Protein AF-0000000087147269 (afdb_homodimer)

Radius of gyration: 31.85 Å; Cα contacts (8 Å, |Δi|>4): 1734; chains: 2; bounding box: 59×97×64 Å

Solvent-accessible surface area (backbone atoms only — not comparable to full-atom values): 37164 Å² total; per-residue (Å²): 129,80,78,70,77,66,80,53,67,54,32,56,51,16,49,51,43,28,65,68,60,51,61,94,70,72,73,55,63,47,36,31,27,21,54,31,30,30,40,35,34,35,30,40,41,48,64,45,74,80,48,83,88,42,65,44,64,45,49,44,38,34,61,51,12,48,54,46,24,57,33,26,77,67,63,32,71,41,78,44,43,38,46,77,80,45,77,41,76,28,51,51,32,44,50,35,44,54,35,40,43,56,45,70,27,63,35,37,38,36,24,18,44,20,81,72,67,38,62,74,54,51,65,76,42,62,76,36,50,78,44,47,60,19,39,35,23,38,31,42,39,33,52,29,80,42,25,36,44,34,41,32,36,78,32,39,37,44,71,32,29,38,67,54,46,38,73,51,60,30,61,66,52,52,36,60,58,40,40,67,18,35,27,37,39,38,28,31,39,58,54,16,75,35,40,38,45,37,40,43,40,40,50,71,69,28,56,77,72,39,91,38,60,40,72,29,30,39,38,30,42,56,66,48,81,76,48,52,71,66,57,54,58,62,32,44,59,31,48,27,59,29,24,72,78,38,48,27,30,37,44,35,37,58,70,34,32,48,51,47,9,42,71,62,72,37,86,59,90,44,71,64,52,12,20,39,42,36,15,61,61,35,49,34,50,24,13,32,31,48,51,74,56,40,30,34,34,22,39,90,89,41,77,30,56,33,70,36,62,72,69,92,78,59,64,33,68,86,62,33,66,44,34,20,46,43,22,29,50,52,25,48,53,75,64,39,53,69,39,17,11,52,39,36,8,48,40,34,18,52,47,17,20,65,65,61,45,66,50,36,66,68,54,45,50,52,45,56,72,41,50,74,58,49,58,60,80,108,128,81,78,70,78,66,79,54,68,53,31,58,51,15,49,51,43,30,64,68,60,50,60,96,68,73,74,55,62,48,33,32,27,22,54,31,29,29,41,35,33,34,31,39,41,50,63,46,74,79,49,81,89,41,64,43,66,44,48,44,39,35,61,51,12,48,52,45,25,57,34,27,77,67,62,33,71,41,78,43,42,38,45,77,80,45,78,42,77,29,50,52,32,44,50,35,45,54,35,39,42,58,46,70,28,63,37,37,37,36,22,20,46,20,80,73,67,39,62,75,55,51,65,75,42,62,75,35,50,77,45,47,61,20,39,36,25,38,32,43,40,34,54,30,80,42,25,35,44,34,40,32,36,78,34,40,37,45,71,34,29,37,67,54,46,38,74,52,59,30,61,64,52,50,36,60,57,39,40,67,18,35,27,38,40,39,29,34,41,59,55,16,75,35,39,37,45,36,40,43,40,40,51,70,70,29,55,78,71,38,88,39,61,39,72,28,29,39,39,31,42,54,65,46,80,77,47,52,71,66,59,54,57,65,31,46,60,33,47,25,58,29,25,73,78,39,48,28,30,36,43,34,38,58,71,34,33,48,52,48,9,43,71,62,71,36,88,57,90,43,70,63,52,13,21,39,42,36,14,63,60,35,49,35,50,23,14,32,30,46,49,75,55,40,31,33,34,24,39,90,90,41,78,30,55,33,69,37,62,72,70,93,75,60,64,32,66,86,62,34,67,44,33,21,48,42,21,29,51,51,26,49,55,75,62,39,52,68,38,17,11,52,37,37,8,48,38,35,18,51,47,18,22,64,66,60,44,66,51,34,65,68,53,44,50,52,44,55,74,42,48,76,59,48,57,61,80,109

Structure (mmCIF, N/CA/C/O backbone):
data_AF-0000000087147269-model_v1
#
loop_
_entity.id
_entity.type
_entity.pdbx_description
1 polymer 'Carbohydrate kinase PfkB domain-containing protein'
#
loop_
_atom_site.group_PDB
_atom_site.id
_atom_site.type_symbol
_atom_site.label_atom_id
_atom_site.label_alt_id
_atom_site.label_comp_id
_atom_site.label_asym_id
_atom_site.label_entity_id
_atom_site.label_seq_id
_atom_site.pdbx_PDB_ins_code
_atom_site.Cartn_x
_atom_site.Cartn_y
_atom_site.Cartn_z
_atom_site.occupancy
_atom_site.B_iso_or_equiv
_atom_site.auth_seq_id
_atom_site.auth_comp_id
_atom_site.auth_asym_id
_atom_site.auth_atom_id
_atom_site.pdbx_PDB_model_num
ATOM 1 N N . MET A 1 1 ? -23.578 -48.969 11.273 1 24.03 1 MET A N 1
ATOM 2 C CA . MET A 1 1 ? -22.484 -49.438 10.438 1 24.03 1 MET A CA 1
ATOM 3 C C . MET A 1 1 ? -21.703 -48.281 9.852 1 24.03 1 MET A C 1
ATOM 5 O O . MET A 1 1 ? -22.234 -47.469 9.094 1 24.03 1 MET A O 1
ATOM 9 N N . SER A 1 2 ? -20.859 -47.625 10.617 1 27.19 2 SER A N 1
ATOM 10 C CA . SER A 1 2 ? -20.047 -46.438 10.344 1 27.19 2 SER A CA 1
ATOM 11 C C . SER A 1 2 ? -19.344 -46.531 8.992 1 27.19 2 SER A C 1
ATOM 13 O O . SER A 1 2 ? -18.656 -47.531 8.719 1 27.19 2 SER A O 1
ATOM 15 N N . GLN A 1 3 ? -20.109 -46.25 7.938 1 28.78 3 GLN A N 1
ATOM 16 C CA . GLN A 1 3 ? -19.594 -46.375 6.574 1 28.78 3 GLN A CA 1
ATOM 17 C C . GLN A 1 3 ? -18.125 -45.969 6.492 1 28.78 3 GLN A C 1
ATOM 19 O O . GLN A 1 3 ? -17.812 -44.781 6.629 1 28.78 3 GLN A O 1
ATOM 24 N N . GLU A 1 4 ? -17.203 -46.562 7.152 1 35.19 4 GLU A N 1
ATOM 25 C CA . GLU A 1 4 ? -15.766 -46.531 6.965 1 35.19 4 GLU A CA 1
ATOM 26 C C . GLU A 1 4 ? -15.406 -46.281 5.496 1 35.19 4 GLU A C 1
ATOM 28 O O . GLU A 1 4 ? -15.656 -47.156 4.652 1 35.19 4 GLU A O 1
ATOM 33 N N . THR A 1 5 ? -15.812 -45.188 4.887 1 41.91 5 THR A N 1
ATOM 34 C CA . THR A 1 5 ? -15.57 -44.812 3.5 1 41.91 5 THR A CA 1
ATOM 35 C C . THR A 1 5 ? -14.18 -45.219 3.053 1 41.91 5 THR A C 1
ATOM 37 O O . THR A 1 5 ? -13.18 -44.688 3.508 1 41.91 5 THR A O 1
ATOM 40 N N . SER A 1 6 ? -13.914 -46.5 3.033 1 52 6 SER A N 1
ATOM 41 C CA . SER A 1 6 ? -12.727 -47.188 2.549 1 52 6 SER A CA 1
ATOM 42 C C . SER A 1 6 ? -12.07 -46.438 1.4 1 52 6 SER A C 1
ATOM 44 O O . SER A 1 6 ? -12.758 -46 0.468 1 52 6 SER A O 1
ATOM 46 N N . LEU A 1 7 ? -10.867 -45.906 1.688 1 66.38 7 LEU A N 1
ATOM 47 C CA . LEU A 1 7 ? -10.07 -45.281 0.643 1 66.38 7 LEU A CA 1
ATOM 48 C C . LEU A 1 7 ? -10.117 -46.125 -0.644 1 66.38 7 LEU A C 1
ATOM 50 O O . LEU A 1 7 ? -9.977 -47.344 -0.612 1 66.38 7 LEU A O 1
ATOM 54 N N . ASP A 1 8 ? -10.5 -45.531 -1.704 1 82 8 ASP A N 1
ATOM 55 C CA . ASP A 1 8 ? -10.695 -46.188 -2.984 1 82 8 ASP A CA 1
ATOM 56 C C . ASP A 1 8 ? -9.391 -46.844 -3.469 1 82 8 ASP A C 1
ATOM 58 O O . ASP A 1 8 ? -8.305 -46.406 -3.092 1 82 8 ASP A O 1
ATOM 62 N N . GLU A 1 9 ? -9.43 -48 -4.09 1 90.75 9 GLU A N 1
ATOM 63 C CA . GLU A 1 9 ? -8.312 -48.781 -4.617 1 90.75 9 GLU A CA 1
ATOM 64 C C . GLU A 1 9 ? -7.402 -47.906 -5.484 1 90.75 9 GLU A C 1
ATOM 66 O O . GLU A 1 9 ? -6.18 -48.062 -5.469 1 90.75 9 GLU A O 1
ATOM 71 N N . ALA A 1 10 ? -7.949 -47 -6.18 1 93.12 10 ALA A N 1
ATOM 72 C CA . ALA A 1 10 ? -7.176 -46.125 -7.055 1 93.12 10 ALA A CA 1
ATOM 73 C C . ALA A 1 10 ? -6.18 -45.281 -6.254 1 93.12 10 ALA A C 1
ATOM 75 O O . ALA A 1 10 ? -5.031 -45.125 -6.668 1 93.12 10 ALA A O 1
ATOM 76 N N . THR A 1 11 ? -6.57 -44.875 -5.098 1 95.44 11 THR A N 1
ATOM 77 C CA . THR A 1 11 ? -5.695 -44.094 -4.238 1 95.44 11 THR A CA 1
ATOM 78 C C . THR A 1 11 ? -4.566 -44.938 -3.678 1 95.44 11 THR A C 1
ATOM 80 O O . THR A 1 11 ? -3.406 -44.531 -3.682 1 95.44 11 THR A O 1
ATOM 83 N N . ARG A 1 12 ? -4.867 -46.094 -3.213 1 95.69 12 ARG A N 1
ATOM 84 C CA . ARG A 1 12 ? -3.852 -47 -2.691 1 95.69 12 ARG A CA 1
ATOM 85 C C . ARG A 1 12 ? -2.812 -47.344 -3.758 1 95.69 12 ARG A C 1
ATOM 87 O O . ARG A 1 12 ? -1.613 -47.375 -3.479 1 95.69 12 ARG A O 1
ATOM 94 N N . ASP A 1 13 ? -3.314 -47.562 -4.961 1 96.44 13 ASP A N 1
ATOM 95 C CA . ASP A 1 13 ? -2.426 -47.906 -6.074 1 96.44 13 ASP A CA 1
ATOM 96 C C . ASP A 1 13 ? -1.526 -46.719 -6.418 1 96.44 13 ASP A C 1
ATOM 98 O O . ASP A 1 13 ? -0.346 -46.875 -6.727 1 96.44 13 ASP A O 1
ATOM 102 N N . ALA A 1 14 ? -2.105 -45.531 -6.414 1 97.44 14 ALA A N 1
ATOM 103 C CA . ALA A 1 14 ? -1.34 -44.312 -6.723 1 97.44 14 ALA A CA 1
ATOM 104 C C . ALA A 1 14 ? -0.232 -44.094 -5.695 1 97.44 14 ALA A C 1
ATOM 106 O O . ALA A 1 14 ? 0.893 -43.75 -6.059 1 97.44 14 ALA A O 1
ATOM 107 N N . VAL A 1 15 ? -0.553 -44.344 -4.414 1 97.44 15 VAL A N 1
ATOM 108 C CA . VAL A 1 15 ? 0.422 -44.188 -3.342 1 97.44 15 VAL A CA 1
ATOM 109 C C . VAL A 1 15 ? 1.541 -45.188 -3.494 1 97.44 15 VAL A C 1
ATOM 111 O O . VAL A 1 15 ? 2.721 -44.875 -3.373 1 97.44 15 VAL A O 1
ATOM 114 N N . ALA A 1 16 ? 1.142 -46.375 -3.756 1 97.25 16 ALA A N 1
ATOM 115 C CA . ALA A 1 16 ? 2.125 -47.438 -3.973 1 97.25 16 ALA A CA 1
ATOM 116 C C . ALA A 1 16 ? 3.025 -47.125 -5.16 1 97.25 16 ALA A C 1
ATOM 118 O O . ALA A 1 16 ? 4.238 -47.312 -5.102 1 97.25 16 ALA A O 1
ATOM 119 N N . ALA A 1 17 ? 2.43 -46.656 -6.23 1 97.44 17 ALA A N 1
ATOM 120 C CA . ALA A 1 17 ? 3.195 -46.281 -7.41 1 97.44 17 ALA A CA 1
ATOM 121 C C . ALA A 1 17 ? 4.172 -45.156 -7.09 1 97.44 17 ALA A C 1
ATOM 123 O O . ALA A 1 17 ? 5.328 -45.156 -7.523 1 97.44 17 ALA A O 1
ATOM 124 N N . CYS A 1 18 ? 3.691 -44.156 -6.363 1 97.44 18 CYS A N 1
ATOM 125 C CA . CYS A 1 18 ? 4.535 -43.031 -6 1 97.44 18 CYS A CA 1
ATOM 126 C C . CYS A 1 18 ? 5.73 -43.469 -5.172 1 97.44 18 CYS A C 1
ATOM 128 O O . CYS A 1 18 ? 6.863 -43.094 -5.441 1 97.44 18 CYS A O 1
ATOM 130 N N . ARG A 1 19 ? 5.523 -44.406 -4.215 1 96.44 19 ARG A N 1
ATOM 131 C CA . ARG A 1 19 ? 6.59 -44.938 -3.375 1 96.44 19 ARG A CA 1
ATOM 132 C C . ARG A 1 19 ? 7.605 -45.719 -4.211 1 96.44 19 ARG A C 1
ATOM 134 O O . ARG A 1 19 ? 8.812 -45.625 -3.977 1 96.44 19 ARG A O 1
ATOM 141 N N . ARG A 1 20 ? 7.098 -46.375 -5.152 1 96.44 20 ARG A N 1
ATOM 142 C CA . ARG A 1 20 ? 7.941 -47.219 -5.973 1 96.44 20 ARG A CA 1
ATOM 143 C C . ARG A 1 20 ? 8.727 -46.406 -6.996 1 96.44 20 ARG A C 1
ATOM 145 O O . ARG A 1 20 ? 9.898 -46.688 -7.254 1 96.44 20 ARG A O 1
ATOM 152 N N . GLU A 1 21 ? 8.086 -45.469 -7.574 1 96.5 21 GLU A N 1
ATOM 153 C CA . GLU A 1 21 ? 8.656 -44.812 -8.734 1 96.5 21 GLU A CA 1
ATOM 154 C C . GLU A 1 21 ? 9.539 -43.625 -8.312 1 96.5 21 GLU A C 1
ATOM 156 O O . GLU A 1 21 ? 10.422 -43.219 -9.062 1 96.5 21 GLU A O 1
ATOM 161 N N . LEU A 1 22 ? 9.258 -43.062 -7.172 1 94.38 22 LEU A N 1
ATOM 162 C CA . LEU A 1 22 ? 10.055 -41.938 -6.711 1 94.38 22 LEU A CA 1
ATOM 163 C C . LEU A 1 22 ? 11.484 -42.375 -6.387 1 94.38 22 LEU A C 1
ATOM 165 O O . LEU A 1 22 ? 11.688 -43.25 -5.562 1 94.38 22 LEU A O 1
ATOM 169 N N . PRO A 1 23 ? 12.414 -41.781 -7.055 1 91.06 23 PRO A N 1
ATOM 170 C CA . PRO A 1 23 ? 13.805 -42.188 -6.797 1 91.06 23 PRO A CA 1
ATOM 171 C C . PRO A 1 23 ? 14.219 -41.969 -5.348 1 91.06 23 PRO A C 1
ATOM 173 O O . PRO A 1 23 ? 13.688 -41.094 -4.668 1 91.06 23 PRO A O 1
ATOM 176 N N . ALA A 1 24 ? 15.188 -42.75 -4.953 1 85 24 ALA A N 1
ATOM 177 C CA . ALA A 1 24 ? 15.672 -42.688 -3.578 1 85 24 ALA A CA 1
ATOM 178 C C . ALA A 1 24 ? 16.234 -41.312 -3.24 1 85 24 ALA A C 1
ATOM 180 O O . ALA A 1 24 ? 16.078 -40.844 -2.117 1 85 24 ALA A O 1
ATOM 181 N N . SER A 1 25 ? 16.938 -40.75 -4.234 1 83.06 25 SER A N 1
ATOM 182 C CA . SER A 1 25 ? 17.375 -39.344 -4.121 1 83.06 25 SER A CA 1
ATOM 183 C C . SER A 1 25 ? 16.828 -38.5 -5.27 1 83.06 25 SER A C 1
ATOM 185 O O . SER A 1 25 ? 17.094 -38.781 -6.438 1 83.06 25 SER A O 1
ATOM 187 N N . VAL A 1 26 ? 16.047 -37.594 -4.848 1 76.31 26 VAL A N 1
ATOM 188 C CA . VAL A 1 26 ? 15.398 -36.781 -5.867 1 76.31 26 VAL A CA 1
ATOM 189 C C . VAL A 1 26 ? 16.391 -35.719 -6.383 1 76.31 26 VAL A C 1
ATOM 191 O O . VAL A 1 26 ? 16.891 -34.906 -5.609 1 76.31 26 VAL A O 1
ATOM 194 N N . ARG A 1 27 ? 16.969 -35.969 -7.621 1 79.25 27 ARG A N 1
ATOM 195 C CA . ARG A 1 27 ? 17.703 -34.906 -8.258 1 79.25 27 ARG A CA 1
ATOM 196 C C . ARG A 1 27 ? 16.75 -33.781 -8.664 1 79.25 27 ARG A C 1
ATOM 198 O O . ARG A 1 27 ? 15.812 -33.969 -9.43 1 79.25 27 ARG A O 1
ATOM 205 N N . PRO A 1 28 ? 17.031 -32.625 -8.062 1 81.69 28 PRO A N 1
ATOM 206 C CA . PRO A 1 28 ? 16.109 -31.562 -8.422 1 81.69 28 PRO A CA 1
ATOM 207 C C . PRO A 1 28 ? 16.141 -31.219 -9.914 1 81.69 28 PRO A C 1
ATOM 209 O O . PRO A 1 28 ? 17.219 -31.172 -10.516 1 81.69 28 PRO A O 1
ATOM 212 N N . PRO A 1 29 ? 14.961 -31.203 -10.523 1 90.88 29 PRO A N 1
ATOM 213 C CA . PRO A 1 29 ? 14.898 -30.875 -11.953 1 90.88 29 PRO A CA 1
ATOM 214 C C . PRO A 1 29 ? 15.367 -29.453 -12.258 1 90.88 29 PRO A C 1
ATOM 216 O O . PRO A 1 29 ? 15.219 -28.547 -11.422 1 90.88 29 PRO A O 1
ATOM 219 N N . ARG A 1 30 ? 16.047 -29.344 -13.406 1 95.56 30 ARG A N 1
ATOM 220 C CA . ARG A 1 30 ? 16.297 -28 -13.922 1 95.56 30 ARG A CA 1
ATOM 221 C C . ARG A 1 30 ? 15 -27.344 -14.383 1 95.56 30 ARG A C 1
ATOM 223 O O . ARG A 1 30 ? 14.438 -27.719 -15.414 1 95.56 30 ARG A O 1
ATOM 230 N N . THR A 1 31 ? 14.586 -26.375 -13.586 1 97.44 31 THR A N 1
ATOM 231 C CA . THR A 1 31 ? 13.273 -25.797 -13.844 1 97.44 31 THR A CA 1
ATOM 232 C C . THR A 1 31 ? 13.398 -24.344 -14.266 1 97.44 31 THR A C 1
ATOM 234 O O . THR A 1 31 ? 14.227 -23.594 -13.727 1 97.44 31 THR A O 1
ATOM 237 N N . VAL A 1 32 ? 12.625 -23.953 -15.234 1 98.75 32 VAL A N 1
ATOM 238 C CA . VAL A 1 32 ? 12.383 -22.562 -15.602 1 98.75 32 VAL A CA 1
ATOM 239 C C . VAL A 1 32 ? 10.961 -22.156 -15.219 1 98.75 32 VAL A C 1
ATOM 241 O O . VAL A 1 32 ? 10.008 -22.875 -15.539 1 98.75 32 VAL A O 1
ATOM 244 N N . LEU A 1 33 ? 10.859 -21.094 -14.453 1 98.81 33 LEU A N 1
ATOM 245 C CA . LEU A 1 33 ? 9.562 -20.672 -13.953 1 98.81 33 LEU A CA 1
ATOM 246 C C . LEU A 1 33 ? 9.227 -19.266 -14.43 1 98.81 33 LEU A C 1
ATOM 248 O O . LEU A 1 33 ? 10.086 -18.375 -14.406 1 98.81 33 LEU A O 1
ATOM 252 N N . GLY A 1 34 ? 8.031 -19.062 -14.969 1 98.38 34 GLY A N 1
ATOM 253 C CA . GLY A 1 34 ? 7.508 -17.781 -15.43 1 98.38 34 GLY A CA 1
ATOM 254 C C . GLY A 1 34 ? 5.996 -17.688 -15.336 1 98.38 34 GLY A C 1
ATOM 255 O O . GLY A 1 34 ? 5.316 -18.688 -15.109 1 98.38 34 GLY A O 1
ATOM 256 N N . PHE A 1 35 ? 5.457 -16.531 -15.586 1 98.12 35 PHE A N 1
ATOM 257 C CA . PHE A 1 35 ? 5.973 -15.18 -15.797 1 98.12 35 PHE A CA 1
ATOM 258 C C . PHE A 1 35 ? 5.305 -14.188 -14.852 1 98.12 35 PHE A C 1
ATOM 260 O O . PHE A 1 35 ? 4.883 -13.109 -15.273 1 98.12 35 PHE A O 1
ATOM 267 N N . ASP A 1 36 ? 5.141 -14.531 -13.547 1 97.25 36 ASP A N 1
ATOM 268 C CA . ASP A 1 36 ? 4.488 -13.617 -12.609 1 97.25 36 ASP A CA 1
ATOM 269 C C . ASP A 1 36 ? 5.477 -13.117 -11.555 1 97.25 36 ASP A C 1
ATOM 271 O O . ASP A 1 36 ? 6.691 -13.25 -11.719 1 97.25 36 ASP A O 1
ATOM 275 N N . GLY A 1 37 ? 4.988 -12.477 -10.578 1 97.75 37 GLY A N 1
ATOM 276 C CA . GLY A 1 37 ? 5.703 -11.914 -9.445 1 97.75 37 GLY A CA 1
ATOM 277 C C . GLY A 1 37 ? 4.828 -11.039 -8.57 1 97.75 37 GLY A C 1
ATOM 278 O O . GLY A 1 37 ? 4.125 -10.156 -9.07 1 97.75 37 GLY A O 1
ATOM 279 N N . PHE A 1 38 ? 4.852 -11.367 -7.312 1 97 38 PHE A N 1
ATOM 280 C CA . PHE A 1 38 ? 4.012 -10.641 -6.363 1 97 38 PHE A CA 1
ATOM 281 C C . PHE A 1 38 ? 4.809 -10.242 -5.129 1 97 38 PHE A C 1
ATOM 283 O O . PHE A 1 38 ? 5.723 -10.961 -4.715 1 97 38 PHE A O 1
ATOM 290 N N . VAL A 1 39 ? 4.492 -9.141 -4.586 1 97.06 39 VAL A N 1
ATOM 291 C CA . VAL A 1 39 ? 4.812 -8.766 -3.213 1 97.06 39 VAL A CA 1
ATOM 292 C C . VAL A 1 39 ? 3.533 -8.703 -2.381 1 97.06 39 VAL A C 1
ATOM 294 O O . VAL A 1 39 ? 2.656 -7.875 -2.641 1 97.06 39 VAL A O 1
ATOM 297 N N . ASP A 1 40 ? 3.475 -9.594 -1.442 1 93.88 40 ASP A N 1
ATOM 298 C CA . ASP A 1 40 ? 2.297 -9.688 -0.586 1 93.88 40 ASP A CA 1
ATOM 299 C C . ASP A 1 40 ? 2.574 -9.102 0.797 1 93.88 40 ASP A C 1
ATOM 301 O O . ASP A 1 40 ? 3.465 -9.57 1.508 1 93.88 40 ASP A O 1
ATOM 305 N N . ASN A 1 41 ? 1.79 -8.07 1.137 1 93.88 41 ASN A N 1
ATOM 306 C CA . ASN A 1 41 ? 1.848 -7.492 2.475 1 93.88 41 ASN A CA 1
ATOM 307 C C . ASN A 1 41 ? 0.695 -7.98 3.346 1 93.88 41 ASN A C 1
ATOM 309 O O . ASN A 1 41 ? -0.472 -7.832 2.98 1 93.88 41 ASN A O 1
ATOM 313 N N . VAL A 1 42 ? 1.065 -8.602 4.426 1 90.19 42 VAL A N 1
ATOM 314 C CA . VAL A 1 42 ? 0.037 -9.047 5.355 1 90.19 42 VAL A CA 1
ATOM 315 C C . VAL A 1 42 ? -0.333 -7.91 6.305 1 90.19 42 VAL A C 1
ATOM 317 O O . VAL A 1 42 ? 0.536 -7.34 6.969 1 90.19 42 VAL A O 1
ATOM 320 N N . ARG A 1 43 ? -1.626 -7.609 6.344 1 93.75 43 ARG A N 1
ATOM 321 C CA . ARG A 1 43 ? -2.082 -6.43 7.074 1 93.75 43 ARG A CA 1
ATOM 322 C C . ARG A 1 43 ? -3.096 -6.809 8.148 1 93.75 43 ARG A C 1
ATOM 324 O O . ARG A 1 43 ? -3.828 -7.789 8 1 93.75 43 ARG A O 1
ATOM 331 N N . ARG A 1 44 ? -3.088 -6.016 9.211 1 91.25 44 ARG A N 1
ATOM 332 C CA . ARG A 1 44 ? -4.148 -6.031 10.211 1 91.25 44 ARG A CA 1
ATOM 333 C C . ARG A 1 44 ? -4.707 -4.629 10.438 1 91.25 44 ARG A C 1
ATOM 335 O O . ARG A 1 44 ? -3.951 -3.662 10.547 1 91.25 44 ARG A O 1
ATOM 342 N N . VAL A 1 45 ? -6.043 -4.578 10.43 1 93.38 45 VAL A N 1
ATOM 343 C CA . VAL A 1 45 ? -6.699 -3.305 10.703 1 93.38 45 VAL A CA 1
ATOM 344 C C . VAL A 1 45 ? -6.754 -3.061 12.211 1 93.38 45 VAL A C 1
ATOM 346 O O . VAL A 1 45 ? -7.078 -3.967 12.977 1 93.38 45 VAL A O 1
ATOM 349 N N . ILE A 1 46 ? -6.43 -1.843 12.578 1 89.5 46 ILE A N 1
ATOM 350 C CA . ILE A 1 46 ? -6.469 -1.47 13.992 1 89.5 46 ILE A CA 1
ATOM 351 C C . ILE A 1 46 ? -7.848 -0.916 14.344 1 89.5 46 ILE A C 1
ATOM 353 O O . ILE A 1 46 ? -8.328 0.026 13.703 1 89.5 46 ILE A O 1
ATOM 357 N N . ASP A 1 47 ? -8.484 -1.542 15.273 1 87.06 47 ASP A N 1
ATOM 358 C CA . ASP A 1 47 ? -9.773 -1.067 15.758 1 87.06 47 ASP A CA 1
ATOM 359 C C . ASP A 1 47 ? -9.602 0.09 16.734 1 87.06 47 ASP A C 1
ATOM 361 O O . ASP A 1 47 ? -10.203 1.152 16.562 1 87.06 47 ASP A O 1
ATOM 365 N N . GLU A 1 48 ? -8.812 -0.148 17.719 1 78.94 48 GLU A N 1
ATOM 366 C CA . GLU A 1 48 ? -8.523 0.844 18.75 1 78.94 48 GLU A CA 1
ATOM 367 C C . GLU A 1 48 ? -7.059 0.788 19.172 1 78.94 48 GLU A C 1
ATOM 369 O O . GLU A 1 48 ? -6.539 -0.286 19.484 1 78.94 48 GLU A O 1
ATOM 374 N N . ARG A 1 49 ? -6.457 1.904 19.094 1 74.56 49 ARG A N 1
ATOM 375 C CA . ARG A 1 49 ? -5.078 1.976 19.562 1 74.56 49 ARG A CA 1
ATOM 376 C C . ARG A 1 49 ? -5.023 2.467 21.016 1 74.56 49 ARG A C 1
ATOM 378 O O . ARG A 1 49 ? -5.664 3.459 21.359 1 74.56 49 ARG A O 1
ATOM 385 N N . THR A 1 50 ? -4.332 1.728 21.875 1 72.19 50 THR A N 1
ATOM 386 C CA . THR A 1 50 ? -4.215 2.086 23.281 1 72.19 50 THR A CA 1
ATOM 387 C C . THR A 1 50 ? -2.912 2.836 23.547 1 72.19 50 THR A C 1
ATOM 389 O O . THR A 1 50 ? -2.885 3.793 24.312 1 72.19 50 THR A O 1
ATOM 392 N N . THR A 1 51 ? -1.852 2.385 22.938 1 71.19 51 THR A N 1
ATOM 393 C CA . THR A 1 51 ? -0.545 3.033 22.984 1 71.19 51 THR A CA 1
ATOM 394 C C . THR A 1 51 ? 0.118 3.027 21.609 1 71.19 51 THR A C 1
ATOM 396 O O . THR A 1 51 ? -0.478 2.578 20.625 1 71.19 51 THR A O 1
ATOM 399 N N . ALA A 1 52 ? 1.282 3.592 21.609 1 70.31 52 ALA A N 1
ATOM 400 C CA . ALA A 1 52 ? 2.039 3.574 20.359 1 70.31 52 ALA A CA 1
ATOM 401 C C . ALA A 1 52 ? 2.291 2.145 19.891 1 70.31 52 ALA A C 1
ATOM 403 O O . ALA A 1 52 ? 2.279 1.867 18.688 1 70.31 52 ALA A O 1
ATOM 404 N N . GLU A 1 53 ? 2.408 1.229 20.812 1 74.31 53 GLU A N 1
ATOM 405 C CA . GLU A 1 53 ? 2.82 -0.124 20.453 1 74.31 53 GLU A CA 1
ATOM 406 C C . GLU A 1 53 ? 1.677 -1.117 20.625 1 74.31 53 GLU A C 1
ATOM 408 O O . GLU A 1 53 ? 1.742 -2.246 20.141 1 74.31 53 GLU A O 1
ATOM 413 N N . SER A 1 54 ? 0.642 -0.646 21.344 1 79.25 54 SER A N 1
ATOM 414 C CA . SER A 1 54 ? -0.424 -1.59 21.672 1 79.25 54 SER A CA 1
ATOM 415 C C . SER A 1 54 ? -1.742 -1.177 21.016 1 79.25 54 SER A C 1
ATOM 417 O O . SER A 1 54 ? -2.119 -0.003 21.062 1 79.25 54 SER A O 1
ATOM 419 N N . PHE A 1 55 ? -2.336 -2.189 20.375 1 85.12 55 PHE A N 1
ATOM 420 C CA . PHE A 1 55 ? -3.623 -1.932 19.734 1 85.12 55 PHE A CA 1
ATOM 421 C C . PHE A 1 55 ? -4.488 -3.188 19.734 1 85.12 55 PHE A C 1
ATOM 423 O O . PHE A 1 55 ? -3.982 -4.297 19.922 1 85.12 55 PHE A O 1
ATOM 430 N N . GLU A 1 56 ? -5.785 -2.963 19.688 1 88.31 56 GLU A N 1
ATOM 431 C CA . GLU A 1 56 ? -6.746 -4.031 19.422 1 88.31 56 GLU A CA 1
ATOM 432 C C . GLU A 1 56 ? -7.109 -4.098 17.938 1 88.31 56 GLU A C 1
ATOM 434 O O . GLU A 1 56 ? -7.57 -3.115 17.359 1 88.31 56 GLU A O 1
ATOM 439 N N . PRO A 1 57 ? -6.883 -5.301 17.328 1 90.56 57 PRO A N 1
ATOM 440 C CA . PRO A 1 57 ? -7.195 -5.414 15.906 1 90.56 57 PRO A CA 1
ATOM 441 C C . PRO A 1 57 ? -8.688 -5.562 15.641 1 90.56 57 PRO A C 1
ATOM 443 O O . PRO A 1 57 ? -9.43 -6.043 16.5 1 90.56 57 PRO A O 1
ATOM 446 N N . MET A 1 58 ? -9.109 -5.031 14.539 1 91.75 58 MET A N 1
ATOM 447 C CA . MET A 1 58 ? -10.422 -5.395 14.016 1 91.75 58 MET A CA 1
ATOM 448 C C . MET A 1 58 ? -10.43 -6.84 13.531 1 91.75 58 MET A C 1
ATOM 450 O O . MET A 1 58 ? -9.648 -7.207 12.648 1 91.75 58 MET A O 1
ATOM 454 N N . THR A 1 59 ? -11.328 -7.656 14.039 1 90.44 59 THR A N 1
ATOM 455 C CA . THR A 1 59 ? -11.203 -9.086 13.781 1 90.44 59 THR A CA 1
ATOM 456 C C . THR A 1 59 ? -12.281 -9.555 12.812 1 90.44 59 THR A C 1
ATOM 458 O O . THR A 1 59 ? -12.211 -10.672 12.289 1 90.44 59 THR A O 1
ATOM 461 N N . GLU A 1 60 ? -13.25 -8.688 12.523 1 91.5 60 GLU A N 1
ATOM 462 C CA . GLU A 1 60 ? -14.367 -9.125 11.688 1 91.5 60 GLU A CA 1
ATOM 463 C C . GLU A 1 60 ? -14.438 -8.32 10.391 1 91.5 60 GLU A C 1
ATOM 465 O O . GLU A 1 60 ? -14.664 -7.109 10.422 1 91.5 60 GLU A O 1
ATOM 470 N N . LEU A 1 61 ? -14.305 -9 9.297 1 91 61 LEU A N 1
ATOM 471 C CA . LEU A 1 61 ? -14.398 -8.391 7.973 1 91 61 LEU A CA 1
ATOM 472 C C . LEU A 1 61 ? -15.766 -7.754 7.758 1 91 61 LEU A C 1
ATOM 474 O O . LEU A 1 61 ? -15.859 -6.66 7.199 1 91 61 LEU A O 1
ATOM 478 N N . GLY A 1 62 ? -16.812 -8.469 8.164 1 91.75 62 GLY A N 1
ATOM 479 C CA . GLY A 1 62 ? -18.156 -7.926 8.039 1 91.75 62 GLY A CA 1
ATOM 480 C C . GLY A 1 62 ? -18.312 -6.586 8.734 1 91.75 62 GLY A C 1
ATOM 481 O O . GLY A 1 62 ? -18.859 -5.645 8.148 1 91.75 62 GLY A O 1
ATOM 482 N N . ALA A 1 63 ? -17.875 -6.484 10.008 1 92.69 63 ALA A N 1
ATOM 483 C CA . ALA A 1 63 ? -17.953 -5.246 10.781 1 92.69 63 ALA A CA 1
ATOM 484 C C . ALA A 1 63 ? -17.156 -4.133 10.109 1 92.69 63 ALA A C 1
ATOM 486 O O . ALA A 1 63 ? -17.578 -2.969 10.125 1 92.69 63 ALA A O 1
ATOM 487 N N . PHE A 1 64 ? -16.062 -4.516 9.586 1 93.62 64 PHE A N 1
ATOM 488 C CA . PHE A 1 64 ? -15.234 -3.551 8.867 1 93.62 64 PHE A CA 1
ATOM 489 C C . PHE A 1 64 ? -15.984 -2.982 7.672 1 93.62 64 PHE A C 1
ATOM 491 O O . PHE A 1 64 ? -16.031 -1.765 7.477 1 93.62 64 PHE A O 1
ATOM 498 N N . GLY A 1 65 ? -16.594 -3.803 6.863 1 92.69 65 GLY A N 1
ATOM 499 C CA . GLY A 1 65 ? -17.391 -3.361 5.734 1 92.69 65 GLY A CA 1
ATOM 500 C C . GLY A 1 65 ? -18.547 -2.461 6.145 1 92.69 65 GLY A C 1
ATOM 501 O O . GLY A 1 65 ? -18.812 -1.447 5.492 1 92.69 65 GLY A O 1
ATOM 502 N N . GLU A 1 66 ? -19.203 -2.77 7.199 1 92.44 66 GLU A N 1
ATOM 503 C CA . GLU A 1 66 ? -20.328 -1.97 7.707 1 92.44 66 GLU A CA 1
ATOM 504 C C . GLU A 1 66 ? -19.859 -0.581 8.133 1 92.44 66 GLU A C 1
ATOM 506 O O . GLU A 1 66 ? -20.547 0.41 7.906 1 92.44 66 GLU A O 1
ATOM 511 N N . ARG A 1 67 ? -18.75 -0.595 8.773 1 90.06 67 ARG A N 1
ATOM 512 C CA . ARG A 1 67 ? -18.172 0.683 9.195 1 90.06 67 ARG A CA 1
ATOM 513 C C . ARG A 1 67 ? -17.906 1.58 7.992 1 90.06 67 ARG A C 1
ATOM 515 O O . ARG A 1 67 ? -18.172 2.781 8.031 1 90.06 67 ARG A O 1
ATOM 522 N N . ILE A 1 68 ? -17.328 1.015 6.941 1 90.62 68 ILE A N 1
ATOM 523 C CA . ILE A 1 68 ? -17.047 1.759 5.719 1 90.62 68 ILE A CA 1
ATOM 524 C C . ILE A 1 68 ? -18.359 2.26 5.109 1 90.62 68 ILE A C 1
ATOM 526 O O . ILE A 1 68 ? -18.484 3.441 4.777 1 90.62 68 ILE A O 1
ATOM 530 N N . ALA A 1 69 ? -19.375 1.423 5.051 1 89.5 69 ALA A N 1
ATOM 531 C CA . ALA A 1 69 ? -20.656 1.783 4.457 1 89.5 69 ALA A CA 1
ATOM 532 C C . ALA A 1 69 ? -21.328 2.908 5.242 1 89.5 69 ALA A C 1
ATOM 534 O O . ALA A 1 69 ? -21.891 3.83 4.652 1 89.5 69 ALA A O 1
ATOM 535 N N . ALA A 1 70 ? -21.25 2.887 6.512 1 86.62 70 ALA A N 1
ATOM 536 C CA . ALA A 1 70 ? -21.875 3.873 7.387 1 86.62 70 ALA A CA 1
ATOM 537 C C . ALA A 1 70 ? -21.234 5.246 7.219 1 86.62 70 ALA A C 1
ATOM 539 O O . ALA A 1 70 ? -21.891 6.273 7.359 1 86.62 70 ALA A O 1
ATOM 540 N N . SER A 1 71 ? -20 5.246 6.934 1 80.31 71 SER A N 1
ATOM 541 C CA . SER A 1 71 ? -19.281 6.508 6.801 1 80.31 71 SER A CA 1
ATOM 542 C C . SER A 1 71 ? -19.734 7.273 5.562 1 80.31 71 SER A C 1
ATOM 544 O O . SER A 1 71 ? -19.625 8.5 5.512 1 80.31 71 SER A O 1
ATOM 546 N N . ALA A 1 72 ? -20.109 6.598 4.527 1 78.06 72 ALA A N 1
ATOM 547 C CA . ALA A 1 72 ? -20.578 7.215 3.291 1 78.06 72 ALA A CA 1
ATOM 548 C C . ALA A 1 72 ? -21.844 8.031 3.537 1 78.06 72 ALA A C 1
ATOM 550 O O . ALA A 1 72 ? -22.062 9.055 2.885 1 78.06 72 ALA A O 1
ATOM 551 N N . ASP A 1 73 ? -22.641 7.711 4.438 1 72.5 73 ASP A N 1
ATOM 552 C CA . ASP A 1 73 ? -23.891 8.398 4.746 1 72.5 73 ASP A CA 1
ATOM 553 C C . ASP A 1 73 ? -23.625 9.812 5.266 1 72.5 73 ASP A C 1
ATOM 555 O O . ASP A 1 73 ? -24.406 10.734 5 1 72.5 73 ASP A O 1
ATOM 559 N N . ASP A 1 74 ? -22.531 10.031 5.777 1 61 74 ASP A N 1
ATOM 560 C CA . ASP A 1 74 ? -22.188 11.328 6.367 1 61 74 ASP A CA 1
ATOM 561 C C . ASP A 1 74 ? -21.328 12.156 5.406 1 61 74 ASP A C 1
ATOM 563 O O . ASP A 1 74 ? -20.906 13.266 5.746 1 61 74 ASP A O 1
ATOM 567 N N . ARG A 1 75 ? -21.219 11.742 4.184 1 58.41 75 ARG A N 1
ATOM 568 C CA . ARG A 1 75 ? -20.344 12.336 3.172 1 58.41 75 ARG A CA 1
ATOM 569 C C . ARG A 1 75 ? -19.016 12.766 3.779 1 58.41 75 ARG A C 1
ATOM 571 O O . ARG A 1 75 ? -18.531 13.867 3.516 1 58.41 75 ARG A O 1
ATOM 578 N N . SER A 1 76 ? -18.656 11.875 4.688 1 62.22 76 SER A N 1
ATOM 579 C CA . SER A 1 76 ? -17.422 12.18 5.414 1 62.22 76 SER A CA 1
ATOM 580 C C . SER A 1 76 ? -16.312 11.195 5.062 1 62.22 76 SER A C 1
ATOM 582 O O . SER A 1 76 ? -16.562 10.195 4.379 1 62.22 76 SER A O 1
ATOM 584 N N . SER A 1 77 ? -15.141 11.508 5.332 1 71.12 77 SER A N 1
ATOM 585 C CA . SER A 1 77 ? -13.984 10.641 5.156 1 71.12 77 SER A CA 1
ATOM 586 C C . SER A 1 77 ? -13.797 9.719 6.359 1 71.12 77 SER A C 1
ATOM 588 O O . SER A 1 77 ? -14.078 10.102 7.496 1 71.12 77 SER A O 1
ATOM 590 N N . ILE A 1 78 ? -13.648 8.453 6.039 1 79.12 78 ILE A N 1
ATOM 591 C CA . ILE A 1 78 ? -13.273 7.504 7.086 1 79.12 78 ILE A CA 1
ATOM 592 C C . ILE A 1 78 ? -11.766 7.246 7.031 1 79.12 78 ILE A C 1
ATOM 594 O O . ILE A 1 78 ? -11.188 7.133 5.945 1 79.12 78 ILE A O 1
ATOM 598 N N . THR A 1 79 ? -11.211 7.262 8.195 1 81.88 79 THR A N 1
ATOM 599 C CA . THR A 1 79 ? -9.789 6.938 8.32 1 81.88 79 THR A CA 1
ATOM 600 C C . THR A 1 79 ? -9.594 5.645 9.109 1 81.88 79 THR A C 1
ATOM 602 O O . THR A 1 79 ? -10.18 5.473 10.18 1 81.88 79 THR A O 1
ATOM 605 N N . VAL A 1 80 ? -8.859 4.742 8.516 1 88.69 80 VAL A N 1
ATOM 606 C CA . VAL A 1 80 ? -8.516 3.469 9.141 1 88.69 80 VAL A CA 1
ATOM 607 C C . VAL A 1 80 ? -6.996 3.328 9.219 1 88.69 80 VAL A C 1
ATOM 609 O O . VAL A 1 80 ? -6.285 3.707 8.281 1 88.69 80 VAL A O 1
ATOM 612 N N . GLU A 1 81 ? -6.586 2.818 10.398 1 90.19 81 GLU A N 1
ATOM 613 C CA . GLU A 1 81 ? -5.172 2.48 10.539 1 90.19 81 GLU A CA 1
ATOM 614 C C . GLU A 1 81 ? -4.945 0.979 10.391 1 90.19 81 GLU A C 1
ATOM 616 O O . GLU A 1 81 ? -5.758 0.174 10.844 1 90.19 81 GLU A O 1
ATOM 621 N N . TRP A 1 82 ? -3.844 0.669 9.664 1 92.81 82 TRP A N 1
ATOM 622 C CA . TRP A 1 82 ? -3.475 -0.741 9.602 1 92.81 82 TRP A CA 1
ATOM 623 C C . TRP A 1 82 ? -1.975 -0.921 9.805 1 92.81 82 TRP A C 1
ATOM 625 O O . TRP A 1 82 ? -1.218 0.052 9.789 1 92.81 82 TRP A O 1
ATOM 635 N N . THR A 1 83 ? -1.64 -2.131 10.227 1 91.19 83 THR A N 1
ATOM 636 C CA . THR A 1 83 ? -0.238 -2.49 10.406 1 91.19 83 THR A CA 1
ATOM 637 C C . THR A 1 83 ? 0.185 -3.549 9.398 1 91.19 83 THR A C 1
ATOM 639 O O . THR A 1 83 ? -0.658 -4.25 8.836 1 91.19 83 THR A O 1
ATOM 642 N N . ARG A 1 84 ? 1.492 -3.559 9.172 1 90.81 84 ARG A N 1
ATOM 643 C CA . ARG A 1 84 ? 2.072 -4.594 8.328 1 90.81 84 ARG A CA 1
ATOM 644 C C . ARG A 1 84 ? 2.744 -5.676 9.164 1 90.81 84 ARG A C 1
ATOM 646 O O . ARG A 1 84 ? 3.764 -5.43 9.805 1 90.81 84 ARG A O 1
ATOM 653 N N . GLU A 1 85 ? 2.221 -6.816 9.109 1 87.75 85 GLU A N 1
ATOM 654 C CA . GLU A 1 85 ? 2.727 -7.914 9.922 1 87.75 85 GLU A CA 1
ATOM 655 C C . GLU A 1 85 ? 3.887 -8.625 9.234 1 87.75 85 GLU A C 1
ATOM 657 O O . GLU A 1 85 ? 4.676 -9.32 9.883 1 87.75 85 GLU A O 1
ATOM 662 N N . GLY A 1 86 ? 3.922 -8.5 7.969 1 89 86 GLY A N 1
ATOM 663 C CA . GLY A 1 86 ? 4.988 -9.133 7.203 1 89 86 GLY A CA 1
ATOM 664 C C . GLY A 1 86 ? 4.836 -8.938 5.707 1 89 86 GLY A C 1
ATOM 665 O O . GLY A 1 86 ? 3.785 -8.508 5.234 1 89 86 GLY A O 1
ATOM 666 N N . THR A 1 87 ? 5.953 -9.094 5.008 1 92.19 87 THR A N 1
ATOM 667 C CA . THR A 1 87 ? 6.004 -9.031 3.553 1 92.19 87 THR A CA 1
ATOM 668 C C . THR A 1 87 ? 6.578 -10.32 2.977 1 92.19 87 THR A C 1
ATOM 670 O O . THR A 1 87 ? 7.574 -10.844 3.479 1 92.19 87 THR A O 1
ATOM 673 N N . ARG A 1 88 ? 5.84 -10.844 1.969 1 91.88 88 ARG A N 1
ATOM 674 C CA . ARG A 1 88 ? 6.289 -12.07 1.32 1 91.88 88 ARG A CA 1
ATOM 675 C C . ARG A 1 88 ? 6.184 -11.961 -0.197 1 91.88 88 ARG A C 1
ATOM 677 O O . ARG A 1 88 ? 5.375 -11.188 -0.711 1 91.88 88 ARG A O 1
ATOM 684 N N . THR A 1 89 ? 7.105 -12.68 -0.822 1 96.44 89 THR A N 1
ATOM 685 C CA . THR A 1 89 ? 6.941 -12.82 -2.266 1 96.44 89 THR A CA 1
ATOM 686 C C . THR A 1 89 ? 5.883 -13.867 -2.594 1 96.44 89 THR A C 1
ATOM 688 O O . THR A 1 89 ? 5.645 -14.781 -1.806 1 96.44 89 THR A O 1
ATOM 691 N N . GLY A 1 90 ? 5.195 -13.648 -3.713 1 94.31 90 GLY A N 1
ATOM 692 C CA . GLY A 1 90 ? 4.121 -14.562 -4.07 1 94.31 90 GLY A CA 1
ATOM 693 C C . GLY A 1 90 ? 4 -14.781 -5.566 1 94.31 90 GLY A C 1
ATOM 694 O O . GLY A 1 90 ? 4.84 -14.312 -6.34 1 94.31 90 GLY A O 1
ATOM 695 N N . GLY A 1 91 ? 2.938 -15.594 -5.922 1 94.31 91 GLY A N 1
ATOM 696 C CA . GLY A 1 91 ? 2.756 -16.031 -7.297 1 94.31 91 GLY A CA 1
ATOM 697 C C . GLY A 1 91 ? 3.33 -17.406 -7.566 1 94.31 91 GLY A C 1
ATOM 698 O O . GLY A 1 91 ? 4.016 -17.969 -6.715 1 94.31 91 GLY A O 1
ATOM 699 N N . LEU A 1 92 ? 3.004 -17.875 -8.719 1 96.94 92 LEU A N 1
ATOM 700 C CA . LEU A 1 92 ? 3.459 -19.219 -9.07 1 96.94 92 LEU A CA 1
ATOM 701 C C . LEU A 1 92 ? 4.98 -19.297 -9.055 1 96.94 92 LEU A C 1
ATOM 703 O O . LEU A 1 92 ? 5.555 -20.203 -8.445 1 96.94 92 LEU A O 1
ATOM 707 N N . THR A 1 93 ? 5.641 -18.344 -9.695 1 98.25 93 THR A N 1
ATOM 708 C CA . THR A 1 93 ? 7.094 -18.375 -9.844 1 98.25 93 THR A CA 1
ATOM 709 C C . THR A 1 93 ? 7.777 -18.406 -8.484 1 98.25 93 THR A C 1
ATOM 711 O O . THR A 1 93 ? 8.664 -19.234 -8.25 1 98.25 93 THR A O 1
ATOM 714 N N . CYS A 1 94 ? 7.324 -17.578 -7.613 1 98 94 CYS A N 1
ATOM 715 C CA . CYS A 1 94 ? 7.961 -17.5 -6.301 1 98 94 CYS A CA 1
ATOM 716 C C . CYS A 1 94 ? 7.645 -18.719 -5.457 1 98 94 CYS A C 1
ATOM 718 O O . CYS A 1 94 ? 8.531 -19.266 -4.789 1 98 94 CYS A O 1
ATOM 720 N N . HIS A 1 95 ? 6.469 -19.156 -5.473 1 96.69 95 HIS A N 1
ATOM 721 C CA . HIS A 1 95 ? 6.09 -20.312 -4.672 1 96.69 95 HIS A CA 1
ATOM 722 C C . HIS A 1 95 ? 6.836 -21.562 -5.125 1 96.69 95 HIS A C 1
ATOM 724 O O . HIS A 1 95 ? 7.371 -22.297 -4.297 1 96.69 95 HIS A O 1
ATOM 730 N N . LEU A 1 96 ? 6.828 -21.812 -6.391 1 98.06 96 LEU A N 1
ATOM 731 C CA . LEU A 1 96 ? 7.516 -22.984 -6.895 1 98.06 96 LEU A CA 1
ATOM 732 C C . LEU A 1 96 ? 9.023 -22.875 -6.676 1 98.06 96 LEU A C 1
ATOM 734 O O . LEU A 1 96 ? 9.672 -23.828 -6.254 1 98.06 96 LEU A O 1
ATOM 738 N N . ALA A 1 97 ? 9.547 -21.688 -6.961 1 98.06 97 ALA A N 1
ATOM 739 C CA . ALA A 1 97 ? 10.984 -21.5 -6.777 1 98.06 97 ALA A CA 1
ATOM 740 C C . ALA A 1 97 ? 11.391 -21.75 -5.328 1 98.06 97 ALA A C 1
ATOM 742 O O . ALA A 1 97 ? 12.375 -22.453 -5.07 1 98.06 97 ALA A O 1
ATOM 743 N N . ARG A 1 98 ? 10.672 -21.188 -4.414 1 96.81 98 ARG A N 1
ATOM 744 C CA . ARG A 1 98 ? 10.961 -21.375 -2.996 1 96.81 98 ARG A CA 1
ATOM 745 C C . ARG A 1 98 ? 10.984 -22.859 -2.631 1 96.81 98 ARG A C 1
ATOM 747 O O . ARG A 1 98 ? 11.898 -23.312 -1.944 1 96.81 98 ARG A O 1
ATOM 754 N N . ALA A 1 99 ? 10.008 -23.578 -3.084 1 96.25 99 ALA A N 1
ATOM 755 C CA . ALA A 1 99 ? 9.914 -25.016 -2.785 1 96.25 99 ALA A CA 1
ATOM 756 C C . ALA A 1 99 ? 11.062 -25.781 -3.424 1 96.25 99 ALA A C 1
ATOM 758 O O . ALA A 1 99 ? 11.68 -26.641 -2.779 1 96.25 99 ALA A O 1
ATOM 759 N N . PHE A 1 100 ? 11.391 -25.516 -4.668 1 96.81 100 PHE A N 1
ATOM 760 C CA . PHE A 1 100 ? 12.438 -26.234 -5.383 1 96.81 100 PHE A CA 1
ATOM 761 C C . PHE A 1 100 ? 13.805 -25.938 -4.797 1 96.81 100 PHE A C 1
ATOM 763 O O . PHE A 1 100 ? 14.672 -26.797 -4.734 1 96.81 100 PHE A O 1
ATOM 770 N N . ILE A 1 101 ? 14 -24.656 -4.406 1 96.19 101 ILE A N 1
ATOM 771 C CA . ILE A 1 101 ? 15.242 -24.312 -3.73 1 96.19 101 ILE A CA 1
ATOM 772 C C . ILE A 1 101 ? 15.375 -25.125 -2.443 1 96.19 101 ILE A C 1
ATOM 774 O O . ILE A 1 101 ? 16.453 -25.625 -2.137 1 96.19 101 ILE A O 1
ATOM 778 N N . GLY A 1 102 ? 14.312 -25.297 -1.744 1 93.62 102 GLY A N 1
ATOM 779 C CA . GLY A 1 102 ? 14.305 -26.109 -0.541 1 93.62 102 GLY A CA 1
ATOM 780 C C . GLY A 1 102 ? 14.656 -27.562 -0.804 1 93.62 102 GLY A C 1
ATOM 781 O O . GLY A 1 102 ? 15.117 -28.266 0.095 1 93.62 102 GLY A O 1
ATOM 782 N N . LEU A 1 103 ? 14.438 -27.984 -2.027 1 92.81 103 LEU A N 1
ATOM 783 C CA . LEU A 1 103 ? 14.742 -29.344 -2.432 1 92.81 103 LEU A CA 1
ATOM 784 C C . LEU A 1 103 ? 16.141 -29.438 -3.027 1 92.81 103 LEU A C 1
ATOM 786 O O . LEU A 1 103 ? 16.531 -30.484 -3.553 1 92.81 103 LEU A O 1
ATOM 790 N N . GLY A 1 104 ? 16.828 -28.312 -3.068 1 91.19 104 GLY A N 1
ATOM 791 C CA . GLY A 1 104 ? 18.219 -28.297 -3.49 1 91.19 104 GLY A CA 1
ATOM 792 C C . GLY A 1 104 ? 18.391 -27.875 -4.938 1 91.19 104 GLY A C 1
ATOM 793 O O . GLY A 1 104 ? 19.484 -28.047 -5.508 1 91.19 104 GLY A O 1
ATOM 794 N N . ALA A 1 105 ? 17.375 -27.344 -5.512 1 93.62 105 ALA A N 1
ATOM 795 C CA . ALA A 1 105 ? 17.422 -26.922 -6.91 1 93.62 105 ALA A CA 1
ATOM 796 C C . ALA A 1 105 ? 17.844 -25.469 -7.027 1 93.62 105 ALA A C 1
ATOM 798 O O . ALA A 1 105 ? 17.938 -24.75 -6.023 1 93.62 105 ALA A O 1
ATOM 799 N N . SER A 1 106 ? 18.234 -25.047 -8.242 1 95.62 106 SER A N 1
ATOM 800 C CA . SER A 1 106 ? 18.516 -23.656 -8.602 1 95.62 106 SER A CA 1
ATOM 801 C C . SER A 1 106 ? 17.734 -23.234 -9.836 1 95.62 106 SER A C 1
ATOM 803 O O . SER A 1 106 ? 18.281 -23.172 -10.938 1 95.62 106 SER A O 1
ATOM 805 N N . PRO A 1 107 ? 16.531 -22.875 -9.641 1 98.12 107 PRO A N 1
ATOM 806 C CA . PRO A 1 107 ? 15.664 -22.578 -10.781 1 98.12 107 PRO A CA 1
ATOM 807 C C . PRO A 1 107 ? 16.062 -21.297 -11.5 1 98.12 107 PRO A C 1
ATOM 809 O O . PRO A 1 107 ? 16.844 -20.5 -10.969 1 98.12 107 PRO A O 1
ATOM 812 N N . VAL A 1 108 ? 15.664 -21.203 -12.758 1 98.75 108 VAL A N 1
ATOM 813 C CA . VAL A 1 108 ? 15.648 -19.938 -13.484 1 98.75 108 VAL A CA 1
ATOM 814 C C . VAL A 1 108 ? 14.266 -19.297 -13.375 1 98.75 108 VAL A C 1
ATOM 816 O O . VAL A 1 108 ? 13.258 -19.938 -13.68 1 98.75 108 VAL A O 1
ATOM 819 N N . MET A 1 109 ? 14.281 -18.062 -12.875 1 98.88 109 MET A N 1
ATOM 820 C CA . MET A 1 109 ? 13.039 -17.344 -12.648 1 98.88 109 MET A CA 1
ATOM 821 C C . MET A 1 109 ? 12.906 -16.172 -13.625 1 98.88 109 MET A C 1
ATOM 823 O O . MET A 1 109 ? 13.789 -15.32 -13.703 1 98.88 109 MET A O 1
ATOM 827 N N . ILE A 1 110 ? 11.844 -16.188 -14.391 1 98.88 110 ILE A N 1
ATOM 828 C CA . ILE A 1 110 ? 11.5 -15.078 -15.289 1 98.88 110 ILE A CA 1
ATOM 829 C C . ILE A 1 110 ? 10.188 -14.445 -14.844 1 98.88 110 ILE A C 1
ATOM 831 O O . ILE A 1 110 ? 9.125 -15.062 -14.945 1 98.88 110 ILE A O 1
ATOM 835 N N . GLY A 1 111 ? 10.258 -13.227 -14.32 1 98.69 111 GLY A N 1
ATOM 836 C CA . GLY A 1 111 ? 9.039 -12.68 -13.742 1 98.69 111 GLY A CA 1
ATOM 837 C C . GLY A 1 111 ? 9.109 -11.18 -13.523 1 98.69 111 GLY A C 1
ATOM 838 O O . GLY A 1 111 ? 9.938 -10.492 -14.125 1 98.69 111 GLY A O 1
ATOM 839 N N . ALA A 1 112 ? 8.094 -10.672 -12.836 1 98.62 112 ALA A N 1
ATOM 840 C CA . ALA A 1 112 ? 8 -9.258 -12.469 1 98.62 112 ALA A CA 1
ATOM 841 C C . ALA A 1 112 ? 8.578 -9.008 -11.086 1 98.62 112 ALA A C 1
ATOM 843 O O . ALA A 1 112 ? 7.891 -9.172 -10.078 1 98.62 112 ALA A O 1
ATOM 844 N N . TYR A 1 113 ? 9.891 -8.523 -11.086 1 98.44 113 TYR A N 1
ATOM 845 C CA . TYR A 1 113 ? 10.594 -8.414 -9.812 1 98.44 113 TYR A CA 1
ATOM 846 C C . TYR A 1 113 ? 11.094 -6.988 -9.586 1 98.44 113 TYR A C 1
ATOM 848 O O . TYR A 1 113 ? 11.805 -6.719 -8.617 1 98.44 113 TYR A O 1
ATOM 856 N N . GLY A 1 114 ? 10.828 -6.129 -10.508 1 97.19 114 GLY A N 1
ATOM 857 C CA . GLY A 1 114 ? 11.258 -4.742 -10.43 1 97.19 114 GLY A CA 1
ATOM 858 C C . GLY A 1 114 ? 12.398 -4.414 -11.375 1 97.19 114 GLY A C 1
ATOM 859 O O . GLY A 1 114 ? 13.125 -5.305 -11.812 1 97.19 114 GLY A O 1
ATOM 860 N N . ASN A 1 115 ? 12.508 -3.223 -11.805 1 94.31 115 ASN A N 1
ATOM 861 C CA . ASN A 1 115 ? 13.641 -2.648 -12.531 1 94.31 115 ASN A CA 1
ATOM 862 C C . ASN A 1 115 ? 14.07 -1.313 -11.93 1 94.31 115 ASN A C 1
ATOM 864 O O . ASN A 1 115 ? 13.531 -0.264 -12.289 1 94.31 115 ASN A O 1
ATOM 868 N N . PRO A 1 116 ? 15.023 -1.188 -11.047 1 94.25 116 PRO A N 1
ATOM 869 C CA . PRO A 1 116 ? 15.867 -2.314 -10.641 1 94.25 116 PRO A CA 1
ATOM 870 C C . PRO A 1 116 ? 15.117 -3.346 -9.805 1 94.25 116 PRO A C 1
ATOM 872 O O . PRO A 1 116 ? 14.062 -3.043 -9.25 1 94.25 116 PRO A O 1
ATOM 875 N N . GLU A 1 117 ? 15.711 -4.559 -9.703 1 96.75 117 GLU A N 1
ATOM 876 C CA . GLU A 1 117 ? 15.117 -5.641 -8.922 1 96.75 117 GLU A CA 1
ATOM 877 C C . GLU A 1 117 ? 14.984 -5.246 -7.449 1 96.75 117 GLU A C 1
ATOM 879 O O . GLU A 1 117 ? 15.898 -4.656 -6.875 1 96.75 117 GLU A O 1
ATOM 884 N N . LEU A 1 118 ? 13.883 -5.602 -6.914 1 95.69 118 LEU A N 1
ATOM 885 C CA . LEU A 1 118 ? 13.641 -5.293 -5.508 1 95.69 118 LEU A CA 1
ATOM 886 C C . LEU A 1 118 ? 14.43 -6.227 -4.602 1 95.69 118 LEU A C 1
ATOM 888 O O . LEU A 1 118 ? 14.594 -7.41 -4.91 1 95.69 118 LEU A O 1
ATOM 892 N N . ASP A 1 119 ? 14.758 -5.801 -3.447 1 94.19 119 ASP A N 1
ATOM 893 C CA . ASP A 1 119 ? 15.555 -6.551 -2.482 1 94.19 119 ASP A CA 1
ATOM 894 C C . ASP A 1 119 ? 14.82 -7.805 -2.016 1 94.19 119 ASP A C 1
ATOM 896 O O . ASP A 1 119 ? 15.445 -8.836 -1.759 1 94.19 119 ASP A O 1
ATOM 900 N N . VAL A 1 120 ? 13.539 -7.719 -1.92 1 95.31 120 VAL A N 1
ATOM 901 C CA . VAL A 1 120 ? 12.766 -8.828 -1.379 1 95.31 120 VAL A CA 1
ATOM 902 C C . VAL A 1 120 ? 12.938 -10.062 -2.27 1 95.31 120 VAL A C 1
ATOM 904 O O . VAL A 1 120 ? 12.977 -11.188 -1.776 1 95.31 120 VAL A O 1
ATOM 907 N N . PHE A 1 121 ? 13.039 -9.852 -3.537 1 98.06 121 PHE A N 1
ATOM 908 C CA . PHE A 1 121 ? 13.258 -10.961 -4.461 1 98.06 121 PHE A CA 1
ATOM 909 C C . PHE A 1 121 ? 14.719 -11.383 -4.461 1 98.06 121 PHE A C 1
ATOM 911 O O . PHE A 1 121 ? 15.023 -12.578 -4.398 1 98.06 121 PHE A O 1
ATOM 918 N N . ALA A 1 122 ? 15.633 -10.398 -4.539 1 97.56 122 ALA A N 1
ATOM 919 C CA . ALA A 1 122 ? 17.062 -10.672 -4.594 1 97.56 122 ALA A CA 1
ATOM 920 C C . ALA A 1 122 ? 17.516 -11.461 -3.367 1 97.56 122 ALA A C 1
ATOM 922 O O . ALA A 1 122 ? 18.312 -12.398 -3.484 1 97.56 122 ALA A O 1
ATOM 923 N N . ASP A 1 123 ? 17 -11.062 -2.262 1 96.75 123 ASP A N 1
ATOM 924 C CA . ASP A 1 123 ? 17.406 -11.695 -1.011 1 96.75 123 ASP A CA 1
ATOM 925 C C . ASP A 1 123 ? 16.844 -13.117 -0.915 1 96.75 123 ASP A C 1
ATOM 927 O O . ASP A 1 123 ? 17.578 -14.055 -0.58 1 96.75 123 ASP A O 1
ATOM 931 N N . GLU A 1 124 ? 15.641 -13.297 -1.237 1 96.69 124 GLU A N 1
ATOM 932 C CA . GLU A 1 124 ? 14.992 -14.594 -1.052 1 96.69 124 GLU A CA 1
ATOM 933 C C . GLU A 1 124 ? 15.492 -15.609 -2.076 1 96.69 124 GLU A C 1
ATOM 935 O O . GLU A 1 124 ? 15.617 -16.797 -1.769 1 96.69 124 GLU A O 1
ATOM 940 N N . PHE A 1 125 ? 15.773 -15.078 -3.24 1 98.25 125 PHE A N 1
ATOM 941 C CA . PHE A 1 125 ? 16.094 -16 -4.328 1 98.25 125 PHE A CA 1
ATOM 942 C C . PHE A 1 125 ? 17.531 -15.789 -4.805 1 98.25 125 PHE A C 1
ATOM 944 O O . PHE A 1 125 ? 17.797 -15.844 -6.004 1 98.25 125 PHE A O 1
ATOM 951 N N . ALA A 1 126 ? 18.391 -15.625 -3.936 1 97.25 126 ALA A N 1
ATOM 952 C CA . ALA A 1 126 ? 19.797 -15.32 -4.219 1 97.25 126 ALA A CA 1
ATOM 953 C C . ALA A 1 126 ? 20.453 -16.453 -5 1 97.25 126 ALA A C 1
ATOM 955 O O . ALA A 1 126 ? 21.359 -16.219 -5.801 1 97.25 126 ALA A O 1
ATOM 956 N N . THR A 1 127 ? 20 -17.688 -4.875 1 96.62 127 THR A N 1
ATOM 957 C CA . THR A 1 127 ? 20.625 -18.844 -5.508 1 96.62 127 THR A CA 1
ATOM 958 C C . THR A 1 127 ? 19.984 -19.141 -6.855 1 96.62 127 THR A C 1
ATOM 960 O O . THR A 1 127 ? 20.469 -20 -7.605 1 96.62 127 THR A O 1
ATOM 963 N N . ALA A 1 128 ? 18.906 -18.484 -7.16 1 98.19 128 ALA A N 1
ATOM 964 C CA . ALA A 1 128 ? 18.25 -18.641 -8.453 1 98.19 128 ALA A CA 1
ATOM 965 C C . ALA A 1 128 ? 18.766 -17.641 -9.469 1 98.19 128 ALA A C 1
ATOM 967 O O . ALA A 1 128 ? 19.359 -16.609 -9.094 1 98.19 128 ALA A O 1
ATOM 968 N N . THR A 1 129 ? 18.734 -18 -10.711 1 98.44 129 THR A N 1
ATOM 969 C CA . THR A 1 129 ? 18.906 -17.016 -11.766 1 98.44 129 THR A CA 1
ATOM 970 C C . THR A 1 129 ? 17.609 -16.266 -12.031 1 98.44 129 THR A C 1
ATOM 972 O O . THR A 1 129 ? 16.562 -16.875 -12.258 1 98.44 129 THR A O 1
ATOM 975 N N . ARG A 1 130 ? 17.672 -14.914 -11.922 1 98.62 130 ARG A N 1
ATOM 976 C CA . ARG A 1 130 ? 16.453 -14.117 -12.031 1 98.62 130 ARG A CA 1
ATOM 977 C C . ARG A 1 130 ? 16.531 -13.156 -13.211 1 98.62 130 ARG A C 1
ATOM 979 O O . ARG A 1 130 ? 17.547 -12.492 -13.414 1 98.62 130 ARG A O 1
ATOM 986 N N . HIS A 1 131 ? 15.5 -13.164 -14.023 1 98.69 131 HIS A N 1
ATOM 987 C CA . HIS A 1 131 ? 15.281 -12.188 -15.094 1 98.69 131 HIS A CA 1
ATOM 988 C C . HIS A 1 131 ? 13.984 -11.414 -14.875 1 98.69 131 HIS A C 1
ATOM 990 O O . HIS A 1 131 ? 12.891 -11.984 -14.977 1 98.69 131 HIS A O 1
ATOM 996 N N . SER A 1 132 ? 14.133 -10.148 -14.594 1 98.62 132 SER A N 1
ATOM 997 C CA . SER A 1 132 ? 12.961 -9.32 -14.312 1 98.62 132 SER A CA 1
ATOM 998 C C . SER A 1 132 ? 12.531 -8.547 -15.555 1 98.62 132 SER A C 1
ATOM 1000 O O . SER A 1 132 ? 13.367 -8.023 -16.281 1 98.62 132 SER A O 1
ATOM 1002 N N . PHE A 1 133 ? 11.172 -8.492 -15.758 1 98.38 133 PHE A N 1
ATOM 1003 C CA . PHE A 1 133 ? 10.719 -7.715 -16.906 1 98.38 133 PHE A CA 1
ATOM 1004 C C . PHE A 1 133 ? 9.969 -6.469 -16.453 1 98.38 133 PHE A C 1
ATOM 1006 O O . PHE A 1 133 ? 9.484 -5.695 -17.281 1 98.38 133 PHE A O 1
ATOM 1013 N N . GLY A 1 134 ? 9.852 -6.32 -15.125 1 97.75 134 GLY A N 1
ATOM 1014 C CA . GLY A 1 134 ? 9.172 -5.113 -14.68 1 97.75 134 GLY A CA 1
ATOM 1015 C C . GLY A 1 134 ? 8.695 -5.195 -13.242 1 97.75 134 GLY A C 1
ATOM 1016 O O . GLY A 1 134 ? 9.148 -6.051 -12.477 1 97.75 134 GLY A O 1
ATOM 1017 N N . ALA A 1 135 ? 7.781 -4.312 -12.852 1 96.88 135 ALA A N 1
ATOM 1018 C CA . ALA A 1 135 ? 7.301 -4.148 -11.484 1 96.88 135 ALA A CA 1
ATOM 1019 C C . ALA A 1 135 ? 6.395 -5.309 -11.078 1 96.88 135 ALA A C 1
ATOM 1021 O O . ALA A 1 135 ? 5.582 -5.777 -11.883 1 96.88 135 ALA A O 1
ATOM 1022 N N . PRO A 1 136 ? 6.516 -5.734 -9.859 1 98 136 PRO A N 1
ATOM 1023 C CA . PRO A 1 136 ? 5.633 -6.797 -9.375 1 98 136 PRO A CA 1
ATOM 1024 C C . PRO A 1 136 ? 4.199 -6.324 -9.156 1 98 136 PRO A C 1
ATOM 1026 O O . PRO A 1 136 ? 3.926 -5.121 -9.219 1 98 136 PRO A O 1
ATOM 1029 N N . ASN A 1 137 ? 3.365 -7.285 -9.047 1 96.44 137 ASN A N 1
ATOM 1030 C CA . ASN A 1 137 ? 2.059 -7.023 -8.453 1 96.44 137 ASN A CA 1
ATOM 1031 C C . ASN A 1 137 ? 2.156 -6.863 -6.938 1 96.44 137 ASN A C 1
ATOM 1033 O O . ASN A 1 137 ? 2.949 -7.543 -6.285 1 96.44 137 ASN A O 1
ATOM 1037 N N . TYR A 1 138 ? 1.412 -5.945 -6.387 1 95.62 138 TYR A N 1
ATOM 1038 C CA . TYR A 1 138 ? 1.345 -5.777 -4.941 1 95.62 138 TYR A CA 1
ATOM 1039 C C . TYR A 1 138 ? -0.023 -6.188 -4.406 1 95.62 138 TYR A C 1
ATOM 1041 O O . TYR A 1 138 ? -1.053 -5.844 -4.992 1 95.62 138 TYR A O 1
ATOM 1049 N N . THR A 1 139 ? 0.018 -6.945 -3.398 1 94.38 139 THR A N 1
ATOM 1050 C CA . THR A 1 139 ? -1.224 -7.336 -2.738 1 94.38 139 THR A CA 1
ATOM 1051 C C . THR A 1 139 ? -1.191 -6.953 -1.261 1 94.38 139 THR A C 1
ATOM 1053 O O . THR A 1 139 ? -0.232 -7.27 -0.554 1 94.38 139 THR A O 1
ATOM 1056 N N . GLU A 1 140 ? -2.213 -6.195 -0.83 1 94.19 140 GLU A N 1
ATOM 1057 C CA . GLU A 1 140 ? -2.502 -6.02 0.591 1 94.19 140 GLU A CA 1
ATOM 1058 C C . GLU A 1 140 ? -3.473 -7.086 1.092 1 94.19 140 GLU A C 1
ATOM 1060 O O . GLU A 1 140 ? -4.66 -7.051 0.768 1 94.19 140 GLU A O 1
ATOM 1065 N N . ALA A 1 141 ? -2.922 -8.031 1.755 1 89.69 141 ALA A N 1
ATOM 1066 C CA . ALA A 1 141 ? -3.738 -9.109 2.305 1 89.69 141 ALA A CA 1
ATOM 1067 C C . ALA A 1 141 ? -4.188 -8.781 3.727 1 89.69 141 ALA A C 1
ATOM 1069 O O . ALA A 1 141 ? -3.451 -9.023 4.688 1 89.69 141 ALA A O 1
ATOM 1070 N N . VAL A 1 142 ? -5.383 -8.32 3.879 1 91.5 142 VAL A N 1
ATOM 1071 C CA . VAL A 1 142 ? -5.922 -7.918 5.172 1 91.5 142 VAL A CA 1
ATOM 1072 C C . VAL A 1 142 ? -6.66 -9.094 5.816 1 91.5 142 VAL A C 1
ATOM 1074 O O . VAL A 1 142 ? -7.668 -9.562 5.281 1 91.5 142 VAL A O 1
ATOM 1077 N N . GLU A 1 143 ? -6.211 -9.562 6.914 1 84.88 143 GLU A N 1
ATOM 1078 C CA . GLU A 1 143 ? -6.703 -10.789 7.543 1 84.88 143 GLU A CA 1
ATOM 1079 C C . GLU A 1 143 ? -7.723 -10.477 8.633 1 84.88 143 GLU A C 1
ATOM 1081 O O . GLU A 1 143 ? -7.508 -9.578 9.453 1 84.88 143 GLU A O 1
ATOM 1086 N N . PHE A 1 144 ? -8.828 -11.133 8.586 1 87.69 144 PHE A N 1
ATOM 1087 C CA . PHE A 1 144 ? -9.875 -11.125 9.609 1 87.69 144 PHE A CA 1
ATOM 1088 C C . PHE A 1 144 ? -10.234 -12.547 10.023 1 87.69 144 PHE A C 1
ATOM 1090 O O . PHE A 1 144 ? -9.828 -13.508 9.367 1 87.69 144 PHE A O 1
ATOM 1097 N N . ASP A 1 145 ? -10.875 -12.719 11.125 1 82.56 145 ASP A N 1
ATOM 1098 C CA . ASP A 1 145 ? -11.281 -14.039 11.594 1 82.56 145 ASP A CA 1
ATOM 1099 C C . ASP A 1 145 ? -12.336 -14.648 10.68 1 82.56 145 ASP A C 1
ATOM 1101 O O . ASP A 1 145 ? -12.406 -15.875 10.531 1 82.56 145 ASP A O 1
ATOM 1105 N N . ASP A 1 146 ? -13.164 -13.844 10.07 1 80.94 146 ASP A N 1
ATOM 1106 C CA . ASP A 1 146 ? -14.305 -14.32 9.289 1 80.94 146 ASP A CA 1
ATOM 1107 C C . ASP A 1 146 ? -14.047 -14.164 7.793 1 80.94 146 ASP A C 1
ATOM 1109 O O . ASP A 1 146 ? -14.977 -14.234 6.988 1 80.94 146 ASP A O 1
ATOM 1113 N N . GLY A 1 147 ? -12.828 -13.875 7.41 1 78.12 147 GLY A N 1
ATOM 1114 C CA . GLY A 1 147 ? -12.508 -13.734 6 1 78.12 147 GLY A CA 1
ATOM 1115 C C . GLY A 1 147 ? -11.227 -12.953 5.754 1 78.12 147 GLY A C 1
ATOM 1116 O O . GLY A 1 147 ? -10.461 -12.703 6.68 1 78.12 147 GLY A O 1
ATOM 1117 N N . LYS A 1 148 ? -10.953 -12.695 4.414 1 83.31 148 LYS A N 1
ATOM 1118 C CA . LYS A 1 148 ? -9.789 -11.93 3.99 1 83.31 148 LYS A CA 1
ATOM 1119 C C . LYS A 1 148 ? -10.164 -10.906 2.922 1 83.31 148 LYS A C 1
ATOM 1121 O O . LYS A 1 148 ? -11.031 -11.164 2.086 1 83.31 148 LYS A O 1
ATOM 1126 N N . LEU A 1 149 ? -9.617 -9.758 3.078 1 88.06 149 LEU A N 1
ATOM 1127 C CA . LEU A 1 149 ? -9.688 -8.734 2.043 1 88.06 149 LEU A CA 1
ATOM 1128 C C . LEU A 1 149 ? -8.359 -8.594 1.317 1 88.06 149 LEU A C 1
ATOM 1130 O O . LEU A 1 149 ? -7.352 -8.219 1.922 1 88.06 149 LEU A O 1
ATOM 1134 N N . LEU A 1 150 ? -8.367 -8.977 0.063 1 87.44 150 LEU A N 1
ATOM 1135 C CA . LEU A 1 150 ? -7.184 -8.812 -0.771 1 87.44 150 LEU A CA 1
ATOM 1136 C C . LEU A 1 150 ? -7.324 -7.598 -1.683 1 87.44 150 LEU A C 1
ATOM 1138 O O . LEU A 1 150 ? -8.266 -7.52 -2.475 1 87.44 150 LEU A O 1
ATOM 1142 N N . VAL A 1 151 ? -6.469 -6.629 -1.496 1 93 151 VAL A N 1
ATOM 1143 C CA . VAL A 1 151 ? -6.426 -5.469 -2.375 1 93 151 VAL A CA 1
ATOM 1144 C C . VAL A 1 151 ? -5.164 -5.512 -3.232 1 93 151 VAL A C 1
ATOM 1146 O O . VAL A 1 151 ? -4.047 -5.5 -2.705 1 93 151 VAL A O 1
ATOM 1149 N N . THR A 1 152 ? -5.375 -5.516 -4.547 1 92.69 152 THR A N 1
ATOM 1150 C CA . THR A 1 152 ? -4.227 -5.789 -5.406 1 92.69 152 THR A CA 1
ATOM 1151 C C . THR A 1 152 ? -3.979 -4.625 -6.363 1 92.69 152 THR A C 1
ATOM 1153 O O . THR A 1 152 ? -4.922 -4.039 -6.895 1 92.69 152 THR A O 1
ATOM 1156 N N . GLU A 1 153 ? -2.744 -4.227 -6.496 1 93.94 153 GLU A N 1
ATOM 1157 C CA . GLU A 1 153 ? -2.242 -3.332 -7.535 1 93.94 153 GLU A CA 1
ATOM 1158 C C . GLU A 1 153 ? -1.431 -4.098 -8.578 1 93.94 153 GLU A C 1
ATOM 1160 O O . GLU A 1 153 ? -0.431 -4.738 -8.242 1 93.94 153 GLU A O 1
ATOM 1165 N N . THR A 1 154 ? -1.827 -3.975 -9.797 1 92 154 THR A N 1
ATOM 1166 C CA . THR A 1 154 ? -1.169 -4.746 -10.844 1 92 154 THR A CA 1
ATOM 1167 C C . THR A 1 154 ? 0.089 -4.031 -11.336 1 92 154 THR A C 1
ATOM 1169 O O . THR A 1 154 ? 0.12 -2.803 -11.414 1 92 154 THR A O 1
ATOM 1172 N N . GLY A 1 155 ? 1.076 -4.797 -11.617 1 94.06 155 GLY A N 1
ATOM 1173 C CA . GLY A 1 155 ? 2.318 -4.289 -12.18 1 94.06 155 GLY A CA 1
ATOM 1174 C C . GLY A 1 155 ? 2.471 -4.59 -13.656 1 94.06 155 GLY A C 1
ATOM 1175 O O . GLY A 1 155 ? 1.53 -4.406 -14.43 1 94.06 155 GLY A O 1
ATOM 1176 N N . ALA A 1 156 ? 3.654 -5.031 -13.992 1 96 156 ALA A N 1
ATOM 1177 C CA . ALA A 1 156 ? 4.039 -5.211 -15.391 1 96 156 ALA A CA 1
ATOM 1178 C C . ALA A 1 156 ? 3.283 -6.371 -16.031 1 96 156 ALA A C 1
ATOM 1180 O O . ALA A 1 156 ? 3.197 -6.469 -17.25 1 96 156 ALA A O 1
ATOM 1181 N N . THR A 1 157 ? 2.738 -7.297 -15.234 1 95.69 157 THR A N 1
ATOM 1182 C CA . THR A 1 157 ? 2.061 -8.469 -15.773 1 95.69 157 THR A CA 1
ATOM 1183 C C . THR A 1 157 ? 0.801 -8.062 -16.531 1 95.69 157 THR A C 1
ATOM 1185 O O . THR A 1 157 ? 0.397 -8.742 -17.484 1 95.69 157 THR A O 1
ATOM 1188 N N . ARG A 1 158 ? 0.272 -7.004 -16.219 1 91.56 158 ARG A N 1
ATOM 1189 C CA . ARG A 1 158 ? -0.984 -6.559 -16.812 1 91.56 158 ARG A CA 1
ATOM 1190 C C . ARG A 1 158 ? -0.818 -6.297 -18.297 1 91.56 158 ARG A C 1
ATOM 1192 O O . ARG A 1 158 ? -1.729 -6.559 -19.094 1 91.56 158 ARG A O 1
ATOM 1199 N N . THR A 1 159 ? 0.345 -5.816 -18.625 1 91.81 159 THR A N 1
ATOM 1200 C CA . THR A 1 159 ? 0.575 -5.465 -20.016 1 91.81 159 THR A CA 1
ATOM 1201 C C . THR A 1 159 ? 1.625 -6.383 -20.641 1 91.81 159 THR A C 1
ATOM 1203 O O . THR A 1 159 ? 2.178 -6.074 -21.703 1 91.81 159 THR A O 1
ATOM 1206 N N . LEU A 1 160 ? 1.876 -7.426 -19.969 1 96.38 160 LEU A N 1
ATOM 1207 C CA . LEU A 1 160 ? 2.889 -8.328 -20.5 1 96.38 160 LEU A CA 1
ATOM 1208 C C . LEU A 1 160 ? 2.369 -9.055 -21.734 1 96.38 160 LEU A C 1
ATOM 1210 O O . LEU A 1 160 ? 1.311 -9.688 -21.688 1 96.38 160 LEU A O 1
ATOM 1214 N N . ASP A 1 161 ? 3.02 -8.875 -22.781 1 97.06 161 ASP A N 1
ATOM 1215 C CA . ASP A 1 161 ? 2.854 -9.664 -23.984 1 97.06 161 ASP A CA 1
ATOM 1216 C C . ASP A 1 161 ? 4.203 -10.117 -24.547 1 97.06 161 ASP A C 1
ATOM 1218 O O . ASP A 1 161 ? 5.238 -9.922 -23.906 1 97.06 161 ASP A O 1
ATOM 1222 N N . TRP A 1 162 ? 4.184 -10.797 -25.641 1 98.38 162 TRP A N 1
ATOM 1223 C CA . TRP A 1 162 ? 5.426 -11.328 -26.188 1 98.38 162 TRP A CA 1
ATOM 1224 C C . TRP A 1 162 ? 6.43 -10.219 -26.438 1 98.38 162 TRP A C 1
ATOM 1226 O O . TRP A 1 162 ? 7.609 -10.344 -26.094 1 98.38 162 TRP A O 1
ATOM 1236 N N . GLU A 1 163 ? 5.949 -9.109 -26.984 1 98.12 163 GLU A N 1
ATOM 1237 C CA . GLU A 1 163 ? 6.832 -8 -27.344 1 98.12 163 GLU A CA 1
ATOM 1238 C C . GLU A 1 163 ? 7.48 -7.402 -26.094 1 98.12 163 GLU A C 1
ATOM 1240 O O . GLU A 1 163 ? 8.703 -7.211 -26.047 1 98.12 163 GLU A O 1
ATOM 1245 N N . THR A 1 164 ? 6.668 -7.184 -25.078 1 97.44 164 THR A N 1
ATOM 1246 C CA . THR A 1 164 ? 7.211 -6.578 -23.859 1 97.44 164 THR A CA 1
ATOM 1247 C C . THR A 1 164 ? 8.133 -7.551 -23.141 1 97.44 164 THR A C 1
ATOM 1249 O O . THR A 1 164 ? 9.125 -7.137 -22.531 1 97.44 164 THR A O 1
ATOM 1252 N N . LEU A 1 165 ? 7.883 -8.844 -23.203 1 98.44 165 LEU A N 1
ATOM 1253 C CA . LEU A 1 165 ? 8.734 -9.852 -22.578 1 98.44 165 LEU A CA 1
ATOM 1254 C C . LEU A 1 165 ? 10.102 -9.898 -23.266 1 98.44 165 LEU A C 1
ATOM 1256 O O . LEU A 1 165 ? 11.133 -9.875 -22.594 1 98.44 165 LEU A O 1
ATOM 1260 N N . THR A 1 166 ? 10.094 -9.844 -24.594 1 98.44 166 THR A N 1
ATOM 1261 C CA . THR A 1 166 ? 11.359 -10.008 -25.312 1 98.44 166 THR A CA 1
ATOM 1262 C C . THR A 1 166 ? 12.156 -8.703 -25.297 1 98.44 166 THR A C 1
ATOM 1264 O O . THR A 1 166 ? 13.383 -8.727 -25.359 1 98.44 166 THR A O 1
ATOM 1267 N N . ASP A 1 167 ? 11.445 -7.594 -25.188 1 98.06 167 ASP A N 1
ATOM 1268 C CA . ASP A 1 167 ? 12.148 -6.324 -25.016 1 98.06 167 ASP A CA 1
ATOM 1269 C C . ASP A 1 167 ? 12.93 -6.305 -23.703 1 98.06 167 ASP A C 1
ATOM 1271 O O . ASP A 1 167 ? 14.031 -5.754 -23.641 1 98.06 167 ASP A O 1
ATOM 1275 N N . ALA A 1 168 ? 12.375 -6.941 -22.688 1 97.94 168 ALA A N 1
ATOM 1276 C CA . ALA A 1 168 ? 12.977 -6.867 -21.359 1 97.94 168 ALA A CA 1
ATOM 1277 C C . ALA A 1 168 ? 13.977 -7.996 -21.141 1 97.94 168 ALA A C 1
ATOM 1279 O O . ALA A 1 168 ? 15.062 -7.777 -20.594 1 97.94 168 ALA A O 1
ATOM 1280 N N . VAL A 1 169 ? 13.703 -9.25 -21.562 1 97.81 169 VAL A N 1
ATOM 1281 C CA . VAL A 1 169 ? 14.492 -10.43 -21.203 1 97.81 169 VAL A CA 1
ATOM 1282 C C . VAL A 1 169 ? 15.273 -10.906 -22.438 1 97.81 169 VAL A C 1
ATOM 1284 O O . VAL A 1 169 ? 16.422 -11.344 -22.312 1 97.81 169 VAL A O 1
ATOM 1287 N N . GLY A 1 170 ? 14.586 -10.82 -23.641 1 98.25 170 GLY A N 1
ATOM 1288 C CA . GLY A 1 170 ? 15.227 -11.25 -24.875 1 98.25 170 GLY A CA 1
ATOM 1289 C C . GLY A 1 170 ? 14.922 -12.695 -25.234 1 98.25 170 GLY A C 1
ATOM 1290 O O . GLY A 1 170 ? 14.836 -13.555 -24.344 1 98.25 170 GLY A O 1
ATOM 1291 N N . VAL A 1 171 ? 14.859 -12.992 -26.516 1 98.56 171 VAL A N 1
ATOM 1292 C CA . VAL A 1 171 ? 14.555 -14.32 -27.047 1 98.56 171 VAL A CA 1
ATOM 1293 C C . VAL A 1 171 ? 15.703 -15.273 -26.75 1 98.56 171 VAL A C 1
ATOM 1295 O O . VAL A 1 171 ? 15.484 -16.422 -26.359 1 98.56 171 VAL A O 1
ATOM 1298 N N . GLU A 1 172 ? 16.891 -14.75 -26.859 1 98.31 172 GLU A N 1
ATOM 1299 C CA . GLU A 1 172 ? 18.062 -15.586 -26.641 1 98.31 172 GLU A CA 1
ATOM 1300 C C . GLU A 1 172 ? 18.156 -16.031 -25.188 1 98.31 172 GLU A C 1
ATOM 1302 O O . GLU A 1 172 ? 18.516 -17.188 -24.906 1 98.31 172 GLU A O 1
ATOM 1307 N N . THR A 1 173 ? 17.859 -15.156 -24.328 1 98.56 173 THR A N 1
ATOM 1308 C CA . THR A 1 173 ? 17.875 -15.477 -22.906 1 98.56 173 THR A CA 1
ATOM 1309 C C . THR A 1 173 ? 16.844 -16.547 -22.578 1 98.56 173 THR A C 1
ATOM 1311 O O . THR A 1 173 ? 17.109 -17.453 -21.812 1 98.56 173 THR A O 1
ATOM 1314 N N . LEU A 1 174 ? 15.68 -16.391 -23.172 1 98.75 174 LEU A N 1
ATOM 1315 C CA . LEU A 1 174 ? 14.625 -17.375 -22.984 1 98.75 174 LEU A CA 1
ATOM 1316 C C . LEU A 1 174 ? 15.062 -18.734 -23.516 1 98.75 174 LEU A C 1
ATOM 1318 O O . LEU A 1 174 ? 14.906 -19.766 -22.828 1 98.75 174 LEU A O 1
ATOM 1322 N N . ALA A 1 175 ? 15.633 -18.75 -24.688 1 98.69 175 ALA A N 1
ATOM 1323 C CA . ALA A 1 175 ? 16.094 -19.984 -25.297 1 98.69 175 ALA A CA 1
ATOM 1324 C C . ALA A 1 175 ? 17.203 -20.641 -24.469 1 98.69 175 ALA A C 1
ATOM 1326 O O . ALA A 1 175 ? 17.172 -21.844 -24.25 1 98.69 175 ALA A O 1
ATOM 1327 N N . ASP A 1 176 ? 18.078 -19.828 -24 1 98.56 176 ASP A N 1
ATOM 1328 C CA . ASP A 1 176 ? 19.188 -20.328 -23.188 1 98.56 176 ASP A CA 1
ATOM 1329 C C . ASP A 1 176 ? 18.656 -20.938 -21.891 1 98.56 176 ASP A C 1
ATOM 1331 O O . ASP A 1 176 ? 19.188 -21.953 -21.422 1 98.56 176 ASP A O 1
ATOM 1335 N N . ALA A 1 177 ? 17.656 -20.344 -21.312 1 98.56 177 ALA A N 1
ATOM 1336 C CA . ALA A 1 177 ? 17.078 -20.844 -20.062 1 98.56 177 ALA A CA 1
ATOM 1337 C C . ALA A 1 177 ? 16.359 -22.172 -20.281 1 98.56 177 ALA A C 1
ATOM 1339 O O . ALA A 1 177 ? 16.438 -23.062 -19.438 1 98.56 177 ALA A O 1
ATOM 1340 N N . LEU A 1 178 ? 15.727 -22.25 -21.406 1 98.62 178 LEU A N 1
ATOM 1341 C CA . LEU A 1 178 ? 14.828 -23.391 -21.625 1 98.62 178 LEU A CA 1
ATOM 1342 C C . LEU A 1 178 ? 15.594 -24.578 -22.203 1 98.62 178 LEU A C 1
ATOM 1344 O O . LEU A 1 178 ? 15.227 -25.719 -21.984 1 98.62 178 LEU A O 1
ATOM 1348 N N . ASP A 1 179 ? 16.656 -24.297 -23 1 98.62 179 ASP A N 1
ATOM 1349 C CA . ASP A 1 179 ? 17.406 -25.391 -23.609 1 98.62 179 ASP A CA 1
ATOM 1350 C C . ASP A 1 179 ? 18.109 -26.25 -22.562 1 98.62 179 ASP A C 1
ATOM 1352 O O . ASP A 1 179 ? 18.922 -25.75 -21.781 1 98.62 179 ASP A O 1
ATOM 1356 N N . GLY A 1 180 ? 17.719 -27.453 -22.484 1 97.56 180 GLY A N 1
ATOM 1357 C CA . GLY A 1 180 ? 18.312 -28.375 -21.5 1 97.56 180 GLY A CA 1
ATOM 1358 C C . GLY A 1 180 ? 17.547 -28.406 -20.188 1 97.56 180 GLY A C 1
ATOM 1359 O O . GLY A 1 180 ? 17.875 -29.203 -19.297 1 97.56 180 GLY A O 1
ATOM 1360 N N . ALA A 1 181 ? 16.531 -27.562 -20.047 1 97.81 181 ALA A N 1
ATOM 1361 C CA . ALA A 1 181 ? 15.703 -27.625 -18.844 1 97.81 181 ALA A CA 1
ATOM 1362 C C . ALA A 1 181 ? 14.836 -28.875 -18.828 1 97.81 181 ALA A C 1
ATOM 1364 O O . ALA A 1 181 ? 14.453 -29.375 -19.891 1 97.81 181 ALA A O 1
ATOM 1365 N N . ASP A 1 182 ? 14.531 -29.328 -17.641 1 96.94 182 ASP A N 1
ATOM 1366 C CA . ASP A 1 182 ? 13.648 -30.484 -17.5 1 96.94 182 ASP A CA 1
ATOM 1367 C C . ASP A 1 182 ? 12.18 -30.062 -17.562 1 96.94 182 ASP A C 1
ATOM 1369 O O . ASP A 1 182 ? 11.328 -30.828 -18.016 1 96.94 182 ASP A O 1
ATOM 1373 N N . ALA A 1 183 ? 11.984 -28.844 -17.062 1 97.69 183 ALA A N 1
ATOM 1374 C CA . ALA A 1 183 ? 10.594 -28.438 -16.906 1 97.69 183 ALA A CA 1
ATOM 1375 C C . ALA A 1 183 ? 10.445 -26.922 -17.031 1 97.69 183 ALA A C 1
ATOM 1377 O O . ALA A 1 183 ? 11.352 -26.172 -16.656 1 97.69 183 ALA A O 1
ATOM 1378 N N . LEU A 1 184 ? 9.258 -26.5 -17.547 1 98.62 184 LEU A N 1
ATOM 1379 C CA . LEU A 1 184 ? 8.812 -25.109 -17.594 1 98.62 184 LEU A CA 1
ATOM 1380 C C . LEU A 1 184 ? 7.488 -24.938 -16.875 1 98.62 184 LEU A C 1
ATOM 1382 O O . LEU A 1 184 ? 6.527 -25.672 -17.141 1 98.62 184 LEU A O 1
ATOM 1386 N N . GLY A 1 185 ? 7.496 -24.094 -15.852 1 98.62 185 GLY A N 1
ATOM 1387 C CA . GLY A 1 185 ? 6.258 -23.703 -15.195 1 98.62 185 GLY A CA 1
ATOM 1388 C C . GLY A 1 185 ? 5.797 -22.312 -15.57 1 98.62 185 GLY A C 1
ATOM 1389 O O . GLY A 1 185 ? 6.566 -21.359 -15.492 1 98.62 185 GLY A O 1
ATOM 1390 N N . ILE A 1 186 ? 4.508 -22.188 -15.969 1 98.5 186 ILE A N 1
ATOM 1391 C CA . ILE A 1 186 ? 3.961 -20.922 -16.438 1 98.5 186 ILE A CA 1
ATOM 1392 C C . ILE A 1 186 ? 2.732 -20.562 -15.602 1 98.5 186 ILE A C 1
ATOM 1394 O O . ILE A 1 186 ? 1.792 -21.344 -15.492 1 98.5 186 ILE A O 1
ATOM 1398 N N . GLY A 1 187 ? 2.721 -19.5 -15.047 1 94.12 187 GLY A N 1
ATOM 1399 C CA . GLY A 1 187 ? 1.574 -18.922 -14.359 1 94.12 187 GLY A CA 1
ATOM 1400 C C . GLY A 1 187 ? 1.514 -17.406 -14.461 1 94.12 187 GLY A C 1
ATOM 1401 O O . GLY A 1 187 ? 2.488 -16.766 -14.859 1 94.12 187 GLY A O 1
ATOM 1402 N N . TYR A 1 188 ? 0.357 -16.734 -14.18 1 94.38 188 TYR A N 1
ATOM 1403 C CA . TYR A 1 188 ? -1.054 -17.094 -14.273 1 94.38 188 TYR A CA 1
ATOM 1404 C C . TYR A 1 188 ? -1.733 -16.359 -15.414 1 94.38 188 TYR A C 1
ATOM 1406 O O . TYR A 1 188 ? -1.564 -15.141 -15.555 1 94.38 188 TYR A O 1
ATOM 1414 N N . TRP A 1 189 ? -2.5 -17.094 -16.125 1 93.75 189 TRP A N 1
ATOM 1415 C CA . TRP A 1 189 ? -3.234 -16.453 -17.219 1 93.75 189 TRP A CA 1
ATOM 1416 C C . TRP A 1 189 ? -4.105 -15.32 -16.703 1 93.75 189 TRP A C 1
ATOM 1418 O O . TRP A 1 189 ? -4.172 -14.258 -17.328 1 93.75 189 TRP A O 1
ATOM 1428 N N . VAL A 1 190 ? -4.68 -15.43 -15.555 1 89.44 190 VAL A N 1
ATOM 1429 C CA . VAL A 1 190 ? -5.609 -14.445 -15.016 1 89.44 190 VAL A CA 1
ATOM 1430 C C . VAL A 1 190 ? -4.875 -13.133 -14.758 1 89.44 190 VAL A C 1
ATOM 1432 O O . VAL A 1 190 ? -5.477 -12.055 -14.812 1 89.44 190 VAL A O 1
ATOM 1435 N N . VAL A 1 191 ? -3.553 -13.211 -14.547 1 91 191 VAL A N 1
ATOM 1436 C CA . VAL A 1 191 ? -2.764 -12.031 -14.203 1 91 191 VAL A CA 1
ATOM 1437 C C . VAL A 1 191 ? -2.104 -11.461 -15.453 1 91 191 VAL A C 1
ATOM 1439 O O . VAL A 1 191 ? -1.678 -10.305 -15.469 1 91 191 VAL A O 1
ATOM 1442 N N . ILE A 1 192 ? -2.053 -12.289 -16.469 1 94.38 192 ILE A N 1
ATOM 1443 C CA . ILE A 1 192 ? -1.452 -11.922 -17.75 1 94.38 192 ILE A CA 1
ATOM 1444 C C . ILE A 1 192 ? -2.475 -12.102 -18.875 1 94.38 192 ILE A C 1
ATOM 1446 O O . ILE A 1 192 ? -2.439 -13.102 -19.594 1 94.38 192 ILE A O 1
ATOM 1450 N N . PRO A 1 193 ? -3.275 -11.141 -19.062 1 89.62 193 PRO A N 1
ATOM 1451 C CA . PRO A 1 193 ? -4.332 -11.297 -20.062 1 89.62 193 PRO A CA 1
ATOM 1452 C C . PRO A 1 193 ? -3.791 -11.672 -21.438 1 89.62 193 PRO A C 1
ATOM 1454 O O . PRO A 1 193 ? -4.445 -12.406 -22.188 1 89.62 193 PRO A O 1
ATOM 1457 N N . GLU A 1 194 ? -2.59 -11.219 -21.766 1 93.94 194 GLU A N 1
ATOM 1458 C CA . GLU A 1 194 ? -1.998 -11.5 -23.062 1 93.94 194 GLU A CA 1
ATOM 1459 C C . GLU A 1 194 ? -1.046 -12.695 -23 1 93.94 194 GLU A C 1
ATOM 1461 O O . GLU A 1 194 ? -0.113 -12.797 -23.797 1 93.94 194 GLU A O 1
ATOM 1466 N N . LEU A 1 195 ? -1.312 -13.594 -22.031 1 95.75 195 LEU A N 1
ATOM 1467 C CA . LEU A 1 195 ? -0.497 -14.797 -21.922 1 95.75 195 LEU A CA 1
ATOM 1468 C C . LEU A 1 195 ? -0.521 -15.586 -23.234 1 95.75 195 LEU A C 1
ATOM 1470 O O . LEU A 1 195 ? 0.493 -16.156 -23.641 1 95.75 195 LEU A O 1
ATOM 1474 N N . PRO A 1 196 ? -1.646 -15.641 -23.969 1 95.69 196 PRO A N 1
ATOM 1475 C CA . PRO A 1 196 ? -1.673 -16.328 -25.25 1 95.69 196 PRO A CA 1
ATOM 1476 C C . PRO A 1 196 ? -0.617 -15.805 -26.219 1 95.69 196 PRO A C 1
ATOM 1478 O O . PRO A 1 196 ? -0.037 -16.578 -26.984 1 95.69 196 PRO A O 1
ATOM 1481 N N . SER A 1 197 ? -0.4 -14.516 -26.156 1 97.38 197 SER A N 1
ATOM 1482 C CA . SER A 1 197 ? 0.646 -13.945 -27 1 97.38 197 SER A CA 1
ATOM 1483 C C . SER A 1 197 ? 2.021 -14.477 -26.609 1 97.38 197 SER A C 1
ATOM 1485 O O . SER A 1 197 ? 2.855 -14.75 -27.484 1 97.38 197 SER A O 1
ATOM 1487 N N . VAL A 1 198 ? 2.275 -14.672 -25.375 1 98.44 198 VAL A N 1
ATOM 1488 C CA . VAL A 1 198 ? 3.537 -15.203 -24.875 1 98.44 198 VAL A CA 1
ATOM 1489 C C . VAL A 1 198 ? 3.713 -16.656 -25.344 1 98.44 198 VAL A C 1
ATOM 1491 O O . VAL A 1 198 ? 4.785 -17.031 -25.812 1 98.44 198 VAL A O 1
ATOM 1494 N N . LEU A 1 199 ? 2.648 -17.438 -25.281 1 98.5 199 LEU A N 1
ATOM 1495 C CA . LEU A 1 199 ? 2.693 -18.828 -25.719 1 98.5 199 LEU A CA 1
ATOM 1496 C C . LEU A 1 199 ? 2.963 -18.922 -27.219 1 98.5 199 LEU A C 1
ATOM 1498 O O . LEU A 1 199 ? 3.723 -19.797 -27.672 1 98.5 199 LEU A O 1
ATOM 1502 N N . THR A 1 200 ? 2.359 -18.016 -27.938 1 98.69 200 THR A N 1
ATOM 1503 C CA . THR A 1 200 ? 2.59 -17.969 -29.375 1 98.69 200 THR A CA 1
ATOM 1504 C C . THR A 1 200 ? 4.047 -17.641 -29.672 1 98.69 200 THR A C 1
ATOM 1506 O O . THR A 1 200 ? 4.672 -18.281 -30.516 1 98.69 200 THR A O 1
ATOM 1509 N N . GLY A 1 201 ? 4.527 -16.672 -28.984 1 98.75 201 GLY A N 1
ATOM 1510 C CA . GLY A 1 201 ? 5.922 -16.297 -29.156 1 98.75 201 GLY A CA 1
ATOM 1511 C C . GLY A 1 201 ? 6.891 -17.406 -28.812 1 98.75 201 GLY A C 1
ATOM 1512 O O . GLY A 1 201 ? 7.852 -17.656 -29.547 1 98.75 201 GLY A O 1
ATOM 1513 N N . LEU A 1 202 ? 6.648 -18.109 -27.719 1 98.75 202 LEU A N 1
ATOM 1514 C CA . LEU A 1 202 ? 7.477 -19.25 -27.344 1 98.75 202 LEU A CA 1
ATOM 1515 C C . LEU A 1 202 ? 7.465 -20.312 -28.438 1 98.75 202 LEU A C 1
ATOM 1517 O O . LEU A 1 202 ? 8.516 -20.859 -28.797 1 98.75 202 LEU A O 1
ATOM 1521 N N . ARG A 1 203 ? 6.293 -20.594 -28.938 1 98.69 203 ARG A N 1
ATOM 1522 C CA . ARG A 1 203 ? 6.113 -21.609 -29.969 1 98.69 203 ARG A CA 1
ATOM 1523 C C . ARG A 1 203 ? 6.898 -21.25 -31.234 1 98.69 203 ARG A C 1
ATOM 1525 O O . ARG A 1 203 ? 7.582 -22.109 -31.797 1 98.69 203 ARG A O 1
ATOM 1532 N N . GLU A 1 204 ? 6.836 -20 -31.578 1 98.62 204 GLU A N 1
ATOM 1533 C CA . GLU A 1 204 ? 7.309 -19.594 -32.906 1 98.62 204 GLU A CA 1
ATOM 1534 C C . GLU A 1 204 ? 8.781 -19.188 -32.844 1 98.62 204 GLU A C 1
ATOM 1536 O O . GLU A 1 204 ? 9.523 -19.422 -33.812 1 98.62 204 GLU A O 1
ATOM 1541 N N . SER A 1 205 ? 9.172 -18.625 -31.75 1 98.56 205 SER A N 1
ATOM 1542 C CA . SER A 1 205 ? 10.469 -17.969 -31.766 1 98.56 205 SER A CA 1
ATOM 1543 C C . SER A 1 205 ? 11.469 -18.688 -30.875 1 98.56 205 SER A C 1
ATOM 1545 O O . SER A 1 205 ? 12.68 -18.484 -31 1 98.56 205 SER A O 1
ATOM 1547 N N . VAL A 1 206 ? 11.039 -19.531 -29.953 1 98.69 206 VAL A N 1
ATOM 1548 C CA . VAL A 1 206 ? 11.961 -20.109 -28.984 1 98.69 206 VAL A CA 1
ATOM 1549 C C . VAL A 1 206 ? 12.055 -21.625 -29.203 1 98.69 206 VAL A C 1
ATOM 1551 O O . VAL A 1 206 ? 13.141 -22.156 -29.406 1 98.69 206 VAL A O 1
ATOM 1554 N N . TRP A 1 207 ? 10.914 -22.312 -29.266 1 98.38 207 TRP A N 1
ATOM 1555 C CA . TRP A 1 207 ? 10.867 -23.781 -29.266 1 98.38 207 TRP A CA 1
ATOM 1556 C C . TRP A 1 207 ? 11.656 -24.344 -30.438 1 98.38 207 TRP A C 1
ATOM 1558 O O . TRP A 1 207 ? 12.406 -25.312 -30.281 1 98.38 207 TRP A O 1
ATOM 1568 N N . PRO A 1 208 ? 11.594 -23.641 -31.656 1 98.06 208 PRO A N 1
ATOM 1569 C CA . PRO A 1 208 ? 12.328 -24.188 -32.812 1 98.06 208 PRO A CA 1
ATOM 1570 C C . PRO A 1 208 ? 13.844 -24.109 -32.625 1 98.06 208 PRO A C 1
ATOM 1572 O O . PRO A 1 208 ? 14.586 -24.766 -33.344 1 98.06 208 PRO A O 1
ATOM 1575 N N . THR A 1 209 ? 14.234 -23.312 -31.734 1 98.06 209 THR A N 1
ATOM 1576 C CA . THR A 1 209 ? 15.672 -23.094 -31.562 1 98.06 209 THR A CA 1
ATOM 1577 C C . THR A 1 209 ? 16.25 -24.031 -30.516 1 98.06 209 THR A C 1
ATOM 1579 O O . THR A 1 209 ? 17.469 -24.141 -30.375 1 98.06 209 THR A O 1
ATOM 1582 N N . LEU A 1 210 ? 15.438 -24.781 -29.812 1 98.5 210 LEU A N 1
ATOM 1583 C CA . LEU A 1 210 ? 15.891 -25.609 -28.703 1 98.5 210 LEU A CA 1
ATOM 1584 C C . LEU A 1 210 ? 16.422 -26.953 -29.203 1 98.5 210 LEU A C 1
ATOM 1586 O O . LEU A 1 210 ? 15.75 -27.641 -29.969 1 98.5 210 LEU A O 1
ATOM 1590 N N . ALA A 1 211 ? 17.594 -27.297 -28.781 1 98.31 211 ALA A N 1
ATOM 1591 C CA . ALA A 1 211 ? 18.141 -28.609 -29.062 1 98.31 211 ALA A CA 1
ATOM 1592 C C . ALA A 1 211 ? 17.547 -29.672 -28.141 1 98.31 211 ALA A C 1
ATOM 1594 O O . ALA A 1 211 ? 17.312 -30.797 -28.562 1 98.31 211 ALA A O 1
ATOM 1595 N N . ASP A 1 212 ? 17.281 -29.297 -26.984 1 98.06 212 ASP A N 1
ATOM 1596 C CA . ASP A 1 212 ? 16.766 -30.172 -25.938 1 98.06 212 ASP A CA 1
ATOM 1597 C C . ASP A 1 212 ? 15.672 -29.469 -25.125 1 98.06 212 ASP A C 1
ATOM 1599 O O . ASP A 1 212 ? 15.906 -29.031 -24 1 98.06 212 ASP A O 1
ATOM 1603 N N . PRO A 1 213 ? 14.406 -29.406 -25.672 1 98.06 213 PRO A N 1
ATOM 1604 C CA . PRO A 1 213 ? 13.32 -28.703 -25 1 98.06 213 PRO A CA 1
ATOM 1605 C C . PRO A 1 213 ? 12.836 -29.422 -23.734 1 98.06 213 PRO A C 1
ATOM 1607 O O . PRO A 1 213 ? 13.023 -30.625 -23.609 1 98.06 213 PRO A O 1
ATOM 1610 N N . PRO A 1 214 ? 12.242 -28.672 -22.812 1 97.62 214 PRO A N 1
ATOM 1611 C CA . PRO A 1 214 ? 11.672 -29.312 -21.641 1 97.62 214 PRO A CA 1
ATOM 1612 C C . PRO A 1 214 ? 10.656 -30.391 -21.984 1 97.62 214 PRO A C 1
ATOM 1614 O O . PRO A 1 214 ? 9.875 -30.234 -22.922 1 97.62 214 PRO A O 1
ATOM 1617 N N . GLU A 1 215 ? 10.68 -31.375 -21.188 1 95.06 215 GLU A N 1
ATOM 1618 C CA . GLU A 1 215 ? 9.766 -32.5 -21.422 1 95.06 215 GLU A CA 1
ATOM 1619 C C . GLU A 1 215 ? 8.484 -32.344 -20.609 1 95.06 215 GLU A C 1
ATOM 1621 O O . GLU A 1 215 ? 7.559 -33.125 -20.734 1 95.06 215 GLU A O 1
ATOM 1626 N N . THR A 1 216 ? 8.5 -31.375 -19.828 1 95.75 216 THR A N 1
ATOM 1627 C CA . THR A 1 216 ? 7.316 -31.062 -19.031 1 95.75 216 THR A CA 1
ATOM 1628 C C . THR A 1 216 ? 7.051 -29.562 -19 1 95.75 216 THR A C 1
ATOM 1630 O O . THR A 1 216 ? 7.926 -28.781 -18.641 1 95.75 216 THR A O 1
ATOM 1633 N N . VAL A 1 217 ? 5.84 -29.172 -19.422 1 98.38 217 VAL A N 1
ATOM 1634 C CA . VAL A 1 217 ? 5.395 -27.797 -19.328 1 98.38 217 VAL A CA 1
ATOM 1635 C C . VAL A 1 217 ? 4.121 -27.703 -18.5 1 98.38 217 VAL A C 1
ATOM 1637 O O . VAL A 1 217 ? 3.09 -28.281 -18.859 1 98.38 217 VAL A O 1
ATOM 1640 N N . LEU A 1 218 ? 4.25 -27.078 -17.391 1 98.69 218 LEU A N 1
ATOM 1641 C CA . LEU A 1 218 ? 3.096 -26.859 -16.516 1 98.69 218 LEU A CA 1
ATOM 1642 C C . LEU A 1 218 ? 2.484 -25.484 -16.75 1 98.69 218 LEU A C 1
ATOM 1644 O O . LEU A 1 218 ? 3.193 -24.484 -16.75 1 98.69 218 LEU A O 1
ATOM 1648 N N . LEU A 1 219 ? 1.211 -25.422 -17.016 1 98.56 219 LEU A N 1
ATOM 1649 C CA . LEU A 1 219 ? 0.454 -24.188 -17.172 1 98.56 219 LEU A CA 1
ATOM 1650 C C . LEU A 1 219 ? -0.628 -24.078 -16.094 1 98.56 219 LEU A C 1
ATOM 1652 O O . LEU A 1 219 ? -1.536 -24.906 -16.047 1 98.56 219 LEU A O 1
ATOM 1656 N N . ASP A 1 220 ? -0.491 -23.141 -15.258 1 98 220 ASP A N 1
ATOM 1657 C CA . ASP A 1 220 ? -1.52 -22.797 -14.273 1 98 220 ASP A CA 1
ATOM 1658 C C . ASP A 1 220 ? -2.246 -21.516 -14.664 1 98 220 ASP A C 1
ATOM 1660 O O . ASP A 1 220 ? -1.674 -20.422 -14.594 1 98 220 ASP A O 1
ATOM 1664 N N . PRO A 1 221 ? -3.475 -21.609 -15.031 1 95.69 221 PRO A N 1
ATOM 1665 C CA . PRO A 1 221 ? -4.172 -20.422 -15.516 1 95.69 221 PRO A CA 1
ATOM 1666 C C . PRO A 1 221 ? -4.559 -19.469 -14.383 1 95.69 221 PRO A C 1
ATOM 1668 O O . PRO A 1 221 ? -4.895 -18.297 -14.633 1 95.69 221 PRO A O 1
ATOM 1671 N N . GLY A 1 222 ? -4.535 -19.953 -13.141 1 92.12 222 GLY A N 1
ATOM 1672 C CA . GLY A 1 222 ? -5.09 -19.172 -12.055 1 92.12 222 GLY A CA 1
ATOM 1673 C C . GLY A 1 222 ? -6.602 -19.047 -12.102 1 92.12 222 GLY A C 1
ATOM 1674 O O . GLY A 1 222 ? -7.266 -19.859 -12.758 1 92.12 222 GLY A O 1
ATOM 1675 N N . ASP A 1 223 ? -7.188 -18.109 -11.383 1 86.44 223 ASP A N 1
ATOM 1676 C CA . ASP A 1 223 ? -8.633 -18 -11.25 1 86.44 223 ASP A CA 1
ATOM 1677 C C . ASP A 1 223 ? -9.266 -17.438 -12.523 1 86.44 223 ASP A C 1
ATOM 1679 O O . ASP A 1 223 ? -9.75 -16.312 -12.531 1 86.44 223 ASP A O 1
ATOM 1683 N N . VAL A 1 224 ? -9.406 -18.234 -13.523 1 88 224 VAL A N 1
ATOM 1684 C CA . VAL A 1 224 ? -9.891 -17.875 -14.852 1 88 224 VAL A CA 1
ATOM 1685 C C . VAL A 1 224 ? -11.367 -17.469 -14.773 1 88 224 VAL A C 1
ATOM 1687 O O . VAL A 1 224 ? -11.945 -17.031 -15.766 1 88 224 VAL A O 1
ATOM 1690 N N . ARG A 1 225 ? -12.086 -17.609 -13.695 1 77.56 225 ARG A N 1
ATOM 1691 C CA . ARG A 1 225 ? -13.453 -17.125 -13.508 1 77.56 225 ARG A CA 1
ATOM 1692 C C . ARG A 1 225 ? -13.516 -15.609 -13.625 1 77.56 225 ARG A C 1
ATOM 1694 O O . ARG A 1 225 ? -14.57 -15.039 -13.891 1 77.56 225 ARG A O 1
ATOM 1701 N N . GLN A 1 226 ? -12.32 -15.016 -13.445 1 76.56 226 GLN A N 1
ATOM 1702 C CA . GLN A 1 226 ? -12.242 -13.555 -13.461 1 76.56 226 GLN A CA 1
ATOM 1703 C C . GLN A 1 226 ? -12.016 -13.031 -14.875 1 76.56 226 GLN A C 1
ATOM 1705 O O . GLN A 1 226 ? -12.086 -11.82 -15.109 1 76.56 226 GLN A O 1
ATOM 1710 N N . LEU A 1 227 ? -11.719 -13.938 -15.789 1 83.12 227 LEU A N 1
ATOM 1711 C CA . LEU A 1 227 ? -11.523 -13.539 -17.188 1 83.12 227 LEU A CA 1
ATOM 1712 C C . LEU A 1 227 ? -12.852 -13.461 -17.922 1 83.12 227 LEU A C 1
ATOM 1714 O O . LEU A 1 227 ? -13.742 -14.281 -17.688 1 83.12 227 LEU A O 1
ATOM 1718 N N . SER A 1 228 ? -12.969 -12.523 -18.797 1 83.75 228 SER A N 1
ATOM 1719 C CA . SER A 1 228 ? -14.148 -12.453 -19.641 1 83.75 228 SER A CA 1
ATOM 1720 C C . SER A 1 228 ? -14.211 -13.641 -20.609 1 83.75 228 SER A C 1
ATOM 1722 O O . SER A 1 228 ? -13.188 -14.266 -20.891 1 83.75 228 SER A O 1
ATOM 1724 N N . ASP A 1 229 ? -15.359 -13.867 -21.078 1 87.12 229 ASP A N 1
ATOM 1725 C CA . ASP A 1 229 ? -15.547 -14.945 -22.047 1 87.12 229 ASP A CA 1
ATOM 1726 C C . ASP A 1 229 ? -14.711 -14.703 -23.312 1 87.12 229 ASP A C 1
ATOM 1728 O O . ASP A 1 229 ? -14.188 -15.648 -23.906 1 87.12 229 ASP A O 1
ATOM 1732 N N . ASP A 1 230 ? -14.555 -13.477 -23.625 1 87.31 230 ASP A N 1
ATOM 1733 C CA . ASP A 1 230 ? -13.805 -13.133 -24.828 1 87.31 230 ASP A CA 1
ATOM 1734 C C . ASP A 1 230 ? -12.32 -13.453 -24.656 1 87.31 230 ASP A C 1
ATOM 1736 O O . ASP A 1 230 ? -11.695 -14.023 -25.562 1 87.31 230 ASP A O 1
ATOM 1740 N N . ILE A 1 231 ? -11.812 -13.18 -23.516 1 85.12 231 ILE A N 1
ATOM 1741 C CA . ILE A 1 231 ? -10.398 -13.43 -23.25 1 85.12 231 ILE A CA 1
ATOM 1742 C C . ILE A 1 231 ? -10.148 -14.93 -23.203 1 85.12 231 ILE A C 1
ATOM 1744 O O . ILE A 1 231 ? -9.156 -15.414 -23.766 1 85.12 231 ILE A O 1
ATOM 1748 N N . LEU A 1 232 ? -11.031 -15.609 -22.625 1 90 232 LEU A N 1
ATOM 1749 C CA . LEU A 1 232 ? -10.891 -17.062 -22.531 1 90 232 LEU A CA 1
ATOM 1750 C C . LEU A 1 232 ? -10.945 -17.703 -23.922 1 90 232 LEU A C 1
ATOM 1752 O O . LEU A 1 232 ? -10.141 -18.562 -24.234 1 90 232 LEU A O 1
ATOM 1756 N N . ALA A 1 233 ? -11.875 -17.219 -24.672 1 91.12 233 ALA A N 1
ATOM 1757 C CA . ALA A 1 233 ? -12.039 -17.75 -26.016 1 91.12 233 ALA A CA 1
ATOM 1758 C C . ALA A 1 233 ? -10.805 -17.484 -26.875 1 91.12 233 ALA A C 1
ATOM 1760 O O . ALA A 1 233 ? -10.375 -18.344 -27.641 1 91.12 233 ALA A O 1
ATOM 1761 N N . GLU A 1 234 ? -10.242 -16.391 -26.703 1 90.94 234 GLU A N 1
ATOM 1762 C CA . GLU A 1 234 ? -9.086 -15.977 -27.5 1 90.94 234 GLU A CA 1
ATOM 1763 C C . GLU A 1 234 ? -7.84 -16.766 -27.109 1 90.94 234 GLU A C 1
ATOM 1765 O O . GLU A 1 234 ? -6.891 -16.859 -27.891 1 90.94 234 GLU A O 1
ATOM 1770 N N . GLY A 1 235 ? -7.867 -17.312 -25.984 1 94.62 235 GLY A N 1
ATOM 1771 C CA . GLY A 1 235 ? -6.691 -18.031 -25.5 1 94.62 235 GLY A CA 1
ATOM 1772 C C . GLY A 1 235 ? -6.676 -19.484 -25.891 1 94.62 235 GLY A C 1
ATOM 1773 O O . GLY A 1 235 ? -5.637 -20.141 -25.812 1 94.62 235 GLY A O 1
ATOM 1774 N N . ILE A 1 236 ? -7.793 -20.016 -26.406 1 94.81 236 ILE A N 1
ATOM 1775 C CA . ILE A 1 236 ? -7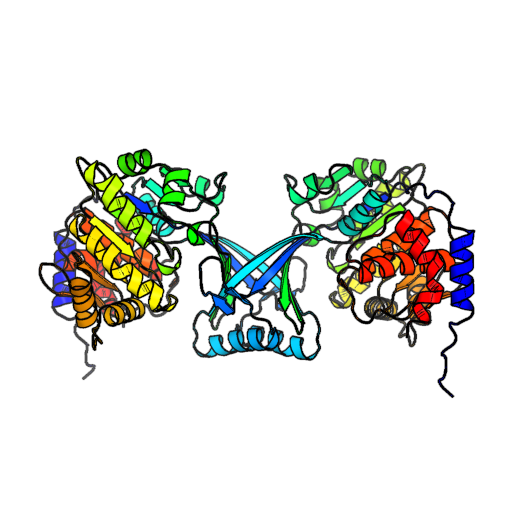.945 -21.438 -26.672 1 94.81 236 ILE A CA 1
ATOM 1776 C C . ILE A 1 236 ? -6.992 -21.859 -27.797 1 94.81 236 ILE A C 1
ATOM 1778 O O . ILE A 1 236 ? -6.176 -22.766 -27.609 1 94.81 236 ILE A O 1
ATOM 1782 N N . ASP A 1 237 ? -6.992 -21.188 -28.875 1 96.88 237 ASP A N 1
ATOM 1783 C CA . ASP A 1 237 ? -6.211 -21.578 -30.031 1 96.88 237 ASP A CA 1
ATOM 1784 C C . ASP A 1 237 ? -4.715 -21.438 -29.766 1 96.88 237 ASP A C 1
ATOM 1786 O O . ASP A 1 237 ? -3.938 -22.359 -30.062 1 96.88 237 ASP A O 1
ATOM 1790 N N . PRO A 1 238 ? -4.316 -20.328 -29.172 1 97.88 238 PRO A N 1
ATOM 1791 C CA . PRO A 1 238 ? -2.891 -20.219 -28.844 1 97.88 238 PRO A CA 1
ATOM 1792 C C . PRO A 1 238 ? -2.406 -21.328 -27.906 1 97.88 238 PRO A C 1
ATOM 1794 O O . PRO A 1 238 ? -1.297 -21.844 -28.078 1 97.88 238 PRO A O 1
ATOM 1797 N N . ILE A 1 239 ? -3.186 -21.703 -26.969 1 97.81 239 ILE A N 1
ATOM 1798 C CA . ILE A 1 239 ? -2.814 -22.766 -26.047 1 97.81 239 ILE A CA 1
ATOM 1799 C C . ILE A 1 239 ? -2.721 -24.094 -26.797 1 97.81 239 ILE A C 1
ATOM 1801 O O . ILE A 1 239 ? -1.754 -24.844 -26.641 1 97.81 239 ILE A O 1
ATOM 1805 N N . ARG A 1 240 ? -3.68 -24.344 -27.656 1 97.94 240 ARG A N 1
ATOM 1806 C CA . ARG A 1 240 ? -3.676 -25.547 -28.484 1 97.94 240 ARG A CA 1
ATOM 1807 C C . ARG A 1 240 ? -2.426 -25.609 -29.359 1 97.94 240 ARG A C 1
ATOM 1809 O O . ARG A 1 240 ? -1.764 -26.641 -29.422 1 97.94 240 ARG A O 1
ATOM 1816 N N . ALA A 1 241 ? -2.199 -24.484 -29.984 1 98.5 241 ALA A N 1
ATOM 1817 C CA . ALA A 1 241 ? -1.052 -24.422 -30.875 1 98.5 241 ALA A CA 1
ATOM 1818 C C . ALA A 1 241 ? 0.251 -24.672 -30.125 1 98.5 241 ALA A C 1
ATOM 1820 O O . ALA A 1 241 ? 1.142 -25.359 -30.625 1 98.5 241 ALA A O 1
ATOM 1821 N N . PHE A 1 242 ? 0.37 -24.156 -29 1 98.62 242 PHE A N 1
ATOM 1822 C CA . PHE A 1 242 ? 1.563 -24.375 -28.188 1 98.62 242 PHE A CA 1
ATOM 1823 C C . PHE A 1 242 ? 1.655 -25.828 -27.75 1 98.62 242 PHE A C 1
ATOM 1825 O O . PHE A 1 242 ? 2.736 -26.422 -27.766 1 98.62 242 PHE A O 1
ATOM 1832 N N . ALA A 1 243 ? 0.527 -26.391 -27.422 1 98.31 243 ALA A N 1
ATOM 1833 C CA . ALA A 1 243 ? 0.468 -27.766 -26.953 1 98.31 243 ALA A CA 1
ATOM 1834 C C . ALA A 1 243 ? 0.853 -28.734 -28.078 1 98.31 243 ALA A C 1
ATOM 1836 O O . ALA A 1 243 ? 1.232 -29.875 -27.812 1 98.31 243 ALA A O 1
ATOM 1837 N N . ASP A 1 244 ? 0.826 -28.281 -29.281 1 97.56 244 ASP A N 1
ATOM 1838 C CA . ASP A 1 244 ? 1.226 -29.094 -30.422 1 97.56 244 ASP A CA 1
ATOM 1839 C C . ASP A 1 244 ? 2.736 -29.312 -30.453 1 97.56 244 ASP A C 1
ATOM 1841 O O . ASP A 1 244 ? 3.221 -30.281 -31.031 1 97.56 244 ASP A O 1
ATOM 1845 N N . VAL A 1 245 ? 3.439 -28.422 -29.812 1 97.69 245 VAL A N 1
ATOM 1846 C CA . VAL A 1 245 ? 4.891 -28.516 -29.938 1 97.69 245 VAL A CA 1
ATOM 1847 C C . VAL A 1 245 ? 5.512 -28.781 -28.578 1 97.69 245 VAL A C 1
ATOM 1849 O O . VAL A 1 245 ? 6.676 -29.188 -28.484 1 97.69 245 VAL A O 1
ATOM 1852 N N . ALA A 1 246 ? 4.801 -28.609 -27.5 1 97.81 246 ALA A N 1
ATOM 1853 C CA . ALA A 1 246 ? 5.297 -28.797 -26.141 1 97.81 246 ALA A CA 1
ATOM 1854 C C . ALA A 1 246 ? 4.363 -29.703 -25.328 1 97.81 246 ALA A C 1
ATOM 1856 O O . ALA A 1 246 ? 3.146 -29.672 -25.516 1 97.81 246 ALA A O 1
ATOM 1857 N N . PRO A 1 247 ? 4.871 -30.5 -24.469 1 97.81 247 PRO A N 1
ATOM 1858 C CA . PRO A 1 247 ? 4.051 -31.375 -23.625 1 97.81 247 PRO A CA 1
ATOM 1859 C C . PRO A 1 247 ? 3.393 -30.641 -22.469 1 97.81 247 PRO A C 1
ATOM 1861 O O . PRO A 1 247 ? 3.844 -30.75 -21.328 1 97.81 247 PRO A O 1
ATOM 1864 N N . VAL A 1 248 ? 2.234 -30 -22.719 1 98.62 248 VAL A N 1
ATOM 1865 C CA . VAL A 1 248 ? 1.605 -29.094 -21.766 1 98.62 248 VAL A CA 1
ATOM 1866 C C . VAL A 1 248 ? 0.718 -29.891 -20.812 1 98.62 248 VAL A C 1
ATOM 1868 O O . VAL A 1 248 ? -0.112 -30.688 -21.234 1 98.62 248 VAL A O 1
ATOM 1871 N N . THR A 1 249 ? 0.969 -29.734 -19.562 1 98.75 249 THR A N 1
ATOM 1872 C CA . THR A 1 249 ? 0.094 -30.141 -18.469 1 98.75 249 THR A CA 1
ATOM 1873 C C . THR A 1 249 ? -0.578 -28.922 -17.828 1 98.75 249 THR A C 1
ATOM 1875 O O . THR A 1 249 ? 0.094 -28.062 -17.25 1 98.75 249 THR A O 1
ATOM 1878 N N . LEU A 1 250 ? -1.861 -28.844 -17.938 1 98.69 250 LEU A N 1
ATOM 1879 C CA . LEU A 1 250 ? -2.607 -27.75 -17.312 1 98.69 250 LEU A CA 1
ATOM 1880 C C . LEU A 1 250 ? -3.098 -28.172 -15.922 1 98.69 250 LEU A C 1
ATOM 1882 O O . LEU A 1 250 ? -3.641 -29.25 -15.75 1 98.69 250 LEU A O 1
ATOM 1886 N N . SER A 1 251 ? -2.822 -27.375 -14.961 1 98.44 251 SER A N 1
ATOM 1887 C CA . SER A 1 251 ? -3.215 -27.625 -13.578 1 98.44 251 SER A CA 1
ATOM 1888 C C . SER A 1 251 ? -4.152 -26.531 -13.055 1 98.44 251 SER A C 1
ATOM 1890 O O . SER A 1 251 ? -3.828 -25.344 -13.125 1 98.44 251 SER A O 1
ATOM 1892 N N . ALA A 1 252 ? -5.301 -26.922 -12.539 1 96.5 252 ALA A N 1
ATOM 1893 C CA . ALA A 1 252 ? -6.309 -25.984 -12.055 1 96.5 252 ALA A CA 1
ATOM 1894 C C . ALA A 1 252 ? -7.121 -26.594 -10.914 1 96.5 252 ALA A C 1
ATOM 1896 O O . ALA A 1 252 ? -7.18 -27.812 -10.766 1 96.5 252 ALA A O 1
ATOM 1897 N N . ASN A 1 253 ? -7.707 -25.719 -10.094 1 92.62 253 ASN A N 1
ATOM 1898 C CA . ASN A 1 253 ? -8.617 -26.266 -9.086 1 92.62 253 ASN A CA 1
ATOM 1899 C C . ASN A 1 253 ? -9.984 -26.594 -9.688 1 92.62 253 ASN A C 1
ATOM 1901 O O . ASN A 1 253 ? -10.195 -26.422 -10.891 1 92.62 253 ASN A O 1
ATOM 1905 N N . ARG A 1 254 ? -10.852 -27.078 -8.859 1 92 254 ARG A N 1
ATOM 1906 C CA . ARG A 1 254 ? -12.141 -27.578 -9.312 1 92 254 ARG A CA 1
ATOM 1907 C C . ARG A 1 254 ? -12.922 -26.5 -10.055 1 92 254 ARG A C 1
ATOM 1909 O O . ARG A 1 254 ? -13.406 -26.734 -11.164 1 92 254 ARG A O 1
ATOM 1916 N N . ALA A 1 255 ? -13.016 -25.328 -9.453 1 88.19 255 ALA A N 1
ATOM 1917 C CA . ALA A 1 255 ? -13.789 -24.25 -10.039 1 88.19 255 ALA A CA 1
ATOM 1918 C C . ALA A 1 255 ? -13.164 -23.766 -11.344 1 88.19 255 ALA A C 1
ATOM 1920 O O . ALA A 1 255 ? -13.867 -23.516 -12.32 1 88.19 255 ALA A O 1
ATOM 1921 N N . GLU A 1 256 ? -11.852 -23.672 -11.352 1 91.19 256 GLU A N 1
ATOM 1922 C CA . GLU A 1 256 ? -11.109 -23.25 -12.539 1 91.19 256 GLU A CA 1
ATOM 1923 C C . GLU A 1 256 ? -11.25 -24.266 -13.672 1 91.19 256 GLU A C 1
ATOM 1925 O O . GLU A 1 256 ? -11.469 -23.906 -14.82 1 91.19 256 GLU A O 1
ATOM 1930 N N . MET A 1 257 ? -11.18 -25.531 -13.344 1 94.88 257 MET A N 1
ATOM 1931 C CA . MET A 1 257 ? -11.312 -26.609 -14.32 1 94.88 257 MET A CA 1
ATOM 1932 C C . MET A 1 257 ? -12.703 -26.609 -14.938 1 94.88 257 MET A C 1
ATOM 1934 O O . MET A 1 257 ? -12.852 -26.797 -16.141 1 94.88 257 MET A O 1
ATOM 1938 N N . GLY A 1 258 ? -13.688 -26.391 -14.094 1 94 258 GLY A N 1
ATOM 1939 C CA . GLY A 1 258 ? -15.047 -26.281 -14.602 1 94 258 GLY A CA 1
ATOM 1940 C C . GLY A 1 258 ? -15.219 -25.141 -15.586 1 94 258 GLY A C 1
ATOM 1941 O O . GLY A 1 258 ? -15.867 -25.297 -16.625 1 94 258 GLY A O 1
ATOM 1942 N N . ARG A 1 259 ? -14.609 -24.016 -15.25 1 92.38 259 ARG A N 1
ATOM 1943 C CA . ARG A 1 259 ? -14.672 -22.844 -16.109 1 92.38 259 ARG A CA 1
ATOM 1944 C C . ARG A 1 259 ? -13.992 -23.109 -17.453 1 92.38 259 ARG A C 1
ATOM 1946 O O . ARG A 1 259 ? -14.492 -22.703 -18.5 1 92.38 259 ARG A O 1
ATOM 1953 N N . LEU A 1 260 ? -12.906 -23.781 -17.422 1 95.19 260 LEU A N 1
ATOM 1954 C CA . LEU A 1 260 ? -12.18 -24.109 -18.641 1 95.19 260 LEU A CA 1
ATOM 1955 C C . LEU A 1 260 ? -12.953 -25.125 -19.484 1 95.19 260 LEU A C 1
ATOM 1957 O O . LEU A 1 260 ? -12.992 -25.031 -20.703 1 95.19 260 LEU A O 1
ATOM 1961 N N . ALA A 1 261 ? -13.531 -26.109 -18.812 1 95.88 261 ALA A N 1
ATOM 1962 C CA . ALA A 1 261 ? -14.352 -27.094 -19.516 1 95.88 261 ALA A CA 1
ATOM 1963 C C . ALA A 1 261 ? -15.492 -26.422 -20.25 1 95.88 261 ALA A C 1
ATOM 1965 O O . ALA A 1 261 ? -15.766 -26.75 -21.422 1 95.88 261 ALA A O 1
ATOM 1966 N N . ALA A 1 262 ? -16.078 -25.484 -19.609 1 93.75 262 ALA A N 1
ATOM 1967 C CA . ALA A 1 262 ? -17.156 -24.75 -20.234 1 93.75 262 ALA A CA 1
ATOM 1968 C C . ALA A 1 262 ? -16.656 -23.969 -21.453 1 93.75 262 ALA A C 1
ATOM 1970 O O . ALA A 1 262 ? -17.344 -23.875 -22.469 1 93.75 262 ALA A O 1
ATOM 1971 N N . ALA A 1 263 ? -15.539 -23.422 -21.359 1 92.44 263 ALA A N 1
ATOM 1972 C CA . ALA A 1 263 ? -14.961 -22.609 -22.422 1 92.44 263 ALA A CA 1
ATOM 1973 C C . ALA A 1 263 ? -14.68 -23.453 -23.656 1 92.44 263 ALA A C 1
ATOM 1975 O O . ALA A 1 263 ? -14.703 -22.938 -24.781 1 92.44 263 ALA A O 1
ATOM 1976 N N . VAL A 1 264 ? -14.445 -24.703 -23.453 1 92.81 264 VAL A N 1
ATOM 1977 C CA . VAL A 1 264 ? -14.172 -25.562 -24.609 1 92.81 264 VAL A CA 1
ATOM 1978 C C . VAL A 1 264 ? -15.445 -26.297 -25.016 1 92.81 264 VAL A C 1
ATOM 1980 O O . VAL A 1 264 ? -15.398 -27.234 -25.828 1 92.81 264 VAL A O 1
ATOM 1983 N N . GLY A 1 265 ? -16.562 -25.906 -24.469 1 86 265 GLY A N 1
ATOM 1984 C CA . GLY A 1 265 ? -17.859 -26.312 -24.984 1 86 265 GLY A CA 1
ATOM 1985 C C . GLY A 1 265 ? -18.453 -27.5 -24.25 1 86 265 GLY A C 1
ATOM 1986 O O . GLY A 1 265 ? -19.328 -28.188 -24.766 1 86 265 GLY A O 1
ATOM 1987 N N . THR A 1 266 ? -17.969 -27.859 -23.078 1 84.38 266 THR A N 1
ATOM 1988 C CA . THR A 1 266 ? -18.469 -29.031 -22.344 1 84.38 266 THR A CA 1
ATOM 1989 C C . THR A 1 266 ? -18.891 -28.641 -20.938 1 84.38 266 THR A C 1
ATOM 1991 O O . THR A 1 266 ? -18.125 -28.016 -20.203 1 84.38 266 THR A O 1
ATOM 1994 N N . GLU A 1 267 ? -20.109 -28.828 -20.656 1 81.12 267 GLU A N 1
ATOM 1995 C CA . GLU A 1 267 ? -20.547 -28.734 -19.266 1 81.12 267 GLU A CA 1
ATOM 1996 C C . GLU A 1 267 ? -20.359 -30.062 -18.531 1 81.12 267 GLU A C 1
ATOM 1998 O O . GLU A 1 267 ? -20.734 -31.125 -19.047 1 81.12 267 GLU A O 1
ATOM 2003 N N . SER A 1 268 ? -19.547 -29.938 -17.547 1 72.5 268 SER A N 1
ATOM 2004 C CA . SER A 1 268 ? -19.172 -31.219 -16.953 1 72.5 268 SER A CA 1
ATOM 2005 C C . SER A 1 268 ? -19.812 -31.422 -15.594 1 72.5 268 SER A C 1
ATOM 2007 O O . SER A 1 268 ? -19.969 -30.453 -14.836 1 72.5 268 SER A O 1
ATOM 2009 N N . SER A 1 269 ? -20.094 -32.625 -15.414 1 80 269 SER A N 1
ATOM 2010 C CA . SER A 1 269 ? -20.797 -33.062 -14.219 1 80 269 SER A CA 1
ATOM 2011 C C . SER A 1 269 ? -19.828 -33.531 -13.148 1 80 269 SER A C 1
ATOM 2013 O O . SER A 1 269 ? -20.188 -33.656 -11.977 1 80 269 SER A O 1
ATOM 2015 N N . SER A 1 270 ? -18.656 -33.844 -13.523 1 90.25 270 SER A N 1
ATOM 2016 C CA . SER A 1 270 ? -17.672 -34.344 -12.578 1 90.25 270 SER A CA 1
ATOM 2017 C C . SER A 1 270 ? -16.297 -33.75 -12.859 1 90.25 270 SER A C 1
ATOM 2019 O O . SER A 1 270 ? -16.047 -33.219 -13.945 1 90.25 270 SER A O 1
ATOM 2021 N N . LEU A 1 271 ? -15.492 -33.906 -11.914 1 94.25 271 LEU A N 1
ATOM 2022 C CA . LEU A 1 271 ? -14.141 -33.375 -12.039 1 94.25 271 LEU A CA 1
ATOM 2023 C C . LEU A 1 271 ? -13.367 -34.125 -13.125 1 94.25 271 LEU A C 1
ATOM 2025 O O . LEU A 1 271 ? -12.625 -33.5 -13.891 1 94.25 271 LEU A O 1
ATOM 2029 N N . SER A 1 272 ? -13.57 -35.469 -13.188 1 94.88 272 SER A N 1
ATOM 2030 C CA . SER A 1 272 ? -12.922 -36.281 -14.211 1 94.88 272 SER A CA 1
ATOM 2031 C C . SER A 1 272 ? -13.383 -35.875 -15.609 1 94.88 272 SER A C 1
ATOM 2033 O O . SER A 1 272 ? -12.57 -35.812 -16.531 1 94.88 272 SER A O 1
ATOM 2035 N N . ALA A 1 273 ? -14.641 -35.688 -15.727 1 95.12 273 ALA A N 1
ATOM 2036 C CA . ALA A 1 273 ? -15.188 -35.281 -17.016 1 95.12 273 ALA A CA 1
ATOM 2037 C C . ALA A 1 273 ? -14.656 -33.906 -17.438 1 95.12 273 ALA A C 1
ATOM 2039 O O . ALA A 1 273 ? -14.352 -33.688 -18.609 1 95.12 273 ALA A O 1
ATOM 2040 N N . ALA A 1 274 ? -14.57 -33.062 -16.516 1 96.19 274 ALA A N 1
ATOM 2041 C CA . ALA A 1 274 ? -14.055 -31.719 -16.797 1 96.19 274 ALA A CA 1
ATOM 2042 C C . ALA A 1 274 ? -12.602 -31.766 -17.25 1 96.19 274 ALA A C 1
ATOM 2044 O O . ALA A 1 274 ? -12.227 -31.141 -18.234 1 96.19 274 ALA A O 1
ATOM 2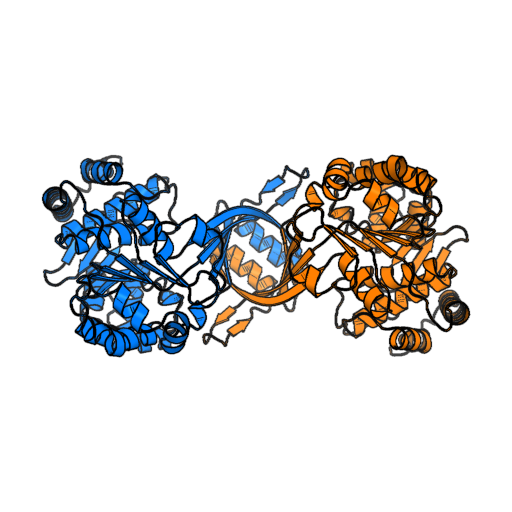045 N N . ALA A 1 275 ? -11.812 -32.531 -16.516 1 97.44 275 ALA A N 1
ATOM 2046 C CA . ALA A 1 275 ? -10.398 -32.656 -16.875 1 97.44 275 ALA A CA 1
ATOM 2047 C C . ALA A 1 275 ? -10.234 -33.25 -18.266 1 97.44 275 ALA A C 1
ATOM 2049 O O . ALA A 1 275 ? -9.406 -32.812 -19.047 1 97.44 275 ALA A O 1
ATOM 2050 N N . THR A 1 276 ? -11.055 -34.25 -18.531 1 96.69 276 THR A N 1
ATOM 2051 C CA . THR A 1 276 ? -11 -34.875 -19.844 1 96.69 276 THR A CA 1
ATOM 2052 C C . THR A 1 276 ? -11.398 -33.906 -20.938 1 96.69 276 THR A C 1
ATOM 2054 O O . THR A 1 276 ? -10.742 -33.844 -21.984 1 96.69 276 THR A O 1
ATOM 2057 N N . ALA A 1 277 ? -12.453 -33.188 -20.672 1 96.62 277 ALA A N 1
ATOM 2058 C CA . ALA A 1 277 ? -12.914 -32.219 -21.641 1 96.62 277 ALA A CA 1
ATOM 2059 C C . ALA A 1 277 ? -11.828 -31.172 -21.922 1 96.62 277 ALA A C 1
ATOM 2061 O O . ALA A 1 277 ? -11.617 -30.797 -23.078 1 96.62 277 ALA A O 1
ATOM 2062 N N . VAL A 1 278 ? -11.18 -30.719 -20.938 1 97.69 278 VAL A N 1
ATOM 2063 C CA . VAL A 1 278 ? -10.148 -29.703 -21.078 1 97.69 278 VAL A CA 1
ATOM 2064 C C . VAL A 1 278 ? -8.938 -30.281 -21.797 1 97.69 278 VAL A C 1
ATOM 2066 O O . VAL A 1 278 ? -8.367 -29.656 -22.688 1 97.69 278 VAL A O 1
ATOM 2069 N N . GLN A 1 279 ? -8.578 -31.5 -21.406 1 98 279 GLN A N 1
ATOM 2070 C CA . GLN A 1 279 ? -7.457 -32.156 -22.062 1 98 279 GLN A CA 1
ATOM 2071 C C . GLN A 1 279 ? -7.699 -32.281 -23.562 1 98 279 GLN A C 1
ATOM 2073 O O . GLN A 1 279 ? -6.852 -31.891 -24.375 1 98 279 GLN A O 1
ATOM 2078 N N . ASP A 1 280 ? -8.883 -32.75 -23.875 1 96.44 280 ASP A N 1
ATOM 2079 C CA . ASP A 1 280 ? -9.25 -32.938 -25.281 1 96.44 280 ASP A CA 1
ATOM 2080 C C . ASP A 1 280 ? -9.438 -31.609 -25.984 1 96.44 280 ASP A C 1
ATOM 2082 O O . ASP A 1 280 ? -8.945 -31.406 -27.094 1 96.44 280 ASP A O 1
ATOM 2086 N N . GLY A 1 281 ? -10.156 -30.797 -25.375 1 95.94 281 GLY A N 1
ATOM 2087 C CA . GLY A 1 281 ? -10.547 -29.531 -25.969 1 95.94 281 GLY A CA 1
ATOM 2088 C C . GLY A 1 281 ? -9.367 -28.625 -26.25 1 95.94 281 GLY A C 1
ATOM 2089 O O . GLY A 1 281 ? -9.391 -27.828 -27.203 1 95.94 281 GLY A O 1
ATOM 2090 N N . LEU A 1 282 ? -8.305 -28.719 -25.453 1 97.19 282 LEU A N 1
ATOM 2091 C CA . LEU A 1 282 ? -7.145 -27.844 -25.594 1 97.19 282 LEU A CA 1
ATOM 2092 C C . LEU A 1 282 ? -5.965 -28.609 -26.188 1 97.19 282 LEU A C 1
ATOM 2094 O O . LEU A 1 282 ? -4.895 -28.031 -26.406 1 97.19 282 LEU A O 1
ATOM 2098 N N . GLY A 1 283 ? -6.133 -29.891 -26.469 1 97.06 283 GLY A N 1
ATOM 2099 C CA . GLY A 1 283 ? -5.074 -30.688 -27.062 1 97.06 283 GLY A CA 1
ATOM 2100 C C . GLY A 1 283 ? -3.863 -30.844 -26.156 1 97.06 283 GLY A C 1
ATOM 2101 O O . GLY A 1 283 ? -2.725 -30.828 -26.625 1 97.06 283 GLY A O 1
ATOM 2102 N N . LEU A 1 284 ? -4.105 -30.969 -24.891 1 98.5 284 LEU A N 1
ATOM 2103 C CA . LEU A 1 284 ? -3.033 -31.016 -23.891 1 98.5 284 LEU A CA 1
ATOM 2104 C C . LEU A 1 284 ? -2.514 -32.438 -23.719 1 98.5 284 LEU A C 1
ATOM 2106 O O . LEU A 1 284 ? -3.248 -33.406 -23.953 1 98.5 284 LEU A O 1
ATOM 2110 N N . ARG A 1 285 ? -1.265 -32.562 -23.297 1 98.25 285 ARG A N 1
ATOM 2111 C CA . ARG A 1 285 ? -0.788 -33.844 -22.844 1 98.25 285 ARG A CA 1
ATOM 2112 C C . ARG A 1 285 ? -1.572 -34.344 -21.625 1 98.25 285 ARG A C 1
ATOM 2114 O O . ARG A 1 285 ? -1.916 -35.531 -21.516 1 98.25 285 ARG A O 1
ATOM 2121 N N . ARG A 1 286 ? -1.78 -33.344 -20.656 1 98.44 286 ARG A N 1
ATOM 2122 C CA . ARG A 1 286 ? -2.52 -33.625 -19.438 1 98.44 286 ARG A CA 1
ATOM 2123 C C . ARG A 1 286 ? -3.342 -32.438 -18.984 1 98.44 286 ARG A C 1
ATOM 2125 O O . ARG A 1 286 ? -2.932 -31.297 -19.172 1 98.44 286 ARG A O 1
ATOM 2132 N N . ALA A 1 287 ? -4.484 -32.719 -18.422 1 98.62 287 ALA A N 1
ATOM 2133 C CA . ALA A 1 287 ? -5.238 -31.781 -17.594 1 98.62 287 ALA A CA 1
ATOM 2134 C C . ALA A 1 287 ? -5.422 -32.312 -16.172 1 98.62 287 ALA A C 1
ATOM 2136 O O . ALA A 1 287 ? -5.938 -33.406 -15.984 1 98.62 287 ALA A O 1
ATOM 2137 N N . VAL A 1 288 ? -4.941 -31.547 -15.258 1 98.69 288 VAL A N 1
ATOM 2138 C CA . VAL A 1 288 ? -4.957 -31.984 -13.875 1 98.69 288 VAL A CA 1
ATOM 2139 C C . VAL A 1 288 ? -5.832 -31.047 -13.039 1 98.69 288 VAL A C 1
ATOM 2141 O O . VAL A 1 288 ? -5.633 -29.828 -13.047 1 98.69 288 VAL A O 1
ATOM 2144 N N . ALA A 1 289 ? -6.777 -31.594 -12.32 1 97.44 289 ALA A N 1
ATOM 2145 C CA . ALA A 1 289 ? -7.645 -30.875 -11.391 1 97.44 289 ALA A CA 1
ATOM 2146 C C . ALA A 1 289 ? -7.328 -31.25 -9.945 1 97.44 289 ALA A C 1
ATOM 2148 O O . ALA A 1 289 ? -7.406 -32.406 -9.57 1 97.44 289 ALA A O 1
ATOM 2149 N N . HIS A 1 290 ? -6.922 -30.25 -9.219 1 95 290 HIS A N 1
ATOM 2150 C CA . HIS A 1 290 ? -6.641 -30.516 -7.809 1 95 290 HIS A CA 1
ATOM 2151 C C . HIS A 1 290 ? -7.734 -29.938 -6.914 1 95 290 HIS A C 1
ATOM 2153 O O . HIS A 1 290 ? -8.133 -28.781 -7.074 1 95 290 HIS A O 1
ATOM 2159 N N . GLY A 1 291 ? -8.297 -30.781 -6.074 1 88.38 291 GLY A N 1
ATOM 2160 C CA . GLY A 1 291 ? -9.352 -30.391 -5.148 1 88.38 291 GLY A CA 1
ATOM 2161 C C . GLY A 1 291 ? -9.023 -30.719 -3.705 1 88.38 291 GLY A C 1
ATOM 2162 O O . GLY A 1 291 ? -7.93 -31.203 -3.406 1 88.38 291 GLY A O 1
ATOM 2163 N N . ASP A 1 292 ? -9.977 -30.422 -2.805 1 86.56 292 ASP A N 1
ATOM 2164 C CA . ASP A 1 292 ? -9.805 -30.609 -1.37 1 86.56 292 ASP A CA 1
ATOM 2165 C C . ASP A 1 292 ? -10.016 -32.094 -0.987 1 86.56 292 ASP A C 1
ATOM 2167 O O . ASP A 1 292 ? -9.516 -32.531 0.04 1 86.56 292 ASP A O 1
ATOM 2171 N N . ASP A 1 293 ? -10.734 -32.812 -1.849 1 91.12 293 ASP A N 1
ATOM 2172 C CA . ASP A 1 293 ? -11.078 -34.188 -1.498 1 91.12 293 ASP A CA 1
ATOM 2173 C C . ASP A 1 293 ? -10.453 -35.188 -2.482 1 91.12 293 ASP A C 1
ATOM 2175 O O . ASP A 1 293 ? -10.227 -36.344 -2.141 1 91.12 293 ASP A O 1
ATOM 2179 N N . VAL A 1 294 ? -10.25 -34.688 -3.732 1 95.12 294 VAL A N 1
ATOM 2180 C CA . VAL A 1 294 ? -9.711 -35.562 -4.77 1 95.12 294 VAL A CA 1
ATOM 2181 C C . VAL A 1 294 ? -8.969 -34.75 -5.809 1 95.12 294 VAL A C 1
ATOM 2183 O O . VAL A 1 294 ? -9.344 -33.594 -6.082 1 95.12 294 VAL A O 1
ATOM 2186 N N . SER A 1 295 ? -7.914 -35.281 -6.312 1 97.44 295 SER A N 1
ATOM 2187 C CA . SER A 1 295 ? -7.215 -34.75 -7.477 1 97.44 295 SER A CA 1
ATOM 2188 C C . SER A 1 295 ? -7.27 -35.719 -8.648 1 97.44 295 SER A C 1
ATOM 2190 O O . SER A 1 295 ? -7.164 -36.938 -8.461 1 97.44 295 SER A O 1
ATOM 2192 N N . VAL A 1 296 ? -7.422 -35.125 -9.836 1 97.62 296 VAL A N 1
ATOM 2193 C CA . VAL A 1 296 ? -7.637 -35.938 -11.023 1 97.62 296 VAL A CA 1
ATOM 2194 C C . VAL A 1 296 ? -6.703 -35.5 -12.141 1 97.62 296 VAL A C 1
ATOM 2196 O O . VAL A 1 296 ? -6.477 -34.281 -12.32 1 97.62 296 VAL A O 1
ATOM 2199 N N . ALA A 1 297 ? -6.164 -36.5 -12.852 1 98.31 297 ALA A N 1
ATOM 2200 C CA . ALA A 1 297 ? -5.402 -36.219 -14.062 1 98.31 297 ALA A CA 1
ATOM 2201 C C . ALA A 1 297 ? -5.977 -36.969 -15.266 1 98.31 297 ALA A C 1
ATOM 2203 O O . ALA A 1 297 ? -6.133 -38.188 -15.211 1 98.31 297 ALA A O 1
ATOM 2204 N N . ALA A 1 298 ? -6.391 -36.219 -16.234 1 98.06 298 ALA A N 1
ATOM 2205 C CA . ALA A 1 298 ? -6.652 -36.781 -17.547 1 98.06 298 ALA A CA 1
ATOM 2206 C C . ALA A 1 298 ? -5.406 -36.75 -18.438 1 98.06 298 ALA A C 1
ATOM 2208 O O . ALA A 1 298 ? -4.863 -35.656 -18.688 1 98.06 298 ALA A O 1
ATOM 2209 N N . GLY A 1 299 ? -4.922 -37.875 -18.828 1 96.62 299 GLY A N 1
ATOM 2210 C CA . GLY A 1 299 ? -3.701 -37.938 -19.609 1 96.62 299 GLY A CA 1
ATOM 2211 C C . GLY A 1 299 ? -3.752 -39 -20.703 1 96.62 299 GLY A C 1
ATOM 2212 O O . GLY A 1 299 ? -4.824 -39.531 -21.016 1 96.62 299 GLY A O 1
ATOM 2213 N N . PRO A 1 300 ? -2.566 -39.25 -21.297 1 94 300 PRO A N 1
ATOM 2214 C CA . PRO A 1 300 ? -2.502 -40.188 -22.422 1 94 300 PRO A CA 1
ATOM 2215 C C . PRO A 1 300 ? -2.922 -41.594 -22.031 1 94 300 PRO A C 1
ATOM 2217 O O . PRO A 1 300 ? -3.428 -42.344 -22.875 1 94 300 PRO A O 1
ATOM 2220 N N . ASP A 1 301 ? -2.822 -41.906 -20.734 1 94 301 ASP A N 1
ATOM 2221 C CA . ASP A 1 301 ? -3.094 -43.25 -20.297 1 94 301 ASP A CA 1
ATOM 2222 C C . ASP A 1 301 ? -4.453 -43.344 -19.609 1 94 301 ASP A C 1
ATOM 2224 O O . ASP A 1 301 ? -4.773 -44.375 -18.984 1 94 301 ASP A O 1
ATOM 2228 N N . GLY A 1 302 ? -5.148 -42.344 -19.688 1 95.62 302 GLY A N 1
ATOM 2229 C CA . GLY A 1 302 ? -6.465 -42.344 -19.062 1 95.62 302 GLY A CA 1
ATOM 2230 C C . GLY A 1 302 ? -6.562 -41.406 -17.859 1 95.62 302 GLY A C 1
ATOM 2231 O O . GLY A 1 302 ? -5.898 -40.375 -17.812 1 95.62 302 GLY A O 1
ATOM 2232 N N . ILE A 1 303 ? -7.492 -41.781 -16.969 1 96.94 303 ILE A N 1
ATOM 2233 C CA . ILE A 1 303 ? -7.785 -40.938 -15.828 1 96.94 303 ILE A CA 1
ATOM 2234 C C . ILE A 1 303 ? -7.121 -41.5 -14.57 1 96.94 303 ILE A C 1
ATOM 2236 O O . ILE A 1 303 ? -7.207 -42.688 -14.305 1 96.94 303 ILE A O 1
ATOM 2240 N N . ALA A 1 304 ? -6.379 -40.719 -13.906 1 97.31 304 ALA A N 1
ATOM 2241 C CA . ALA A 1 304 ? -5.883 -41 -12.562 1 97.31 304 ALA A CA 1
ATOM 2242 C C . ALA A 1 304 ? -6.637 -40.188 -11.516 1 97.31 304 ALA A C 1
ATOM 2244 O O . ALA A 1 304 ? -6.793 -38.969 -11.664 1 97.31 304 ALA A O 1
ATOM 2245 N N . SER A 1 305 ? -7.156 -40.812 -10.539 1 96.88 305 SER A N 1
ATOM 2246 C CA . SER A 1 305 ? -7.887 -40.188 -9.445 1 96.88 305 SER A CA 1
ATOM 2247 C C . SER A 1 305 ? -7.301 -40.562 -8.094 1 96.88 305 SER A C 1
ATOM 2249 O O . SER A 1 305 ? -7.18 -41.75 -7.77 1 96.88 305 SER A O 1
ATOM 2251 N N . VAL A 1 306 ? -6.895 -39.594 -7.375 1 97.44 306 VAL A N 1
ATOM 2252 C CA . VAL A 1 306 ? -6.258 -39.812 -6.082 1 97.44 306 VAL A CA 1
ATOM 2253 C C . VAL A 1 306 ? -6.969 -39 -5 1 97.44 306 VAL A C 1
ATOM 2255 O O . VAL A 1 306 ? -7.047 -37.781 -5.086 1 97.44 306 VAL A O 1
ATOM 2258 N N . ALA A 1 307 ? -7.426 -39.656 -3.967 1 96.5 307 ALA A N 1
ATOM 2259 C CA . ALA A 1 307 ? -8.102 -39 -2.859 1 96.5 307 ALA A CA 1
ATOM 2260 C C . ALA A 1 307 ? -7.129 -38.125 -2.068 1 96.5 307 ALA A C 1
ATOM 2262 O O . ALA A 1 307 ? -5.938 -38.438 -1.99 1 96.5 307 ALA A O 1
ATOM 2263 N N . VAL A 1 308 ? -7.621 -37.031 -1.483 1 94.81 308 VAL A N 1
ATOM 2264 C CA . VAL A 1 308 ? -6.832 -36.094 -0.7 1 94.81 308 VAL A CA 1
ATOM 2265 C C . VAL A 1 308 ? -7.258 -36.156 0.766 1 94.81 308 VAL A C 1
ATOM 2267 O O . VAL A 1 308 ? -8.445 -36.031 1.078 1 94.81 308 VAL A O 1
ATOM 2270 N N . PRO A 1 309 ? -6.32 -36.375 1.649 1 89.44 309 PRO A N 1
ATOM 2271 C CA . PRO A 1 309 ? -6.707 -36.375 3.062 1 89.44 309 PRO A CA 1
ATOM 2272 C C . PRO A 1 309 ? -7.16 -35 3.553 1 89.44 309 PRO A C 1
ATOM 2274 O O . PRO A 1 309 ? -6.531 -34 3.23 1 89.44 309 PRO A O 1
ATOM 2277 N N . THR A 1 310 ? -8.203 -34.906 4.312 1 81.5 310 THR A N 1
ATOM 2278 C CA . THR A 1 310 ? -8.773 -33.688 4.82 1 81.5 310 THR A CA 1
ATOM 2279 C C . THR A 1 310 ? -7.91 -33.094 5.945 1 81.5 310 THR A C 1
ATOM 2281 O O . THR A 1 310 ? -7.246 -33.844 6.668 1 81.5 310 THR A O 1
ATOM 2284 N N . VAL A 1 311 ? -7.852 -31.859 6.023 1 81.69 311 VAL A N 1
ATOM 2285 C CA . VAL A 1 311 ? -7.168 -31.141 7.094 1 81.69 311 VAL A CA 1
ATOM 2286 C C . VAL A 1 311 ? -8.172 -30.297 7.871 1 81.69 311 VAL A C 1
ATOM 2288 O O . VAL A 1 311 ? -8.781 -29.375 7.316 1 81.69 311 VAL A O 1
ATOM 2291 N N . ASP A 1 312 ? -8.406 -30.484 9.156 1 77.81 312 ASP A N 1
ATOM 2292 C CA . ASP A 1 312 ? -9.406 -29.797 9.969 1 77.81 312 ASP A CA 1
ATOM 2293 C C . ASP A 1 312 ? -8.953 -28.375 10.312 1 77.81 312 ASP A C 1
ATOM 2295 O O . ASP A 1 312 ? -9.75 -27.438 10.25 1 77.81 312 ASP A O 1
ATOM 2299 N N . ASP A 1 313 ? -7.695 -28.219 10.711 1 81 313 ASP A N 1
ATOM 2300 C CA . ASP A 1 313 ? -7.168 -26.922 11.117 1 81 313 ASP A CA 1
ATOM 2301 C C . ASP A 1 313 ? -5.934 -26.562 10.297 1 81 313 ASP A C 1
ATOM 2303 O O . ASP A 1 313 ? -4.809 -26.609 10.805 1 81 313 ASP A O 1
ATOM 2307 N N . PRO A 1 314 ? -6.25 -26.188 9.078 1 81.31 314 PRO A N 1
ATOM 2308 C CA . PRO A 1 314 ? -5.098 -25.875 8.234 1 81.31 314 PRO A CA 1
ATOM 2309 C C . PRO A 1 314 ? -4.316 -24.656 8.719 1 81.31 314 PRO A C 1
ATOM 2311 O O . PRO A 1 314 ? -4.914 -23.703 9.211 1 81.31 314 PRO A O 1
ATOM 2314 N N . ALA A 1 315 ? -3.029 -24.734 8.641 1 76.56 315 ALA A N 1
ATOM 2315 C CA . ALA A 1 315 ? -2.146 -23.609 8.961 1 76.56 315 ALA A CA 1
ATOM 2316 C C . ALA A 1 315 ? -2.158 -22.578 7.844 1 76.56 315 ALA A C 1
ATOM 2318 O O . ALA A 1 315 ? -2.096 -21.375 8.109 1 76.56 315 ALA A O 1
ATOM 2319 N N . MET A 1 316 ? -2.232 -23.047 6.605 1 76.94 316 MET A N 1
ATOM 2320 C CA . MET A 1 316 ? -2.193 -22.172 5.438 1 76.94 316 MET A CA 1
ATOM 2321 C C . MET A 1 316 ? -2.93 -22.812 4.258 1 76.94 316 MET A C 1
ATOM 2323 O O . MET A 1 316 ? -2.67 -23.953 3.904 1 76.94 316 MET A O 1
ATOM 2327 N N . THR A 1 317 ? -3.795 -22.031 3.734 1 75.44 317 THR A N 1
ATOM 2328 C CA . THR A 1 317 ? -4.523 -22.578 2.594 1 75.44 317 THR A CA 1
ATOM 2329 C C . THR A 1 317 ? -4.195 -21.797 1.322 1 75.44 317 THR A C 1
ATOM 2331 O O . THR A 1 317 ? -4.277 -22.344 0.218 1 75.44 317 THR A O 1
ATOM 2334 N N . THR A 1 318 ? -3.766 -20.562 1.6 1 76.06 318 THR A N 1
ATOM 2335 C CA . THR A 1 318 ? -3.404 -19.734 0.448 1 76.06 318 THR A CA 1
ATOM 2336 C C . THR A 1 318 ? -2.176 -20.312 -0.255 1 76.06 318 THR A C 1
ATOM 2338 O O . THR A 1 318 ? -1.178 -20.625 0.393 1 76.06 318 THR A O 1
ATOM 2341 N N . SER A 1 319 ? -2.213 -20.656 -1.551 1 87 319 SER A N 1
ATOM 2342 C CA . SER A 1 319 ? -1.146 -21.141 -2.424 1 87 319 SER A CA 1
ATOM 2343 C C . SER A 1 319 ? -0.997 -22.641 -2.332 1 87 319 SER A C 1
ATOM 2345 O O . SER A 1 319 ? 0.037 -23.203 -2.717 1 87 319 SER A O 1
ATOM 2347 N N . ALA A 1 320 ? -2 -23.344 -1.694 1 90 320 ALA A N 1
ATOM 2348 C CA . ALA A 1 320 ? -1.975 -24.797 -1.674 1 90 320 ALA A CA 1
ATOM 2349 C C . ALA A 1 320 ? -1.867 -25.375 -3.086 1 90 320 ALA A C 1
ATOM 2351 O O . ALA A 1 320 ? -1.159 -26.359 -3.316 1 90 320 ALA A O 1
ATOM 2352 N N . GLY A 1 321 ? -2.559 -24.734 -3.994 1 93.94 321 GLY A N 1
ATOM 2353 C CA . GLY A 1 321 ? -2.5 -25.156 -5.383 1 93.94 321 GLY A CA 1
ATOM 2354 C C . GLY A 1 321 ? -1.107 -25.062 -5.977 1 93.94 321 GLY A C 1
ATOM 2355 O O . GLY A 1 321 ? -0.684 -25.953 -6.723 1 93.94 321 GLY A O 1
ATOM 2356 N N . ASP A 1 322 ? -0.407 -24.031 -5.668 1 95.81 322 ASP A N 1
ATOM 2357 C CA . ASP A 1 322 ? 0.963 -23.891 -6.148 1 95.81 322 ASP A CA 1
ATOM 2358 C C . ASP A 1 322 ? 1.867 -24.984 -5.586 1 95.81 322 ASP A C 1
ATOM 2360 O O . ASP A 1 322 ? 2.801 -25.422 -6.254 1 95.81 322 ASP A O 1
ATOM 2364 N N . HIS A 1 323 ? 1.596 -25.344 -4.387 1 97 323 HIS A N 1
ATOM 2365 C CA . HIS A 1 323 ? 2.412 -26.406 -3.791 1 97 323 HIS A CA 1
ATOM 2366 C C . HIS A 1 323 ? 2.039 -27.766 -4.352 1 97 323 HIS A C 1
ATOM 2368 O O . HIS A 1 323 ? 2.9 -28.641 -4.488 1 97 323 HIS A O 1
ATOM 2374 N N . PHE A 1 324 ? 0.763 -27.953 -4.672 1 97.81 324 PHE A N 1
ATOM 2375 C CA . PHE A 1 324 ? 0.409 -29.109 -5.48 1 97.81 324 PHE A CA 1
ATOM 2376 C C . PHE A 1 324 ? 1.22 -29.141 -6.77 1 97.81 324 PHE A C 1
ATOM 2378 O O . PHE A 1 324 ? 1.779 -30.172 -7.137 1 97.81 324 PHE A O 1
ATOM 2385 N N . ASN A 1 325 ? 1.33 -28.016 -7.414 1 98.31 325 ASN A N 1
ATOM 2386 C CA . ASN A 1 325 ? 2.057 -27.875 -8.672 1 98.31 325 ASN A CA 1
ATOM 2387 C C . ASN A 1 325 ? 3.533 -28.234 -8.508 1 98.31 325 ASN A C 1
ATOM 2389 O O . ASN A 1 325 ? 4.156 -28.766 -9.422 1 98.31 325 ASN A O 1
ATOM 2393 N N . VAL A 1 326 ? 4.086 -27.938 -7.352 1 97.69 326 VAL A N 1
ATOM 2394 C CA . VAL A 1 326 ? 5.469 -28.297 -7.07 1 97.69 326 VAL A CA 1
ATOM 2395 C C . VAL A 1 326 ? 5.625 -29.812 -7.133 1 97.69 326 VAL A C 1
ATOM 2397 O O . VAL A 1 326 ? 6.504 -30.328 -7.836 1 97.69 326 VAL A O 1
ATOM 2400 N N . GLY A 1 327 ? 4.734 -30.531 -6.398 1 97.62 327 GLY A N 1
ATOM 2401 C CA . GLY A 1 327 ? 4.789 -31.984 -6.398 1 97.62 327 GLY A CA 1
ATOM 2402 C C . GLY A 1 327 ? 4.52 -32.594 -7.762 1 97.62 327 GLY A C 1
ATOM 2403 O O . GLY A 1 327 ? 5.207 -33.531 -8.18 1 97.62 327 GLY A O 1
ATOM 2404 N N . LEU A 1 328 ? 3.529 -32.062 -8.43 1 98.12 328 LEU A N 1
ATOM 2405 C CA . LEU A 1 328 ? 3.17 -32.531 -9.758 1 98.12 328 LEU A CA 1
ATOM 2406 C C . LEU A 1 328 ? 4.332 -32.344 -10.727 1 98.12 328 LEU A C 1
ATOM 2408 O O . LEU A 1 328 ? 4.715 -33.312 -11.422 1 98.12 328 LEU A O 1
ATOM 2412 N N . LEU A 1 329 ? 4.867 -31.188 -10.758 1 97.31 329 LEU A N 1
ATOM 2413 C CA . LEU A 1 329 ? 5.957 -30.875 -11.672 1 97.31 329 LEU A CA 1
ATOM 2414 C C . LEU A 1 329 ? 7.191 -31.703 -11.367 1 97.31 329 LEU A C 1
ATOM 2416 O O . LEU A 1 329 ? 7.848 -32.219 -12.273 1 97.31 329 LEU A O 1
ATOM 2420 N N . LEU A 1 330 ? 7.496 -31.844 -10.102 1 95.88 330 LEU A N 1
ATOM 2421 C CA . LEU A 1 330 ? 8.602 -32.688 -9.688 1 95.88 330 LEU A CA 1
ATOM 2422 C C . LEU A 1 330 ? 8.406 -34.125 -10.172 1 95.88 330 LEU A C 1
ATOM 2424 O O . LEU A 1 330 ? 9.312 -34.719 -10.781 1 95.88 330 LEU A O 1
ATOM 2428 N N . GLY A 1 331 ? 7.234 -34.688 -9.891 1 96.44 331 GLY A N 1
ATOM 2429 C CA . GLY A 1 331 ? 6.938 -36.062 -10.297 1 96.44 331 GLY A CA 1
ATOM 2430 C C . GLY A 1 331 ? 7.039 -36.25 -11.797 1 96.44 331 GLY A C 1
ATOM 2431 O O . GLY A 1 331 ? 7.676 -37.219 -12.25 1 96.44 331 GLY A O 1
ATOM 2432 N N . LEU A 1 332 ? 6.52 -35.344 -12.547 1 96.12 332 LEU A N 1
ATOM 2433 C CA . LEU A 1 332 ? 6.539 -35.469 -14 1 96.12 332 LEU A CA 1
ATOM 2434 C C . LEU A 1 332 ? 7.957 -35.312 -14.539 1 96.12 332 LEU A C 1
ATOM 2436 O O . LEU A 1 332 ? 8.352 -36 -15.477 1 96.12 332 LEU A O 1
ATOM 2440 N N . ALA A 1 333 ? 8.664 -34.438 -13.969 1 93.56 333 ALA A N 1
ATOM 2441 C CA . ALA A 1 333 ? 10.023 -34.156 -14.422 1 93.56 333 ALA A CA 1
ATOM 2442 C C . ALA A 1 333 ? 10.93 -35.375 -14.219 1 93.56 333 ALA A C 1
ATOM 2444 O O . ALA A 1 333 ? 11.867 -35.594 -14.984 1 93.56 333 ALA A O 1
ATOM 2445 N N . VAL A 1 334 ? 10.625 -36.156 -13.172 1 91.56 334 VAL A N 1
ATOM 2446 C CA . VAL A 1 334 ? 11.477 -37.312 -12.906 1 91.56 334 VAL A CA 1
ATOM 2447 C C . VAL A 1 334 ? 10.852 -38.562 -13.508 1 91.56 334 VAL A C 1
ATOM 2449 O O . VAL A 1 334 ? 11.328 -39.688 -13.273 1 91.56 334 VAL A O 1
ATOM 2452 N N . GLY A 1 335 ? 9.727 -38.406 -14.172 1 93.19 335 GLY A N 1
ATOM 2453 C CA . GLY A 1 335 ? 9.195 -39.469 -15 1 93.19 335 GLY A CA 1
ATOM 2454 C C . GLY A 1 335 ? 8.18 -40.344 -14.289 1 93.19 335 GLY A C 1
ATOM 2455 O O . GLY A 1 335 ? 7.961 -41.5 -14.664 1 93.19 335 GLY A O 1
ATOM 2456 N N . LEU A 1 336 ? 7.535 -39.875 -13.297 1 96.19 336 LEU A N 1
ATOM 2457 C CA . LEU A 1 336 ? 6.504 -40.656 -12.609 1 96.19 336 LEU A CA 1
ATOM 2458 C C . LEU A 1 336 ? 5.281 -40.844 -13.5 1 96.19 336 LEU A C 1
ATOM 2460 O O . LEU A 1 336 ? 5.012 -40.031 -14.375 1 96.19 336 LEU A O 1
ATOM 2464 N N . SER A 1 337 ? 4.574 -41.938 -13.227 1 97.56 337 SER A N 1
ATOM 2465 C CA . SER A 1 337 ? 3.27 -42.125 -13.852 1 97.56 337 SER A CA 1
ATOM 2466 C C . SER A 1 337 ? 2.27 -41.094 -13.375 1 97.56 337 SER A C 1
ATOM 2468 O O . SER A 1 337 ? 2.502 -40.406 -12.367 1 97.56 337 SER A O 1
ATOM 2470 N N . ASP A 1 338 ? 1.188 -40.969 -14.086 1 97.94 338 ASP A N 1
ATOM 2471 C CA . ASP A 1 338 ? 0.202 -39.938 -13.758 1 97.94 338 ASP A CA 1
ATOM 2472 C C . ASP A 1 338 ? -0.344 -40.156 -12.344 1 97.94 338 ASP A C 1
ATOM 2474 O O . ASP A 1 338 ? -0.381 -39.188 -11.555 1 97.94 338 ASP A O 1
ATOM 2478 N N . PRO A 1 339 ? -0.739 -41.406 -11.953 1 98 339 PRO A N 1
ATOM 2479 C CA . PRO A 1 339 ? -1.232 -41.562 -10.586 1 98 339 PRO A CA 1
ATOM 2480 C C . PRO A 1 339 ? -0.188 -41.219 -9.531 1 98 339 PRO A C 1
ATOM 2482 O O . PRO A 1 339 ? -0.514 -40.562 -8.531 1 98 339 PRO A O 1
ATOM 2485 N N . ALA A 1 340 ? 1.05 -41.594 -9.797 1 98.12 340 ALA A N 1
ATOM 2486 C CA . ALA A 1 340 ? 2.129 -41.281 -8.859 1 98.12 340 ALA A CA 1
ATOM 2487 C C . ALA A 1 340 ? 2.398 -39.781 -8.773 1 98.12 340 ALA A C 1
ATOM 2489 O O . ALA A 1 340 ? 2.619 -39.25 -7.688 1 98.12 340 ALA A O 1
ATOM 2490 N N . ALA A 1 341 ? 2.389 -39.125 -9.922 1 98.12 341 ALA A N 1
ATOM 2491 C CA . ALA A 1 341 ? 2.639 -37.688 -9.969 1 98.12 341 ALA A CA 1
ATOM 2492 C C . ALA A 1 341 ? 1.536 -36.906 -9.25 1 98.12 341 ALA A C 1
ATOM 2494 O O . ALA A 1 341 ? 1.813 -35.969 -8.516 1 98.12 341 ALA A O 1
ATOM 2495 N N . VAL A 1 342 ? 0.3 -37.281 -9.398 1 98.5 342 VAL A N 1
ATOM 2496 C CA . VAL A 1 342 ? -0.832 -36.656 -8.727 1 98.5 342 VAL A CA 1
ATOM 2497 C C . VAL A 1 342 ? -0.725 -36.875 -7.219 1 98.5 342 VAL A C 1
ATOM 2499 O O . VAL A 1 342 ? -0.952 -35.969 -6.434 1 98.5 342 VAL A O 1
ATOM 2502 N N . CYS A 1 343 ? -0.353 -38.094 -6.887 1 98.25 343 CYS A N 1
ATOM 2503 C CA . CYS A 1 343 ? -0.143 -38.406 -5.477 1 98.25 343 CYS A CA 1
ATOM 2504 C C . CYS A 1 343 ? 0.924 -37.5 -4.875 1 98.25 343 CYS A C 1
ATOM 2506 O O . CYS A 1 343 ? 0.735 -36.938 -3.793 1 98.25 343 CYS A O 1
ATOM 2508 N N . LEU A 1 344 ? 2.02 -37.344 -5.605 1 97.75 344 LEU A N 1
ATOM 2509 C CA . LEU A 1 344 ? 3.102 -36.5 -5.113 1 97.75 344 LEU A CA 1
ATOM 2510 C C . LEU A 1 344 ? 2.641 -35.062 -4.977 1 97.75 344 LEU A C 1
ATOM 2512 O O . LEU A 1 344 ? 3.041 -34.344 -4.039 1 97.75 344 LEU A O 1
ATOM 2516 N N . GLY A 1 345 ? 1.816 -34.562 -5.926 1 98.31 345 GLY A N 1
ATOM 2517 C CA . GLY A 1 345 ? 1.191 -33.25 -5.773 1 98.31 345 GLY A CA 1
ATOM 2518 C C . GLY A 1 345 ? 0.403 -33.094 -4.488 1 98.31 345 GLY A C 1
ATOM 2519 O O . GLY A 1 345 ? 0.566 -32.125 -3.756 1 98.31 345 GLY A O 1
ATOM 2520 N N . ASN A 1 346 ? -0.392 -34.094 -4.156 1 97.62 346 ASN A N 1
ATOM 2521 C CA . ASN A 1 346 ? -1.164 -34.125 -2.92 1 97.62 346 ASN A CA 1
ATOM 2522 C C . ASN A 1 346 ? -0.258 -34.125 -1.693 1 97.62 346 ASN A C 1
ATOM 2524 O O . ASN A 1 346 ? -0.576 -33.5 -0.682 1 97.62 346 ASN A O 1
ATOM 2528 N N . VAL A 1 347 ? 0.805 -34.812 -1.816 1 97.44 347 VAL A N 1
ATOM 2529 C CA . VAL A 1 347 ? 1.743 -34.938 -0.706 1 97.44 347 VAL A CA 1
ATOM 2530 C C . VAL A 1 347 ? 2.344 -33.594 -0.373 1 97.44 347 VAL A C 1
ATOM 2532 O O . VAL A 1 347 ? 2.334 -33.156 0.785 1 97.44 347 VAL A O 1
ATOM 2535 N N . VAL A 1 348 ? 2.836 -32.875 -1.393 1 97.12 348 VAL A N 1
ATOM 2536 C CA . VAL A 1 348 ? 3.482 -31.594 -1.172 1 97.12 348 VAL A CA 1
ATOM 2537 C C . VAL A 1 348 ? 2.455 -30.578 -0.68 1 97.12 348 VAL A C 1
ATOM 2539 O O . VAL A 1 348 ? 2.693 -29.875 0.303 1 97.12 348 VAL A O 1
ATOM 2542 N N . ALA A 1 349 ? 1.304 -30.5 -1.303 1 96.38 349 ALA A N 1
ATOM 2543 C CA . ALA A 1 349 ? 0.248 -29.578 -0.876 1 96.38 349 ALA A CA 1
ATOM 2544 C C . ALA A 1 349 ? -0.224 -29.906 0.537 1 96.38 349 ALA A C 1
ATOM 2546 O O . ALA A 1 349 ? -0.451 -29.016 1.347 1 96.38 349 ALA A O 1
ATOM 2547 N N . GLY A 1 350 ? -0.381 -31.188 0.817 1 94.44 350 GLY A N 1
ATOM 2548 C CA . GLY A 1 350 ? -0.817 -31.625 2.135 1 94.44 350 GLY A CA 1
ATOM 2549 C C . GLY A 1 350 ? 0.13 -31.203 3.244 1 94.44 350 GLY A C 1
ATOM 2550 O O . GLY A 1 350 ? -0.307 -30.766 4.305 1 94.44 350 GLY A O 1
ATOM 2551 N N . HIS A 1 351 ? 1.382 -31.453 2.986 1 95.56 351 HIS A N 1
ATOM 2552 C CA . HIS A 1 351 ? 2.371 -31 3.959 1 95.56 351 HIS A CA 1
ATOM 2553 C C . HIS A 1 351 ? 2.289 -29.484 4.172 1 95.56 351 HIS A C 1
ATOM 2555 O O . HIS A 1 351 ? 2.289 -29.016 5.309 1 95.56 351 HIS A O 1
ATOM 2561 N N . PHE A 1 352 ? 2.217 -28.719 3.146 1 94.38 352 PHE A N 1
ATOM 2562 C CA . PHE A 1 352 ? 2.195 -27.266 3.195 1 94.38 352 PHE A CA 1
ATOM 2563 C C . PHE A 1 352 ? 1.001 -26.766 4 1 94.38 352 PHE A C 1
ATOM 2565 O O . PHE A 1 352 ? 1.146 -25.891 4.867 1 94.38 352 PHE A O 1
ATOM 2572 N N . VAL A 1 353 ? -0.133 -27.281 3.721 1 91.81 353 VAL A N 1
ATOM 2573 C CA . VAL A 1 353 ? -1.354 -26.828 4.375 1 91.81 353 VAL A CA 1
ATOM 2574 C C . VAL A 1 353 ? -1.261 -27.078 5.879 1 91.81 353 VAL A C 1
ATOM 2576 O O . VAL A 1 353 ? -1.766 -26.297 6.684 1 91.81 353 VAL A O 1
ATOM 2579 N N . ARG A 1 354 ? -0.592 -28.125 6.273 1 91.31 354 ARG A N 1
ATOM 2580 C CA . ARG A 1 354 ? -0.494 -28.516 7.676 1 91.31 354 ARG A CA 1
ATOM 2581 C C . ARG A 1 354 ? 0.629 -27.75 8.375 1 91.31 354 ARG A C 1
ATOM 2583 O O . ARG A 1 354 ? 0.554 -27.5 9.578 1 91.31 354 ARG A O 1
ATOM 2590 N N . ASN A 1 355 ? 1.682 -27.312 7.629 1 92.81 355 ASN A N 1
ATOM 2591 C CA . ASN A 1 355 ? 2.889 -26.812 8.273 1 92.81 355 ASN A CA 1
ATOM 2592 C C . ASN A 1 355 ? 3.16 -25.359 7.883 1 92.81 355 ASN A C 1
ATOM 2594 O O . ASN A 1 355 ? 3.955 -24.672 8.531 1 92.81 355 ASN A O 1
ATOM 2598 N N . GLY A 1 356 ? 2.594 -24.875 6.781 1 90 356 GLY A N 1
ATOM 2599 C CA . GLY A 1 356 ? 2.762 -23.5 6.352 1 90 356 GLY A CA 1
ATOM 2600 C C . GLY A 1 356 ? 4.047 -23.266 5.574 1 90 356 GLY A C 1
ATOM 2601 O O . GLY A 1 356 ? 4.41 -22.125 5.297 1 90 356 GLY A O 1
ATOM 2602 N N . ALA A 1 357 ? 4.727 -24.344 5.316 1 92.81 357 ALA A N 1
ATOM 2603 C CA . ALA A 1 357 ? 5.973 -24.281 4.555 1 92.81 357 ALA A CA 1
ATOM 2604 C C . ALA A 1 357 ? 6.129 -25.5 3.658 1 92.81 357 ALA A C 1
ATOM 2606 O O . ALA A 1 357 ? 5.625 -26.578 3.977 1 92.81 357 ALA A O 1
ATOM 2607 N N . PRO A 1 358 ? 6.793 -25.312 2.529 1 94.81 358 PRO A N 1
ATOM 2608 C CA . PRO A 1 358 ? 7.023 -26.484 1.675 1 94.81 358 PRO A CA 1
ATOM 2609 C C . PRO A 1 358 ? 7.953 -27.516 2.318 1 94.81 358 PRO A C 1
ATOM 2611 O O . PRO A 1 358 ? 8.82 -27.156 3.119 1 94.81 358 PRO A O 1
ATOM 2614 N N . PRO A 1 359 ? 7.777 -28.766 1.957 1 94.94 359 PRO A N 1
ATOM 2615 C CA . PRO A 1 359 ? 8.633 -29.812 2.529 1 94.94 359 PRO A CA 1
ATOM 2616 C C . PRO A 1 359 ? 10.008 -29.875 1.869 1 94.94 359 PRO A C 1
ATOM 2618 O O . PRO A 1 359 ? 10.133 -29.625 0.668 1 94.94 359 PRO A O 1
ATOM 2621 N N . ASP A 1 360 ? 10.961 -30.219 2.711 1 93.94 360 ASP A N 1
ATOM 2622 C CA . ASP A 1 360 ? 12.195 -30.734 2.127 1 93.94 360 ASP A CA 1
ATOM 2623 C C . ASP A 1 360 ? 12.039 -32.219 1.757 1 93.94 360 ASP A C 1
ATOM 2625 O O . ASP A 1 360 ? 10.945 -32.781 1.856 1 93.94 360 ASP A O 1
ATOM 2629 N N . GLU A 1 361 ? 13.117 -32.781 1.274 1 93.5 361 GLU A N 1
ATOM 2630 C CA . GLU A 1 361 ? 13.023 -34.156 0.779 1 93.5 361 GLU A CA 1
ATOM 2631 C C . GLU A 1 361 ? 12.594 -35.125 1.885 1 93.5 361 GLU A C 1
ATOM 2633 O O . GLU A 1 361 ? 11.734 -35.969 1.67 1 93.5 361 GLU A O 1
ATOM 2638 N N . ALA A 1 362 ? 13.188 -34.938 3.078 1 94.56 362 ALA A N 1
ATOM 2639 C CA . ALA A 1 362 ? 12.859 -35.844 4.195 1 94.56 362 ALA A CA 1
ATOM 2640 C C . ALA A 1 362 ? 11.383 -35.719 4.578 1 94.56 362 ALA A C 1
ATOM 2642 O O . ALA A 1 362 ? 10.703 -36.719 4.797 1 94.56 362 ALA A O 1
ATOM 2643 N N . ALA A 1 363 ? 10.93 -34.5 4.656 1 95.69 363 ALA A N 1
ATOM 2644 C CA . ALA A 1 363 ? 9.539 -34.25 5.031 1 95.69 363 ALA A CA 1
ATOM 2645 C C . ALA A 1 363 ? 8.586 -34.781 3.965 1 95.69 363 ALA A C 1
ATOM 2647 O O . ALA A 1 363 ? 7.516 -35.312 4.285 1 95.69 363 ALA A O 1
ATOM 2648 N N . LEU A 1 364 ? 8.961 -34.625 2.775 1 94.69 364 LEU A N 1
ATOM 2649 C CA . LEU A 1 364 ? 8.172 -35.125 1.647 1 94.69 364 LEU A CA 1
ATOM 2650 C C . LEU A 1 364 ? 8.008 -36.625 1.719 1 94.69 364 LEU A C 1
ATOM 2652 O O . LEU A 1 364 ? 6.895 -37.156 1.598 1 94.69 364 LEU A O 1
ATOM 2656 N N . ARG A 1 365 ? 9.016 -37.344 1.975 1 95.38 365 ARG A N 1
ATOM 2657 C CA . ARG A 1 365 ? 8.984 -38.781 2.041 1 95.38 365 ARG A CA 1
ATOM 2658 C C . ARG A 1 365 ? 8.203 -39.281 3.262 1 95.38 365 ARG A C 1
ATOM 2660 O O . ARG A 1 365 ? 7.477 -40.25 3.189 1 95.38 365 ARG A O 1
ATOM 2667 N N . ALA A 1 366 ? 8.438 -38.531 4.324 1 95.88 366 ALA A N 1
ATOM 2668 C CA . ALA A 1 366 ? 7.699 -38.906 5.535 1 95.88 366 ALA A CA 1
ATOM 2669 C C . ALA A 1 366 ? 6.195 -38.781 5.316 1 95.88 366 ALA A C 1
ATOM 2671 O O . ALA A 1 366 ? 5.426 -39.656 5.746 1 95.88 366 ALA A O 1
ATOM 2672 N N . PHE A 1 367 ? 5.812 -37.75 4.672 1 96.06 367 PHE A N 1
ATOM 2673 C CA . PHE A 1 367 ? 4.391 -37.562 4.418 1 96.06 367 PHE A CA 1
ATOM 2674 C C . PHE A 1 367 ? 3.877 -38.625 3.443 1 96.06 367 PHE A C 1
ATOM 2676 O O . PHE A 1 367 ? 2.771 -39.125 3.604 1 96.06 367 PHE A O 1
ATOM 2683 N N . LEU A 1 368 ? 4.641 -38.906 2.434 1 96.62 368 LEU A N 1
ATOM 2684 C CA . LEU A 1 368 ? 4.27 -39.969 1.475 1 96.62 368 LEU A CA 1
ATOM 2685 C C . LEU A 1 368 ? 4.09 -41.312 2.17 1 96.62 368 LEU A C 1
ATOM 2687 O O . LEU A 1 368 ? 3.121 -42 1.906 1 96.62 368 LEU A O 1
ATOM 2691 N N . ASP A 1 369 ? 4.965 -41.594 3.098 1 95.38 369 ASP A N 1
ATOM 2692 C CA . ASP A 1 369 ? 4.91 -42.844 3.826 1 95.38 369 ASP A CA 1
ATOM 2693 C C . ASP A 1 369 ? 3.648 -42.938 4.68 1 95.38 369 ASP A C 1
ATOM 2695 O O . ASP A 1 369 ? 3.078 -44.031 4.84 1 95.38 369 ASP A O 1
ATOM 2699 N N . GLY A 1 370 ? 3.273 -41.812 5.188 1 94.19 370 GLY A N 1
ATOM 2700 C CA . GLY A 1 370 ? 2.107 -41.781 6.055 1 94.19 370 GLY A CA 1
ATOM 2701 C C . GLY A 1 370 ? 0.84 -41.344 5.336 1 94.19 370 GLY A C 1
ATOM 2702 O O . GLY A 1 370 ? -0.176 -41.062 5.973 1 94.19 370 GLY A O 1
ATOM 2703 N N . TYR A 1 371 ? 0.862 -41.281 4.023 1 95 371 TYR A N 1
ATOM 2704 C CA . TYR A 1 371 ? -0.23 -40.688 3.264 1 95 371 TYR A CA 1
ATOM 2705 C C . TYR A 1 371 ? -1.547 -41.406 3.545 1 95 371 TYR A C 1
ATOM 2707 O O . TYR A 1 371 ? -2.57 -40.75 3.779 1 95 371 TYR A O 1
ATOM 2715 N N . LEU A 1 372 ? -1.563 -42.75 3.617 1 91.88 372 LEU A N 1
ATOM 2716 C CA . LEU A 1 372 ? -2.785 -43.531 3.803 1 91.88 372 LEU A CA 1
ATOM 2717 C C . LEU A 1 372 ? -3.281 -43.406 5.242 1 91.88 372 LEU A C 1
ATOM 2719 O O . LEU A 1 372 ? -4.488 -43.469 5.492 1 91.88 372 LEU A O 1
ATOM 2723 N N . ASP A 1 373 ? -2.357 -43.156 6.148 1 89.12 373 ASP A N 1
ATOM 2724 C CA . ASP A 1 373 ? -2.715 -43 7.555 1 89.12 373 ASP A CA 1
ATOM 2725 C C . ASP A 1 373 ? -3.449 -41.688 7.785 1 89.12 373 ASP A C 1
ATOM 2727 O O . ASP A 1 373 ? -4.184 -41.531 8.766 1 89.12 373 ASP A O 1
ATOM 2731 N N . ALA A 1 374 ? -3.236 -40.781 6.934 1 84 374 ALA A N 1
ATOM 2732 C CA . ALA A 1 374 ? -3.795 -39.438 7.09 1 84 374 ALA A CA 1
ATOM 2733 C C . ALA A 1 374 ? -5.305 -39.438 6.867 1 84 374 ALA A C 1
ATOM 2735 O O . ALA A 1 374 ? -5.996 -38.5 7.223 1 84 374 ALA A O 1
ATOM 2736 N N . PHE A 1 375 ? -5.852 -40.5 6.27 1 84.62 375 PHE A N 1
ATOM 2737 C CA . PHE A 1 375 ? -7.289 -40.594 6.051 1 84.62 375 PHE A CA 1
ATOM 2738 C C . PHE A 1 375 ? -7.984 -41.125 7.297 1 84.62 375 PHE A C 1
ATOM 2740 O O . PHE A 1 375 ? -9.195 -41 7.449 1 84.62 375 PHE A O 1
ATOM 2747 N N . SER A 1 376 ? -7.312 -42 8.062 1 66.44 376 SER A N 1
ATOM 2748 C CA . SER A 1 376 ? -7.879 -42.656 9.234 1 66.44 376 SER A CA 1
ATOM 2749 C C . SER A 1 376 ? -7.98 -41.688 10.414 1 66.44 376 SER A C 1
ATOM 2751 O O . SER A 1 376 ? -8.742 -41.906 11.352 1 66.44 376 SER A O 1
ATOM 2753 N N . ASP A 1 377 ? -7.164 -40.656 10.5 1 52.06 377 ASP A N 1
ATOM 2754 C CA . ASP A 1 377 ? -7.227 -39.781 11.656 1 52.06 377 ASP A CA 1
ATOM 2755 C C . ASP A 1 377 ? -8.539 -38.969 11.672 1 52.06 377 ASP A C 1
ATOM 2757 O O . ASP A 1 377 ? -8.656 -38 12.383 1 52.06 377 ASP A O 1
ATOM 2761 N N . ARG A 1 378 ? -9.57 -39.562 11 1 44.53 378 ARG A N 1
ATOM 2762 C CA . ARG A 1 378 ? -10.883 -39 11.281 1 44.53 378 ARG A CA 1
ATOM 2763 C C . ARG A 1 378 ? -11.516 -39.656 12.5 1 44.53 378 ARG A C 1
ATOM 2765 O O . ARG A 1 378 ? -11.344 -40.844 12.734 1 44.53 378 ARG A O 1
ATOM 2772 N N . MET B 1 1 ? -36.781 41.188 2.006 1 23.36 1 MET B N 1
ATOM 2773 C CA . MET B 1 1 ? -35.562 41.938 2.299 1 23.36 1 MET B CA 1
ATOM 2774 C C . MET B 1 1 ? -34.344 41 2.412 1 23.36 1 MET B C 1
ATOM 2776 O O . MET B 1 1 ? -34.312 40.125 3.271 1 23.36 1 MET B O 1
ATOM 2780 N N . SER B 1 2 ? -33.781 40.594 1.343 1 26.28 2 SER B N 1
ATOM 2781 C CA . SER B 1 2 ? -32.656 39.656 1.171 1 26.28 2 SER B CA 1
ATOM 2782 C C . SER B 1 2 ? -31.516 39.969 2.129 1 26.28 2 SER B C 1
ATOM 2784 O O . SER B 1 2 ? -31.031 41.094 2.168 1 26.28 2 SER B O 1
ATOM 2786 N N . GLN B 1 3 ? -31.672 39.531 3.377 1 28.67 3 GLN B N 1
ATOM 2787 C CA . GLN B 1 3 ? -30.688 39.844 4.422 1 28.67 3 GLN B CA 1
ATOM 2788 C C . GLN B 1 3 ? -29.266 39.812 3.881 1 28.67 3 GLN B C 1
ATOM 2790 O O . GLN B 1 3 ? -28.75 38.719 3.557 1 28.67 3 GLN B O 1
ATOM 2795 N N . GLU B 1 4 ? -28.891 40.594 2.943 1 35.41 4 GLU B N 1
ATOM 2796 C CA . GLU B 1 4 ? -27.516 40.906 2.527 1 35.41 4 GLU B CA 1
ATOM 2797 C C . GLU B 1 4 ? -26.562 40.844 3.709 1 35.41 4 GLU B C 1
ATOM 2799 O O . GLU B 1 4 ? -26.641 41.688 4.621 1 35.41 4 GLU B O 1
ATOM 2804 N N . THR B 1 5 ? -26.406 39.75 4.367 1 41.66 5 THR B N 1
ATOM 2805 C CA . THR B 1 5 ? -25.531 39.5 5.516 1 41.66 5 THR B CA 1
ATOM 2806 C C . THR B 1 5 ? -24.219 40.281 5.371 1 41.66 5 THR B C 1
ATOM 2808 O O . THR B 1 5 ? -23.391 39.938 4.516 1 41.66 5 THR B O 1
ATOM 2811 N N . SER B 1 6 ? -24.297 41.562 5.352 1 51.28 6 SER B N 1
ATOM 2812 C CA . SER B 1 6 ? -23.219 42.562 5.336 1 51.28 6 SER B CA 1
ATOM 2813 C C . SER B 1 6 ? -21.984 42.031 6.07 1 51.28 6 SER B C 1
ATOM 2815 O O . SER B 1 6 ? -22.094 41.5 7.172 1 51.28 6 SER B O 1
ATOM 2817 N N . LEU B 1 7 ? -20.922 41.812 5.281 1 65.62 7 LEU B N 1
ATOM 2818 C CA . LEU B 1 7 ? -19.641 41.438 5.867 1 65.62 7 LEU B CA 1
ATOM 2819 C C . LEU B 1 7 ? -19.344 42.281 7.098 1 65.62 7 LEU B C 1
ATOM 2821 O O . LEU B 1 7 ? -19.516 43.5 7.066 1 65.62 7 LEU B O 1
ATOM 2825 N N . ASP B 1 8 ? -19.109 41.688 8.195 1 81.75 8 ASP B N 1
ATOM 2826 C CA . ASP B 1 8 ? -18.906 42.375 9.469 1 81.75 8 ASP B CA 1
ATOM 2827 C C . ASP B 1 8 ? -17.703 43.312 9.414 1 81.75 8 ASP B C 1
ATOM 2829 O O . ASP B 1 8 ? -16.797 43.125 8.602 1 81.75 8 ASP B O 1
ATOM 2833 N N . GLU B 1 9 ? -17.766 44.469 10.047 1 90.62 9 GLU B N 1
ATOM 2834 C CA . GLU B 1 9 ? -16.75 45.531 10.109 1 90.62 9 GLU B CA 1
ATOM 2835 C C . GLU B 1 9 ? -15.391 44.938 10.484 1 90.62 9 GLU B C 1
ATOM 2837 O O . GLU B 1 9 ? -14.352 45.375 9.984 1 90.62 9 GLU B O 1
ATOM 2842 N N . ALA B 1 10 ? -15.375 43.969 11.297 1 93 10 ALA B N 1
ATOM 2843 C CA . ALA B 1 10 ? -14.133 43.344 11.727 1 93 10 ALA B CA 1
ATOM 2844 C C . ALA B 1 10 ? -13.391 42.719 10.547 1 93 10 ALA B C 1
ATOM 2846 O O . ALA B 1 10 ? -12.164 42.812 10.453 1 93 10 ALA B O 1
ATOM 2847 N N . THR B 1 11 ? -14.109 42.156 9.641 1 95.44 11 THR B N 1
ATOM 2848 C CA . THR B 1 11 ? -13.508 41.562 8.461 1 95.44 11 THR B CA 1
ATOM 2849 C C . THR B 1 11 ? -12.938 42.625 7.531 1 95.44 11 THR B C 1
ATOM 2851 O O . THR B 1 11 ? -11.82 42.5 7.031 1 95.44 11 THR B O 1
ATOM 2854 N N . ARG B 1 12 ? -13.656 43.656 7.285 1 95.69 12 ARG B N 1
ATOM 2855 C CA . ARG B 1 12 ? -13.188 44.75 6.441 1 95.69 12 ARG B CA 1
ATOM 2856 C C . ARG B 1 12 ? -11.914 45.375 7.004 1 95.69 12 ARG B C 1
ATOM 2858 O O . ARG B 1 12 ? -10.977 45.656 6.258 1 95.69 12 ARG B O 1
ATOM 2865 N N . ASP B 1 13 ? -11.906 45.531 8.312 1 96.44 13 ASP B N 1
ATOM 2866 C CA . ASP B 1 13 ? -10.742 46.094 8.984 1 96.44 13 ASP B CA 1
ATOM 2867 C C . ASP B 1 13 ? -9.539 45.188 8.867 1 96.44 13 ASP B C 1
ATOM 2869 O O . ASP B 1 13 ? -8.406 45.656 8.68 1 96.44 13 ASP B O 1
ATOM 2873 N N . ALA B 1 14 ? -9.773 43.906 9.055 1 97.38 14 ALA B N 1
ATOM 2874 C CA . ALA B 1 14 ? -8.688 42.938 8.961 1 97.38 14 ALA B CA 1
ATOM 2875 C C . ALA B 1 14 ? -8.078 42.906 7.559 1 97.38 14 ALA B C 1
ATOM 2877 O O . ALA B 1 14 ? -6.855 42.844 7.41 1 97.38 14 ALA B O 1
ATOM 2878 N N . VAL B 1 15 ? -8.938 43 6.531 1 97.44 15 VAL B N 1
ATOM 2879 C CA . VAL B 1 15 ? -8.477 43 5.148 1 97.44 15 VAL B CA 1
ATOM 2880 C C . VAL B 1 15 ? -7.668 44.281 4.879 1 97.44 15 VAL B C 1
ATOM 2882 O O . VAL B 1 15 ? -6.602 44.219 4.266 1 97.44 15 VAL B O 1
ATOM 2885 N N . ALA B 1 16 ? -8.195 45.344 5.336 1 97.25 16 ALA B N 1
ATOM 2886 C CA . ALA B 1 16 ? -7.48 46.625 5.184 1 97.25 16 ALA B CA 1
ATOM 2887 C C . ALA B 1 16 ? -6.125 46.562 5.883 1 97.25 16 ALA B C 1
ATOM 2889 O O . ALA B 1 16 ? -5.129 47.062 5.348 1 97.25 16 ALA B O 1
ATOM 2890 N N . ALA B 1 17 ? -6.102 46.031 7.07 1 97.38 17 ALA B N 1
ATOM 2891 C CA . ALA B 1 17 ? -4.855 45.906 7.812 1 97.38 17 ALA B CA 1
ATOM 2892 C C . ALA B 1 17 ? -3.863 45 7.062 1 97.38 17 ALA B C 1
ATOM 2894 O O . ALA B 1 17 ? -2.67 45.312 7 1 97.38 17 ALA B O 1
ATOM 2895 N N . CYS B 1 18 ? -4.359 43.906 6.555 1 97.38 18 CYS B N 1
ATOM 2896 C CA . CYS B 1 18 ? -3.506 43 5.82 1 97.38 18 CYS B CA 1
ATOM 2897 C C . CYS B 1 18 ? -2.891 43.656 4.602 1 97.38 18 CYS B C 1
ATOM 2899 O O . CYS B 1 18 ? -1.69 43.531 4.352 1 97.38 18 CYS B O 1
ATOM 2901 N N . ARG B 1 19 ? -3.674 44.469 3.855 1 96.44 19 ARG B N 1
ATOM 2902 C CA . ARG B 1 19 ? -3.199 45.188 2.686 1 96.44 19 ARG B CA 1
ATOM 2903 C C . ARG B 1 19 ? -2.143 46.219 3.072 1 96.44 19 ARG B C 1
ATOM 2905 O O . ARG B 1 19 ? -1.15 46.406 2.361 1 96.44 19 ARG B O 1
ATOM 2912 N N . ARG B 1 20 ? -2.354 46.781 4.164 1 96.44 20 ARG B N 1
ATOM 2913 C CA . ARG B 1 20 ? -1.478 47.875 4.609 1 96.44 20 ARG B CA 1
ATOM 2914 C C . ARG B 1 20 ? -0.176 47.312 5.18 1 96.44 20 ARG B C 1
ATOM 2916 O O . ARG B 1 20 ? 0.898 47.875 4.945 1 96.44 20 ARG B O 1
ATOM 2923 N N . GLU B 1 21 ? -0.282 46.281 5.918 1 96.5 21 GLU B N 1
ATOM 2924 C CA . GLU B 1 21 ? 0.852 45.812 6.707 1 96.5 21 GLU B CA 1
ATOM 2925 C C . GLU B 1 21 ? 1.73 44.844 5.898 1 96.5 21 GLU B C 1
ATOM 2927 O O . GLU B 1 21 ? 2.916 44.688 6.195 1 96.5 21 GLU B O 1
ATOM 2932 N N . LEU B 1 22 ? 1.148 44.188 4.957 1 94.31 22 LEU B N 1
ATOM 2933 C CA . LEU B 1 22 ? 1.929 43.25 4.152 1 94.31 22 LEU B CA 1
ATOM 2934 C C . LEU B 1 22 ? 2.951 44 3.297 1 94.31 22 LEU B C 1
ATOM 2936 O O . LEU B 1 22 ? 2.586 44.844 2.506 1 94.31 22 LEU B O 1
ATOM 2940 N N . PRO B 1 23 ? 4.184 43.656 3.479 1 91 23 PRO B N 1
ATOM 2941 C CA . PRO B 1 23 ? 5.203 44.375 2.699 1 91 23 PRO B CA 1
ATOM 2942 C C . PRO B 1 23 ? 5.027 44.188 1.194 1 91 23 PRO B C 1
ATOM 2944 O O . PRO B 1 23 ? 4.48 43.156 0.751 1 91 23 PRO B O 1
ATOM 2947 N N . ALA B 1 24 ? 5.543 45.156 0.478 1 84.94 24 ALA B N 1
ATOM 2948 C CA . ALA B 1 24 ? 5.418 45.156 -0.977 1 84.94 24 ALA B CA 1
ATOM 2949 C C . ALA B 1 24 ? 6.094 43.906 -1.586 1 84.94 24 ALA B C 1
ATOM 2951 O O . ALA B 1 24 ? 5.609 43.375 -2.578 1 84.94 24 ALA B O 1
ATOM 2952 N N . SER B 1 25 ? 7.242 43.562 -0.999 1 82.94 25 SER B N 1
ATOM 2953 C CA . SER B 1 25 ? 7.902 42.312 -1.351 1 82.94 25 SER B CA 1
ATOM 2954 C C . SER B 1 25 ? 8.094 41.438 -0.124 1 82.94 25 SER B C 1
ATOM 2956 O O . SER B 1 25 ? 8.75 41.844 0.842 1 82.94 25 SER B O 1
ATOM 2958 N N . VAL B 1 26 ? 7.453 40.312 -0.223 1 76.25 26 VAL B N 1
ATOM 2959 C CA . VAL B 1 26 ? 7.5 39.438 0.929 1 76.25 26 VAL B CA 1
ATOM 2960 C C . VAL B 1 26 ? 8.82 38.656 0.938 1 76.25 26 VAL B C 1
ATOM 2962 O O . VAL B 1 26 ? 9.133 37.938 -0.014 1 76.25 26 VAL B O 1
ATOM 2965 N N . ARG B 1 27 ? 9.789 39.125 1.848 1 79.12 27 ARG B N 1
ATOM 2966 C CA . ARG B 1 27 ? 10.945 38.25 2.076 1 79.12 27 ARG B CA 1
ATOM 2967 C C . ARG B 1 27 ? 10.531 36.969 2.766 1 79.12 27 ARG B C 1
ATOM 2969 O O . ARG B 1 27 ? 9.969 36.969 3.859 1 79.12 27 ARG B O 1
ATOM 2976 N N . PRO B 1 28 ? 10.805 35.906 2.043 1 81.69 28 PRO B N 1
ATOM 2977 C CA . PRO B 1 28 ? 10.391 34.656 2.688 1 81.69 28 PRO B CA 1
ATOM 2978 C C . PRO B 1 28 ? 11.094 34.406 4.02 1 81.69 28 PRO B C 1
ATOM 2980 O O . PRO B 1 28 ? 12.305 34.625 4.133 1 81.69 28 PRO B O 1
ATOM 2983 N N . PRO B 1 29 ? 10.312 34.125 5.062 1 90.81 29 PRO B N 1
ATOM 2984 C CA . PRO B 1 29 ? 10.914 33.875 6.375 1 90.81 29 PRO B CA 1
ATOM 2985 C C . PRO B 1 29 ? 11.781 32.625 6.391 1 90.81 29 PRO B C 1
ATOM 2987 O O . PRO B 1 29 ? 11.508 31.672 5.652 1 90.81 29 PRO B O 1
ATOM 2990 N N . ARG B 1 30 ? 12.875 32.75 7.148 1 95.5 30 ARG B N 1
ATOM 2991 C CA . ARG B 1 30 ? 13.617 31.516 7.453 1 95.5 30 ARG B CA 1
ATOM 2992 C C . ARG B 1 30 ? 12.812 30.594 8.367 1 95.5 30 ARG B C 1
ATOM 2994 O O . ARG B 1 30 ? 12.648 30.891 9.555 1 95.5 30 ARG B O 1
ATOM 3001 N N . THR B 1 31 ? 12.344 29.516 7.77 1 97.5 31 THR B N 1
ATOM 3002 C CA . THR B 1 31 ? 11.43 28.672 8.516 1 97.5 31 THR B CA 1
ATOM 3003 C C . THR B 1 31 ? 12.047 27.297 8.773 1 97.5 31 THR B C 1
ATOM 3005 O O . THR B 1 31 ? 12.727 26.75 7.906 1 97.5 31 THR B O 1
ATOM 3008 N N . VAL B 1 32 ? 11.859 26.797 9.953 1 98.75 32 VAL B N 1
ATOM 3009 C CA . VAL B 1 32 ? 12.117 25.406 10.312 1 98.75 32 VAL B CA 1
ATOM 3010 C C . VAL B 1 32 ? 10.789 24.672 10.523 1 98.75 32 VAL B C 1
ATOM 3012 O O . VAL B 1 32 ? 9.914 25.156 11.25 1 98.75 32 VAL B O 1
ATOM 3015 N N . LEU B 1 33 ? 10.633 23.578 9.82 1 98.81 33 LEU B N 1
ATOM 3016 C CA . LEU B 1 33 ? 9.383 22.828 9.867 1 98.81 33 LEU B CA 1
ATOM 3017 C C . LEU B 1 33 ? 9.609 21.422 10.375 1 98.81 33 LEU B C 1
ATOM 3019 O O . LEU B 1 33 ? 10.562 20.75 9.961 1 98.81 33 LEU B O 1
ATOM 3023 N N . GLY B 1 34 ? 8.82 20.969 11.352 1 98.38 34 GLY B N 1
ATOM 3024 C CA . GLY B 1 34 ? 8.852 19.625 11.922 1 98.38 34 GLY B CA 1
ATOM 3025 C C . GLY B 1 34 ? 7.5 19.172 12.445 1 98.38 34 GLY B C 1
ATOM 3026 O O . GLY B 1 34 ? 6.574 19.984 12.578 1 98.38 34 GLY B O 1
ATOM 3027 N N . PHE B 1 35 ? 7.383 17.938 12.836 1 98.12 35 PHE B N 1
ATOM 3028 C CA . PHE B 1 35 ? 8.234 16.766 12.758 1 98.12 35 PHE B CA 1
ATOM 3029 C C . PHE B 1 35 ? 7.492 15.602 12.117 1 98.12 35 PHE B C 1
ATOM 3031 O O . PHE B 1 35 ? 7.547 14.469 12.609 1 98.12 35 PHE B O 1
ATOM 3038 N N . ASP B 1 36 ? 6.719 15.82 11.008 1 97.31 36 ASP B N 1
ATOM 3039 C CA . ASP B 1 36 ? 5.973 14.734 10.375 1 97.31 36 ASP B CA 1
ATOM 3040 C C . ASP B 1 36 ? 6.535 14.422 8.992 1 97.31 36 ASP B C 1
ATOM 3042 O O . ASP B 1 36 ? 7.648 14.836 8.656 1 97.31 36 ASP B O 1
ATOM 3046 N N . GLY B 1 37 ? 5.852 13.648 8.266 1 97.81 37 GLY B N 1
ATOM 3047 C CA . GLY B 1 37 ? 6.156 13.203 6.918 1 97.81 37 GLY B CA 1
ATOM 3048 C C . GLY B 1 37 ? 5.23 12.102 6.43 1 97.81 37 GLY B C 1
ATOM 3049 O O . GLY B 1 37 ? 5.023 11.102 7.125 1 97.81 37 GLY B O 1
ATOM 3050 N N . PHE B 1 38 ? 4.652 12.359 5.289 1 97 38 PHE B N 1
ATOM 3051 C CA . PHE B 1 38 ? 3.693 11.414 4.73 1 97 38 PHE B CA 1
ATOM 3052 C C . PHE B 1 38 ? 3.988 11.156 3.26 1 97 38 PHE B C 1
ATOM 3054 O O . PHE B 1 38 ? 4.461 12.039 2.547 1 97 38 PHE B O 1
ATOM 3061 N N . VAL B 1 39 ? 3.75 9.977 2.832 1 97.12 39 VAL B N 1
ATOM 3062 C CA . VAL B 1 39 ? 3.561 9.625 1.429 1 97.12 39 VAL B CA 1
ATOM 3063 C C . VAL B 1 39 ? 2.107 9.227 1.188 1 97.12 39 VAL B C 1
ATOM 3065 O O . VAL B 1 39 ? 1.632 8.227 1.742 1 97.12 39 VAL B O 1
ATOM 3068 N N . ASP B 1 40 ? 1.462 10.023 0.403 1 94 40 ASP B N 1
ATOM 3069 C CA . ASP B 1 40 ? 0.051 9.797 0.108 1 94 40 ASP B CA 1
ATOM 3070 C C . ASP B 1 40 ? -0.132 9.219 -1.296 1 94 40 ASP B C 1
ATOM 3072 O O . ASP B 1 40 ? 0.25 9.852 -2.283 1 94 40 ASP B O 1
ATOM 3076 N N . ASN B 1 41 ? -0.729 8.023 -1.344 1 93.94 41 ASN B N 1
ATOM 3077 C CA . ASN B 1 41 ? -1.087 7.406 -2.615 1 93.94 41 ASN B CA 1
ATOM 3078 C C . ASN B 1 41 ? -2.574 7.57 -2.918 1 93.94 41 ASN B C 1
ATOM 3080 O O . ASN B 1 41 ? -3.422 7.172 -2.117 1 93.94 41 ASN B O 1
ATOM 3084 N N . VAL B 1 42 ? -2.826 8.203 -4.02 1 90.31 42 VAL B N 1
ATOM 3085 C CA . VAL B 1 42 ? -4.219 8.352 -4.43 1 90.31 42 VAL B CA 1
ATOM 3086 C C . VAL B 1 42 ? -4.668 7.109 -5.195 1 90.31 42 VAL B C 1
ATOM 3088 O O . VAL B 1 42 ? -4.039 6.715 -6.18 1 90.31 42 VAL B O 1
ATOM 3091 N N . ARG B 1 43 ? -5.762 6.52 -4.719 1 93.94 43 ARG B N 1
ATOM 3092 C CA . ARG B 1 43 ? -6.188 5.23 -5.254 1 93.94 43 ARG B CA 1
ATOM 3093 C C . ARG B 1 43 ? -7.609 5.309 -5.805 1 93.94 43 ARG B C 1
ATOM 3095 O O . ARG B 1 43 ? -8.43 6.09 -5.32 1 93.94 43 ARG B O 1
ATOM 3102 N N . ARG B 1 44 ? -7.852 4.492 -6.82 1 91.31 44 ARG B N 1
ATOM 3103 C CA . ARG B 1 44 ? -9.195 4.207 -7.305 1 91.31 44 ARG B CA 1
ATOM 3104 C C . ARG B 1 44 ? -9.453 2.703 -7.352 1 91.31 44 ARG B C 1
ATOM 3106 O O . ARG B 1 44 ? -8.602 1.937 -7.812 1 91.31 44 ARG B O 1
ATOM 3113 N N . VAL B 1 45 ? -10.625 2.336 -6.809 1 93.44 45 VAL B N 1
ATOM 3114 C CA . VAL B 1 45 ? -11.016 0.932 -6.852 1 93.44 45 VAL B CA 1
ATOM 3115 C C . VAL B 1 45 ? -11.617 0.605 -8.219 1 93.44 45 VAL B C 1
ATOM 3117 O O . VAL B 1 45 ? -12.422 1.371 -8.75 1 93.44 45 VAL B O 1
ATOM 3120 N N . ILE B 1 46 ? -11.195 -0.521 -8.75 1 89.56 46 ILE B N 1
ATOM 3121 C CA . ILE B 1 46 ? -11.711 -0.963 -10.039 1 89.56 46 ILE B CA 1
ATOM 3122 C C . ILE B 1 46 ? -12.938 -1.843 -9.836 1 89.56 46 ILE B C 1
ATOM 3124 O O . ILE B 1 46 ? -12.883 -2.842 -9.109 1 89.56 46 ILE B O 1
ATOM 3128 N N . ASP B 1 47 ? -14.031 -1.426 -10.398 1 87 47 ASP B N 1
ATOM 3129 C CA . ASP B 1 47 ? -15.258 -2.209 -10.336 1 87 47 ASP B CA 1
ATOM 3130 C C . ASP B 1 47 ? -15.242 -3.342 -11.359 1 87 47 ASP B C 1
ATOM 3132 O O . ASP B 1 47 ? -15.461 -4.504 -11.016 1 87 47 ASP B O 1
ATOM 3136 N N . GLU B 1 48 ? -14.992 -2.967 -12.562 1 78.94 48 GLU B N 1
ATOM 3137 C CA . GLU B 1 48 ? -14.93 -3.912 -13.672 1 78.94 48 GLU B CA 1
ATOM 3138 C C . GLU B 1 48 ? -13.82 -3.539 -14.648 1 78.94 48 GLU B C 1
ATOM 3140 O O . GLU B 1 48 ? -13.734 -2.393 -15.094 1 78.94 48 GLU B O 1
ATOM 3145 N N . ARG B 1 49 ? -13 -4.484 -14.875 1 74.69 49 ARG B N 1
ATOM 3146 C CA . ARG B 1 49 ? -11.953 -4.258 -15.867 1 74.69 49 ARG B CA 1
ATOM 3147 C C . ARG B 1 49 ? -12.375 -4.797 -17.234 1 74.69 49 ARG B C 1
ATOM 3149 O O . ARG B 1 49 ? -12.844 -5.93 -17.344 1 74.69 49 ARG B O 1
ATOM 3156 N N . THR B 1 50 ? -12.281 -3.961 -18.266 1 71.94 50 THR B N 1
ATOM 3157 C CA . THR B 1 50 ? -12.664 -4.352 -19.609 1 71.94 50 THR B CA 1
ATOM 3158 C C . THR B 1 50 ? -11.438 -4.797 -20.406 1 71.94 50 THR B C 1
ATOM 3160 O O . THR B 1 50 ? -11.508 -5.762 -21.172 1 71.94 50 THR B O 1
ATOM 3163 N N . THR B 1 51 ? -10.367 -4.078 -20.266 1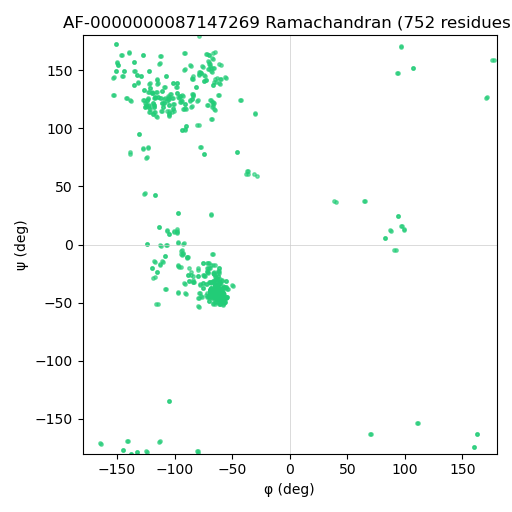 71.31 51 THR B N 1
ATOM 3164 C CA . THR B 1 51 ? -9.078 -4.41 -20.875 1 71.31 51 THR B CA 1
ATOM 3165 C C . THR B 1 51 ? -7.938 -4.176 -19.891 1 71.31 51 THR B C 1
ATOM 3167 O O . THR B 1 51 ? -8.172 -3.824 -18.734 1 71.31 51 THR B O 1
ATOM 3170 N N . ALA B 1 52 ? -6.773 -4.457 -20.391 1 70.38 52 ALA B N 1
ATOM 3171 C CA . ALA B 1 52 ? -5.605 -4.195 -19.547 1 70.38 52 ALA B CA 1
ATOM 3172 C C . ALA B 1 52 ? -5.527 -2.721 -19.156 1 70.38 52 ALA B C 1
ATOM 3174 O O . ALA B 1 52 ? -5.125 -2.387 -18.047 1 70.38 52 ALA B O 1
ATOM 3175 N N . GLU B 1 53 ? -6 -1.861 -20.016 1 74.25 53 GLU B N 1
ATOM 3176 C CA . GLU B 1 53 ? -5.809 -0.432 -19.797 1 74.25 53 GLU B CA 1
ATOM 3177 C C . GLU B 1 53 ? -7.125 0.256 -19.438 1 74.25 53 GLU B C 1
ATOM 3179 O O . GLU B 1 53 ? -7.129 1.387 -18.953 1 74.25 53 GLU B O 1
ATOM 3184 N N . SER B 1 54 ? -8.227 -0.474 -19.703 1 79.25 54 SER B N 1
ATOM 3185 C CA . SER B 1 54 ? -9.516 0.179 -19.516 1 79.25 54 SER B CA 1
ATOM 3186 C C . SER B 1 54 ? -10.32 -0.491 -18.406 1 79.25 54 SER B C 1
ATOM 3188 O O . SER B 1 54 ? -10.398 -1.72 -18.344 1 79.25 54 SER B O 1
ATOM 3190 N N . PHE B 1 55 ? -10.82 0.381 -17.516 1 85.25 55 PHE B N 1
ATOM 3191 C CA . PHE B 1 55 ? -11.633 -0.131 -16.422 1 85.25 55 PHE B CA 1
ATOM 3192 C C . PHE B 1 55 ? -12.688 0.89 -16 1 85.25 55 PHE B C 1
ATOM 3194 O O . PHE B 1 55 ? -12.578 2.072 -16.344 1 85.25 55 PHE B O 1
ATOM 3201 N N . GLU B 1 56 ? -13.766 0.373 -15.43 1 88.25 56 GLU B N 1
ATOM 3202 C CA . GLU B 1 56 ? -14.758 1.201 -14.758 1 88.25 56 GLU B CA 1
ATOM 3203 C C . GLU B 1 56 ? -14.492 1.258 -13.25 1 88.25 56 GLU B C 1
ATOM 3205 O O . GLU B 1 56 ? -14.445 0.222 -12.586 1 88.25 56 GLU B O 1
ATOM 3210 N N . PRO B 1 57 ? -14.312 2.506 -12.727 1 90.56 57 PRO B N 1
ATOM 3211 C CA . PRO B 1 57 ? -14.039 2.613 -11.289 1 90.56 57 PRO B CA 1
ATOM 3212 C C . PRO B 1 57 ? -15.297 2.424 -10.438 1 90.56 57 PRO B C 1
ATOM 3214 O O . PRO B 1 57 ? -16.406 2.668 -10.914 1 90.56 57 PRO B O 1
ATOM 3217 N N . MET B 1 58 ? -15.094 1.861 -9.297 1 91.81 58 MET B N 1
ATOM 3218 C CA . MET B 1 58 ? -16.125 1.938 -8.273 1 91.81 58 MET B CA 1
ATOM 3219 C C . MET B 1 58 ? -16.281 3.363 -7.746 1 91.81 58 MET B C 1
ATOM 3221 O O . MET B 1 58 ? -15.312 3.941 -7.234 1 91.81 58 MET B O 1
ATOM 3225 N N . THR B 1 59 ? -17.453 3.918 -7.801 1 90.56 59 THR B N 1
ATOM 3226 C CA . THR B 1 59 ? -17.578 5.348 -7.547 1 90.56 59 THR B CA 1
ATOM 3227 C C . THR B 1 59 ? -18.25 5.605 -6.199 1 90.56 59 THR B C 1
ATOM 3229 O O . THR B 1 59 ? -18.234 6.73 -5.695 1 90.56 59 THR B O 1
ATOM 3232 N N . GLU B 1 60 ? -18.797 4.551 -5.582 1 91.62 60 GLU B N 1
ATOM 3233 C CA . GLU B 1 60 ? -19.531 4.762 -4.344 1 91.62 60 GLU B CA 1
ATOM 3234 C C . GLU B 1 60 ? -18.891 4.023 -3.178 1 91.62 60 GLU B C 1
ATOM 3236 O O . GLU B 1 60 ? -18.812 2.795 -3.176 1 91.62 60 GLU B O 1
ATOM 3241 N N . LEU B 1 61 ? -18.5 4.758 -2.184 1 91.06 61 LEU B N 1
ATOM 3242 C CA . LEU B 1 61 ? -17.891 4.215 -0.971 1 91.06 61 LEU B CA 1
ATOM 3243 C C . LEU B 1 61 ? -18.875 3.285 -0.253 1 91.06 61 LEU B C 1
ATOM 3245 O O . LEU B 1 61 ? -18.469 2.227 0.239 1 91.06 61 LEU B O 1
ATOM 3249 N N . GLY B 1 62 ? -20.125 3.723 -0.175 1 91.88 62 GLY B N 1
ATOM 3250 C CA . GLY B 1 62 ? -21.141 2.891 0.448 1 91.88 62 GLY B CA 1
ATOM 3251 C C . GLY B 1 62 ? -21.25 1.517 -0.185 1 91.88 62 GLY B C 1
ATOM 3252 O O . GLY B 1 62 ? -21.266 0.503 0.516 1 91.88 62 GLY B O 1
ATOM 3253 N N . ALA B 1 63 ? -21.344 1.459 -1.526 1 92.75 63 ALA B N 1
ATOM 3254 C CA . ALA B 1 63 ? -21.438 0.2 -2.262 1 92.75 63 ALA B CA 1
ATOM 3255 C C . ALA B 1 63 ? -20.203 -0.663 -2.027 1 92.75 63 ALA B C 1
ATOM 3257 O O . ALA B 1 63 ? -20.297 -1.889 -1.936 1 92.75 63 ALA B O 1
ATOM 3258 N N . PHE B 1 64 ? -19.109 -0.019 -1.979 1 93.56 64 PHE B N 1
ATOM 3259 C CA . PHE B 1 64 ? -17.859 -0.727 -1.706 1 93.56 64 PHE B CA 1
ATOM 3260 C C . PHE B 1 64 ? -17.906 -1.396 -0.337 1 93.56 64 PHE B C 1
ATOM 3262 O O . PHE B 1 64 ? -17.578 -2.576 -0.205 1 93.56 64 PHE B O 1
ATOM 3269 N N . GLY B 1 65 ? -18.312 -0.691 0.683 1 92.75 65 GLY B N 1
ATOM 3270 C CA . GLY B 1 65 ? -18.469 -1.249 2.016 1 92.75 65 GLY B CA 1
ATOM 3271 C C . GLY B 1 65 ? -19.438 -2.414 2.064 1 92.75 65 GLY B C 1
ATOM 3272 O O . GLY B 1 65 ? -19.172 -3.426 2.713 1 92.75 65 GLY B O 1
ATOM 3273 N N . GLU B 1 66 ? -20.516 -2.318 1.381 1 92.5 66 GLU B N 1
ATOM 3274 C CA . GLU B 1 66 ? -21.516 -3.381 1.327 1 92.5 66 GLU B CA 1
ATOM 3275 C C . GLU B 1 66 ? -20.953 -4.641 0.683 1 92.5 66 GLU B C 1
ATOM 3277 O O . GLU B 1 66 ? -21.25 -5.758 1.121 1 92.5 66 GLU B O 1
ATOM 3282 N N . ARG B 1 67 ? -20.219 -4.402 -0.347 1 89.88 67 ARG B N 1
ATOM 3283 C CA . ARG B 1 67 ? -19.594 -5.531 -1.022 1 89.88 67 ARG B CA 1
ATOM 3284 C C . ARG B 1 67 ? -18.641 -6.273 -0.08 1 89.88 67 ARG B C 1
ATOM 3286 O O . ARG B 1 67 ? -18.625 -7.508 -0.061 1 89.88 67 ARG B O 1
ATOM 3293 N N . ILE B 1 68 ? -17.859 -5.543 0.679 1 90.56 68 ILE B N 1
ATOM 3294 C CA . ILE B 1 68 ? -16.938 -6.137 1.648 1 90.56 68 ILE B CA 1
ATOM 3295 C C . ILE B 1 68 ? -17.734 -6.898 2.707 1 90.56 68 ILE B C 1
ATOM 3297 O O . ILE B 1 68 ? -17.438 -8.055 3.006 1 90.56 68 ILE B O 1
ATOM 3301 N N . ALA B 1 69 ? -18.797 -6.312 3.207 1 89.5 69 ALA B N 1
ATOM 3302 C CA . ALA B 1 69 ? -19.609 -6.934 4.254 1 89.5 69 ALA B CA 1
ATOM 3303 C C . ALA B 1 69 ? -20.266 -8.227 3.754 1 89.5 69 ALA B C 1
ATOM 3305 O O . ALA B 1 69 ? -20.312 -9.219 4.477 1 89.5 69 ALA B O 1
ATOM 3306 N N . ALA B 1 70 ? -20.703 -8.242 2.559 1 86.44 70 ALA B N 1
ATOM 3307 C CA . ALA B 1 70 ? -21.391 -9.391 1.97 1 86.44 70 ALA B CA 1
ATOM 3308 C C . ALA B 1 70 ? -20.422 -10.57 1.796 1 86.44 70 ALA B C 1
ATOM 3310 O O . ALA B 1 70 ? -20.828 -11.727 1.88 1 86.44 70 ALA B O 1
ATOM 3311 N N . SER B 1 71 ? -19.219 -10.273 1.555 1 80.38 71 SER B N 1
ATOM 3312 C CA . SER B 1 71 ? -18.234 -11.328 1.323 1 80.38 71 SER B CA 1
ATOM 3313 C C . SER B 1 71 ? -17.969 -12.117 2.602 1 80.38 71 SER B C 1
ATOM 3315 O O . SER B 1 71 ? -17.547 -13.273 2.545 1 80.38 71 SER B O 1
ATOM 3317 N N . ALA B 1 72 ? -18.031 -11.5 3.734 1 78.19 72 ALA B N 1
ATOM 3318 C CA . ALA B 1 72 ? -17.812 -12.148 5.023 1 78.19 72 ALA B CA 1
ATOM 3319 C C . ALA B 1 72 ? -18.828 -13.258 5.266 1 78.19 72 ALA B C 1
ATOM 3321 O O . ALA B 1 72 ? -18.516 -14.266 5.898 1 78.19 72 ALA B O 1
ATOM 3322 N N . ASP B 1 73 ? -19.969 -13.18 4.762 1 71.81 73 ASP B N 1
ATOM 3323 C CA . ASP B 1 73 ? -21.047 -14.156 4.949 1 71.81 73 ASP B CA 1
ATOM 3324 C C . ASP B 1 73 ? -20.688 -15.492 4.301 1 71.81 73 ASP B C 1
ATOM 3326 O O . ASP B 1 73 ? -21.047 -16.562 4.809 1 71.81 73 ASP B O 1
ATOM 3330 N N . ASP B 1 74 ? -19.875 -15.477 3.385 1 61.03 74 ASP B N 1
ATOM 3331 C CA . ASP B 1 74 ? -19.5 -16.688 2.65 1 61.03 74 ASP B CA 1
ATOM 3332 C C . ASP B 1 74 ? -18.172 -17.234 3.145 1 61.03 74 ASP B C 1
ATOM 3334 O O . ASP B 1 74 ? -17.656 -18.219 2.602 1 61.03 74 ASP B O 1
ATOM 3338 N N . ARG B 1 75 ? -17.656 -16.734 4.242 1 58.38 75 ARG B N 1
ATOM 3339 C CA . ARG B 1 75 ? -16.344 -17.062 4.785 1 58.38 75 ARG B CA 1
ATOM 3340 C C . ARG B 1 75 ? -15.312 -17.188 3.668 1 58.38 75 ARG B C 1
ATOM 3342 O O . ARG B 1 75 ? -14.516 -18.141 3.652 1 58.38 75 ARG B O 1
ATOM 3349 N N . SER B 1 76 ? -15.578 -16.281 2.742 1 62.25 76 SER B N 1
ATOM 3350 C CA . SER B 1 76 ? -14.711 -16.328 1.567 1 62.25 76 SER B CA 1
ATOM 3351 C C . SER B 1 76 ? -13.828 -15.086 1.491 1 62.25 76 SER B C 1
ATOM 3353 O O . SER B 1 76 ? -14 -14.141 2.268 1 62.25 76 SER B O 1
ATOM 3355 N N . SER B 1 77 ? -12.82 -15.148 0.758 1 71.06 77 SER B N 1
ATOM 3356 C CA . SER B 1 77 ? -11.93 -14.023 0.49 1 71.06 77 SER B CA 1
ATOM 3357 C C . SER B 1 77 ? -12.469 -13.148 -0.638 1 71.06 77 SER B C 1
ATOM 3359 O O . SER B 1 77 ? -13.078 -13.648 -1.582 1 71.06 77 SER B O 1
ATOM 3361 N N . ILE B 1 78 ? -12.508 -11.859 -0.34 1 79 78 ILE B N 1
ATOM 3362 C CA . ILE B 1 78 ? -12.82 -10.914 -1.403 1 79 78 ILE B CA 1
ATOM 3363 C C . ILE B 1 78 ? -11.523 -10.312 -1.952 1 79 78 ILE B C 1
ATOM 3365 O O . ILE B 1 78 ? -10.602 -10.008 -1.192 1 79 78 ILE B O 1
ATOM 3369 N N . THR B 1 79 ? -11.508 -10.258 -3.256 1 81.88 79 THR B N 1
ATOM 3370 C CA . THR B 1 79 ? -10.383 -9.625 -3.928 1 81.88 79 THR B CA 1
ATOM 3371 C C . THR B 1 79 ? -10.836 -8.367 -4.664 1 81.88 79 THR B C 1
ATOM 3373 O O . THR B 1 79 ? -11.82 -8.391 -5.398 1 81.88 79 THR B O 1
ATOM 3376 N N . VAL B 1 80 ? -10.164 -7.273 -4.375 1 88.56 80 VAL B N 1
ATOM 3377 C CA . VAL B 1 80 ? -10.414 -5.992 -5.027 1 88.56 80 VAL B CA 1
ATOM 3378 C C . VAL B 1 80 ? -9.133 -5.504 -5.707 1 88.56 80 VAL B C 1
ATOM 3380 O O . VAL B 1 80 ? -8.039 -5.652 -5.16 1 88.56 80 VAL B O 1
ATOM 3383 N N . GLU B 1 81 ? -9.367 -4.969 -6.922 1 90.19 81 GLU B N 1
ATOM 3384 C CA . GLU B 1 81 ? -8.258 -4.32 -7.609 1 90.19 81 GLU B CA 1
ATOM 3385 C C . GLU B 1 81 ? -8.344 -2.801 -7.484 1 90.19 81 GLU B C 1
ATOM 3387 O O . GLU B 1 81 ? -9.43 -2.23 -7.535 1 90.19 81 GLU B O 1
ATOM 3392 N N . TRP B 1 82 ? -7.148 -2.207 -7.254 1 92.88 82 TRP B N 1
ATOM 3393 C CA . TRP B 1 82 ? -7.121 -0.749 -7.273 1 92.88 82 TRP B CA 1
ATOM 3394 C C . TRP B 1 82 ? -5.918 -0.237 -8.055 1 92.88 82 TRP B C 1
ATOM 3396 O O . TRP B 1 82 ? -5.016 -1.006 -8.391 1 92.88 82 TRP B O 1
ATOM 3406 N N . THR B 1 83 ? -6.082 0.992 -8.523 1 91.38 83 THR B N 1
ATOM 3407 C CA . THR B 1 83 ? -5 1.651 -9.242 1 91.38 83 THR B CA 1
ATOM 3408 C C . THR B 1 83 ? -4.473 2.844 -8.453 1 91.38 83 THR B C 1
ATOM 3410 O O . THR B 1 8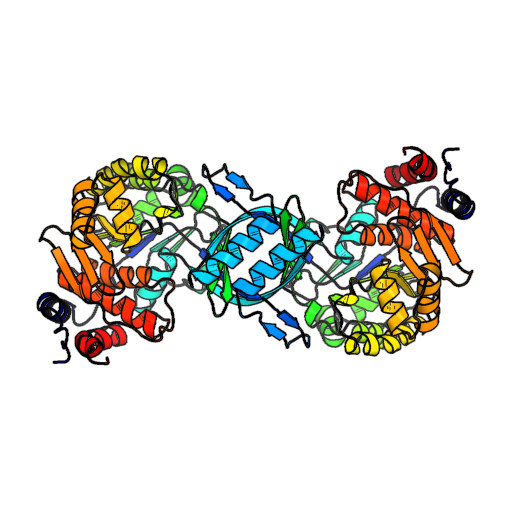3 ? -5.172 3.385 -7.594 1 91.38 83 THR B O 1
ATOM 3413 N N . ARG B 1 84 ? -3.217 3.148 -8.766 1 90.81 84 ARG B N 1
ATOM 3414 C CA . ARG B 1 84 ? -2.602 4.336 -8.188 1 90.81 84 ARG B CA 1
ATOM 3415 C C . ARG B 1 84 ? -2.602 5.496 -9.172 1 90.81 84 ARG B C 1
ATOM 3417 O O . ARG B 1 84 ? -1.926 5.441 -10.203 1 90.81 84 ARG B O 1
ATOM 3424 N N . GLU B 1 85 ? -3.295 6.504 -8.859 1 88 85 GLU B N 1
ATOM 3425 C CA . GLU B 1 85 ? -3.434 7.641 -9.766 1 88 85 GLU B CA 1
ATOM 3426 C C . GLU B 1 85 ? -2.309 8.648 -9.555 1 88 85 GLU B C 1
ATOM 3428 O O . GLU B 1 85 ? -2.053 9.492 -10.422 1 88 85 GLU B O 1
ATOM 3433 N N . GLY B 1 86 ? -1.711 8.578 -8.43 1 89.06 86 GLY B N 1
ATOM 3434 C CA . GLY B 1 86 ? -0.615 9.484 -8.125 1 89.06 86 GLY B CA 1
ATOM 3435 C C . GLY B 1 86 ? -0.093 9.336 -6.711 1 89.06 86 GLY B C 1
ATOM 3436 O O . GLY B 1 86 ? -0.727 8.688 -5.875 1 89.06 86 GLY B O 1
ATOM 3437 N N . THR B 1 87 ? 1.142 9.789 -6.516 1 92.31 87 THR B N 1
ATOM 3438 C CA . THR B 1 87 ? 1.795 9.812 -5.211 1 92.31 87 THR B CA 1
ATOM 3439 C C . THR B 1 87 ? 2.236 11.227 -4.852 1 92.31 87 THR B C 1
ATOM 3441 O O . THR B 1 87 ? 2.791 11.938 -5.691 1 92.31 87 THR B O 1
ATOM 3444 N N . ARG B 1 88 ? 1.876 11.609 -3.604 1 91.94 88 ARG B N 1
ATOM 3445 C CA . ARG B 1 88 ? 2.252 12.945 -3.135 1 91.94 88 ARG B CA 1
ATOM 3446 C C . ARG B 1 88 ? 2.803 12.891 -1.716 1 91.94 88 ARG B C 1
ATOM 3448 O O . ARG B 1 88 ? 2.479 11.977 -0.952 1 91.94 88 ARG B O 1
ATOM 3455 N N . THR B 1 89 ? 3.709 13.836 -1.499 1 96.5 89 THR B N 1
ATOM 3456 C CA . THR B 1 89 ? 4.125 14.016 -0.111 1 96.5 89 THR B CA 1
ATOM 3457 C C . THR B 1 89 ? 3.076 14.797 0.672 1 96.5 89 THR B C 1
ATOM 3459 O O . THR B 1 89 ? 2.322 15.586 0.095 1 96.5 89 THR B O 1
ATOM 3462 N N . GLY B 1 90 ? 2.977 14.477 1.968 1 94.31 90 GLY B N 1
ATOM 3463 C CA . GLY B 1 90 ? 1.962 15.133 2.777 1 94.31 90 GLY B CA 1
ATOM 3464 C C . GLY B 1 90 ? 2.412 15.391 4.203 1 94.31 90 GLY B C 1
ATOM 3465 O O . GLY B 1 90 ? 3.574 15.164 4.543 1 94.31 90 GLY B O 1
ATOM 3466 N N . GLY B 1 91 ? 1.427 15.961 5 1 94.31 91 GLY B N 1
ATOM 3467 C CA . GLY B 1 91 ? 1.726 16.406 6.352 1 94.31 91 GLY B CA 1
ATOM 3468 C C . GLY B 1 91 ? 2.025 17.891 6.43 1 94.31 91 GLY B C 1
ATOM 3469 O O . GLY B 1 91 ? 2.146 18.562 5.402 1 94.31 91 GLY B O 1
ATOM 3470 N N . LEU B 1 92 ? 2.092 18.328 7.641 1 97 92 LEU B N 1
ATOM 3471 C CA . LEU B 1 92 ? 2.328 19.75 7.844 1 97 92 LEU B CA 1
ATOM 3472 C C . LEU B 1 92 ? 3.646 20.188 7.211 1 97 92 LEU B C 1
ATOM 3474 O O . LEU B 1 92 ? 3.693 21.172 6.469 1 97 92 LEU B O 1
ATOM 3478 N N . THR B 1 93 ? 4.723 19.438 7.477 1 98.25 93 THR B N 1
ATOM 3479 C CA . THR B 1 93 ? 6.055 19.828 7.023 1 98.25 93 THR B CA 1
ATOM 3480 C C . THR B 1 93 ? 6.098 19.953 5.504 1 98.25 93 THR B C 1
ATOM 3482 O O . THR B 1 93 ? 6.602 20.938 4.969 1 98.25 93 THR B O 1
ATOM 3485 N N . CYS B 1 94 ? 5.531 19 4.852 1 98.06 94 CYS B N 1
ATOM 3486 C CA . CYS B 1 94 ? 5.578 19 3.393 1 98.06 94 CYS B CA 1
ATOM 3487 C C . CYS B 1 94 ? 4.668 20.078 2.814 1 98.06 94 CYS B C 1
ATOM 3489 O O . CYS B 1 94 ? 5.047 20.766 1.868 1 98.06 94 CYS B O 1
ATOM 3491 N N . HIS B 1 95 ? 3.537 20.203 3.332 1 96.75 95 HIS B N 1
ATOM 3492 C CA . HIS B 1 95 ? 2.605 21.203 2.82 1 96.75 95 HIS B CA 1
ATOM 3493 C C . HIS B 1 95 ? 3.16 22.625 2.988 1 96.75 95 HIS B C 1
ATOM 3495 O O . HIS B 1 95 ? 3.117 23.422 2.055 1 96.75 95 HIS B O 1
ATOM 3501 N N . LEU B 1 96 ? 3.609 22.922 4.156 1 98.06 96 LEU B N 1
ATOM 3502 C CA . LEU B 1 96 ? 4.152 24.25 4.395 1 98.06 96 LEU B CA 1
ATOM 3503 C C . LEU B 1 96 ? 5.418 24.484 3.574 1 98.06 96 LEU B C 1
ATOM 3505 O O . LEU B 1 96 ? 5.594 25.547 2.975 1 98.06 96 LEU B O 1
ATOM 3509 N N . ALA B 1 97 ? 6.273 23.469 3.557 1 98.06 97 ALA B N 1
ATOM 3510 C CA . ALA B 1 97 ? 7.512 23.609 2.793 1 98.06 97 ALA B CA 1
ATOM 3511 C C . ALA B 1 97 ? 7.219 23.875 1.32 1 98.06 97 ALA B C 1
ATOM 3513 O O . ALA B 1 97 ? 7.828 24.766 0.714 1 98.06 97 ALA B O 1
ATOM 3514 N N . ARG B 1 98 ? 6.34 23.109 0.75 1 96.81 98 ARG B N 1
ATOM 3515 C CA . ARG B 1 98 ? 5.969 23.297 -0.651 1 96.81 98 ARG B CA 1
ATOM 3516 C C . ARG B 1 98 ? 5.496 24.719 -0.917 1 96.81 98 ARG B C 1
ATOM 3518 O O . ARG B 1 98 ? 5.914 25.344 -1.895 1 96.81 98 ARG B O 1
ATOM 3525 N N . ALA B 1 99 ? 4.652 25.219 -0.074 1 96.25 99 ALA B N 1
ATOM 3526 C CA . ALA B 1 99 ? 4.113 26.562 -0.232 1 96.25 99 ALA B CA 1
ATOM 3527 C C . ALA B 1 99 ? 5.215 27.609 -0.083 1 96.25 99 ALA B C 1
ATOM 3529 O O . ALA B 1 99 ? 5.297 28.562 -0.878 1 96.25 99 ALA B O 1
ATOM 3530 N N . PHE B 1 100 ? 6.074 27.5 0.902 1 96.75 100 PHE B N 1
ATOM 3531 C CA . PHE B 1 100 ? 7.121 28.484 1.162 1 96.75 100 PHE B CA 1
ATOM 3532 C C . PHE B 1 100 ? 8.164 28.469 0.051 1 96.75 100 PHE B C 1
ATOM 3534 O O . PHE B 1 100 ? 8.703 29.5 -0.315 1 96.75 100 PHE B O 1
ATOM 3541 N N . ILE B 1 101 ? 8.461 27.266 -0.448 1 96.19 101 ILE B N 1
ATOM 3542 C CA . ILE B 1 101 ? 9.367 27.172 -1.589 1 96.19 101 ILE B CA 1
ATOM 3543 C C . ILE B 1 101 ? 8.773 27.922 -2.777 1 96.19 101 ILE B C 1
ATOM 3545 O O . ILE B 1 101 ? 9.484 28.656 -3.475 1 96.19 101 ILE B O 1
ATOM 3549 N N . GLY B 1 102 ? 7.508 27.797 -2.973 1 93.69 102 GLY B N 1
ATOM 3550 C CA . GLY B 1 102 ? 6.82 28.531 -4.023 1 93.69 102 GLY B CA 1
ATOM 3551 C C . GLY B 1 102 ? 6.898 30.031 -3.854 1 93.69 102 GLY B C 1
ATOM 3552 O O . GLY B 1 102 ? 6.781 30.781 -4.828 1 93.69 102 GLY B O 1
ATOM 3553 N N . LEU B 1 103 ? 7.094 30.453 -2.625 1 92.81 103 LEU B N 1
ATOM 3554 C CA . LEU B 1 103 ? 7.215 31.875 -2.311 1 92.81 103 LEU B CA 1
ATOM 3555 C C . LEU B 1 103 ? 8.672 32.312 -2.338 1 92.81 103 LEU B C 1
ATOM 3557 O O . LEU B 1 103 ? 8.992 33.438 -1.968 1 92.81 103 LEU B O 1
ATOM 3561 N N . GLY B 1 104 ? 9.562 31.391 -2.645 1 91.19 104 GLY B N 1
ATOM 3562 C CA . GLY B 1 104 ? 10.969 31.719 -2.832 1 91.19 104 GLY B CA 1
ATOM 3563 C C . GLY B 1 104 ? 11.82 31.422 -1.611 1 91.19 104 GLY B C 1
ATOM 3564 O O . GLY B 1 104 ? 12.969 31.859 -1.528 1 91.19 104 GLY B O 1
ATOM 3565 N N . ALA B 1 105 ? 11.273 30.703 -0.695 1 93.56 105 ALA B N 1
ATOM 3566 C CA . ALA B 1 105 ? 11.992 30.375 0.534 1 93.56 105 ALA B CA 1
ATOM 3567 C C . ALA B 1 105 ? 12.75 29.062 0.399 1 93.56 105 ALA B C 1
ATOM 3569 O O . ALA B 1 105 ? 12.586 28.344 -0.591 1 93.56 105 ALA B O 1
ATOM 3570 N N . SER B 1 106 ? 13.688 28.797 1.327 1 95.56 106 SER B N 1
ATOM 3571 C CA . SER B 1 106 ? 14.406 27.531 1.471 1 95.56 106 SER B CA 1
ATOM 3572 C C . SER B 1 106 ? 14.312 27.016 2.898 1 95.56 106 SER B C 1
ATOM 3574 O O . SER B 1 106 ? 15.273 27.109 3.67 1 95.56 106 SER B O 1
ATOM 3576 N N . PRO B 1 107 ? 13.258 26.375 3.195 1 98.12 107 PRO B N 1
ATOM 3577 C CA . PRO B 1 107 ? 13.023 25.953 4.574 1 98.12 107 PRO B CA 1
ATOM 3578 C C . PRO B 1 107 ? 13.969 24.828 5.004 1 98.12 107 PRO B C 1
ATOM 3580 O O . PRO B 1 107 ? 14.617 24.203 4.156 1 98.12 107 PRO B O 1
ATOM 3583 N N . VAL B 1 108 ? 14.148 24.703 6.312 1 98.75 108 VAL B N 1
ATOM 3584 C CA . VAL B 1 108 ? 14.727 23.5 6.91 1 98.75 108 VAL B CA 1
ATOM 3585 C C . VAL B 1 108 ? 13.609 22.562 7.344 1 98.75 108 VAL B C 1
ATOM 3587 O O . VAL B 1 108 ? 12.695 22.953 8.062 1 98.75 108 VAL B O 1
ATOM 3590 N N . MET B 1 109 ? 13.703 21.344 6.828 1 98.88 109 MET B N 1
ATOM 3591 C CA . MET B 1 109 ? 12.688 20.328 7.098 1 98.88 109 MET B CA 1
ATOM 3592 C C . MET B 1 109 ? 13.242 19.219 7.98 1 98.88 109 MET B C 1
ATOM 3594 O O . MET B 1 109 ? 14.25 18.594 7.641 1 98.88 109 MET B O 1
ATOM 3598 N N . ILE B 1 110 ? 12.617 19.016 9.117 1 98.88 110 ILE B N 1
ATOM 3599 C CA . ILE B 1 110 ? 12.938 17.906 10.016 1 98.88 110 ILE B CA 1
ATOM 3600 C C . ILE B 1 110 ? 11.734 16.969 10.117 1 98.88 110 ILE B C 1
ATOM 3602 O O . ILE B 1 110 ? 10.703 17.328 10.68 1 98.88 110 ILE B O 1
ATOM 3606 N N . GLY B 1 111 ? 11.867 15.773 9.562 1 98.69 111 GLY B N 1
ATOM 3607 C CA . GLY B 1 111 ? 10.688 14.922 9.508 1 98.69 111 GLY B CA 1
ATOM 3608 C C . GLY B 1 111 ? 11.008 13.477 9.195 1 98.69 111 GLY B C 1
ATOM 3609 O O . GLY B 1 111 ? 12.141 13.031 9.359 1 98.69 111 GLY B O 1
ATOM 3610 N N . ALA B 1 112 ? 9.953 12.711 8.953 1 98.62 112 ALA B N 1
ATOM 3611 C CA . ALA B 1 112 ? 10.047 11.305 8.586 1 98.62 112 ALA B CA 1
ATOM 3612 C C . ALA B 1 112 ? 10.055 11.125 7.066 1 98.62 112 ALA B C 1
ATOM 3614 O O . ALA B 1 112 ? 8.992 11.078 6.438 1 98.62 112 ALA B O 1
ATOM 3615 N N . TYR B 1 113 ? 11.32 10.961 6.516 1 98.5 113 TYR B N 1
ATOM 3616 C CA . TYR B 1 113 ? 11.445 10.953 5.062 1 98.5 113 TYR B CA 1
ATOM 3617 C C . TYR B 1 113 ? 12.125 9.68 4.582 1 98.5 113 TYR B C 1
ATOM 3619 O O . TYR B 1 113 ? 12.422 9.531 3.393 1 98.5 113 TYR B O 1
ATOM 3627 N N . GLY B 1 114 ? 12.469 8.828 5.477 1 97.25 114 GLY B N 1
ATOM 3628 C CA . GLY B 1 114 ? 13.133 7.574 5.156 1 97.25 114 GLY B CA 1
ATOM 3629 C C . GLY B 1 114 ? 14.602 7.566 5.535 1 97.25 114 GLY B C 1
ATOM 3630 O O . GLY B 1 114 ? 15.219 8.625 5.664 1 97.25 114 GLY B O 1
ATOM 3631 N N . ASN B 1 115 ? 15.148 6.469 5.824 1 94.38 115 ASN B N 1
ATOM 3632 C CA . ASN B 1 115 ? 16.578 6.207 5.992 1 94.38 115 ASN B CA 1
ATOM 3633 C C . ASN B 1 115 ? 17.016 4.98 5.203 1 94.38 115 ASN B C 1
ATOM 3635 O O . ASN B 1 115 ? 16.922 3.854 5.691 1 94.38 115 ASN B O 1
ATOM 3639 N N . PRO B 1 116 ? 17.531 5.02 4.012 1 94.38 116 PRO B N 1
ATOM 3640 C CA . PRO B 1 116 ? 17.859 6.289 3.352 1 94.38 116 PRO B CA 1
ATOM 3641 C C . PRO B 1 116 ? 16.609 7.074 2.945 1 94.38 116 PRO B C 1
ATOM 3643 O O . PRO B 1 116 ? 15.523 6.508 2.855 1 94.38 116 PRO B O 1
ATOM 3646 N N . GLU B 1 117 ? 16.812 8.391 2.67 1 96.81 117 GLU B N 1
ATOM 3647 C CA . GLU B 1 117 ? 15.711 9.258 2.254 1 96.81 117 GLU B CA 1
ATOM 3648 C C . GLU B 1 117 ? 15.086 8.773 0.952 1 96.81 117 GLU B C 1
ATOM 3650 O O . GLU B 1 117 ? 15.789 8.391 0.021 1 96.81 117 GLU B O 1
ATOM 3655 N N . LEU B 1 118 ? 13.82 8.836 0.93 1 95.75 118 LEU B N 1
ATOM 3656 C CA . LEU B 1 118 ? 13.102 8.406 -0.265 1 95.75 118 LEU B CA 1
ATOM 3657 C C . LEU B 1 118 ? 13.203 9.453 -1.368 1 95.75 118 LEU B C 1
ATOM 3659 O O . LEU B 1 118 ? 13.203 10.656 -1.092 1 95.75 118 LEU B O 1
ATOM 3663 N N . ASP B 1 119 ? 13.109 9.062 -2.576 1 94.25 119 ASP B N 1
ATOM 3664 C CA . ASP B 1 119 ? 13.242 9.93 -3.746 1 94.25 119 ASP B CA 1
ATOM 3665 C C . ASP B 1 119 ? 12.117 10.953 -3.805 1 94.25 119 ASP B C 1
ATOM 3667 O O . ASP B 1 119 ? 12.32 12.086 -4.242 1 94.25 119 ASP B O 1
ATOM 3671 N N . VAL B 1 120 ? 10.977 10.562 -3.377 1 95.38 120 VAL B N 1
ATOM 3672 C CA . VAL B 1 120 ? 9.812 11.438 -3.496 1 95.38 120 VAL B CA 1
ATOM 3673 C C . VAL B 1 120 ? 10.039 12.711 -2.691 1 95.38 120 VAL B C 1
ATOM 3675 O O . VAL B 1 120 ? 9.617 13.797 -3.1 1 95.38 120 VAL B O 1
ATOM 3678 N N . PHE B 1 121 ? 10.703 12.602 -1.586 1 98.12 121 PHE B N 1
ATOM 3679 C CA . PHE B 1 121 ? 11.016 13.773 -0.777 1 98.12 121 PHE B CA 1
ATOM 3680 C C . PHE B 1 121 ? 12.211 14.531 -1.353 1 98.12 121 PHE B C 1
ATOM 3682 O O . PHE B 1 121 ? 12.18 15.758 -1.469 1 98.12 121 PHE B O 1
ATOM 3689 N N . ALA B 1 122 ? 13.273 13.789 -1.709 1 97.62 122 ALA B N 1
ATOM 3690 C CA . ALA B 1 122 ? 14.492 14.391 -2.234 1 97.62 122 ALA B CA 1
ATOM 3691 C C . ALA B 1 122 ? 14.211 15.195 -3.496 1 97.62 122 ALA B C 1
ATOM 3693 O O . ALA B 1 122 ? 14.742 16.297 -3.67 1 97.62 122 ALA B O 1
ATOM 3694 N N . ASP B 1 123 ? 13.391 14.641 -4.309 1 96.81 123 ASP B N 1
ATOM 3695 C CA . ASP B 1 123 ? 13.086 15.289 -5.578 1 96.81 123 ASP B CA 1
ATOM 3696 C C . ASP B 1 123 ? 12.227 16.531 -5.367 1 96.81 123 ASP B C 1
ATOM 3698 O O . ASP B 1 123 ? 12.508 17.594 -5.926 1 96.81 123 ASP B O 1
ATOM 3702 N N . GLU B 1 124 ? 11.242 16.438 -4.574 1 96.75 124 GLU B N 1
ATOM 3703 C CA . GLU B 1 124 ? 10.297 17.531 -4.41 1 96.75 124 GLU B CA 1
ATOM 3704 C C . GLU B 1 124 ? 10.922 18.688 -3.631 1 96.75 124 GLU B C 1
ATOM 3706 O O . GLU B 1 124 ? 10.633 19.859 -3.9 1 96.75 124 GLU B O 1
ATOM 3711 N N . PHE B 1 125 ? 11.773 18.312 -2.715 1 98.25 125 PHE B N 1
ATOM 3712 C CA . PHE B 1 125 ? 12.297 19.328 -1.812 1 98.25 125 PHE B CA 1
ATOM 3713 C C . PHE B 1 125 ? 13.805 19.469 -1.973 1 98.25 125 PHE B C 1
ATOM 3715 O O . PHE B 1 125 ? 14.523 19.656 -0.989 1 98.25 125 PHE B O 1
ATOM 3722 N N . ALA B 1 126 ? 14.25 19.469 -3.135 1 97.25 126 ALA B N 1
ATOM 3723 C CA . ALA B 1 126 ? 15.672 19.516 -3.467 1 97.25 126 ALA B CA 1
ATOM 3724 C C . ALA B 1 126 ? 16.312 20.797 -2.965 1 97.25 126 ALA B C 1
ATOM 3726 O O . ALA B 1 126 ? 17.5 20.812 -2.615 1 97.25 126 ALA B O 1
ATOM 3727 N N . THR B 1 127 ? 15.57 21.891 -2.826 1 96.62 127 THR B N 1
ATOM 3728 C CA . THR B 1 127 ? 16.125 23.188 -2.451 1 96.62 127 THR B CA 1
ATOM 3729 C C . THR B 1 127 ? 16.031 23.391 -0.942 1 96.62 127 THR B C 1
ATOM 3731 O O . THR B 1 127 ? 16.562 24.375 -0.413 1 96.62 127 THR B O 1
ATOM 3734 N N . ALA B 1 128 ? 15.367 22.516 -0.25 1 98.25 128 ALA B N 1
ATOM 3735 C CA . ALA B 1 128 ? 15.266 22.594 1.206 1 98.25 128 ALA B CA 1
ATOM 3736 C C . ALA B 1 128 ? 16.375 21.781 1.867 1 98.25 128 ALA B C 1
ATOM 3738 O O . ALA B 1 128 ? 16.984 20.906 1.238 1 98.25 128 ALA B O 1
ATOM 3739 N N . THR B 1 129 ? 16.781 22.203 3.031 1 98.44 129 THR B N 1
ATOM 3740 C CA . THR B 1 129 ? 17.594 21.328 3.875 1 98.44 129 THR B CA 1
ATOM 3741 C C . THR B 1 129 ? 16.719 20.312 4.605 1 98.44 129 THR B C 1
ATOM 3743 O O . THR B 1 129 ? 15.742 20.688 5.266 1 98.44 129 THR B O 1
ATOM 3746 N N . ARG B 1 130 ? 17.047 19.016 4.422 1 98.62 130 ARG B N 1
ATOM 3747 C CA . ARG B 1 130 ? 16.188 17.969 4.984 1 98.62 130 ARG B CA 1
ATOM 3748 C C . ARG B 1 130 ? 16.969 17.109 5.977 1 98.62 130 ARG B C 1
ATOM 3750 O O . ARG B 1 130 ? 18.109 16.719 5.703 1 98.62 130 ARG B O 1
ATOM 3757 N N . HIS B 1 131 ? 16.391 16.922 7.137 1 98.69 131 HIS B N 1
ATOM 3758 C CA . HIS B 1 131 ? 16.859 15.977 8.148 1 98.69 131 HIS B CA 1
ATOM 3759 C C . HIS B 1 131 ? 15.812 14.914 8.445 1 98.69 131 HIS B C 1
ATOM 3761 O O . HIS B 1 131 ? 14.758 15.219 9.016 1 98.69 131 HIS B O 1
ATOM 3767 N N . SER B 1 132 ? 16.125 13.695 8.055 1 98.62 132 SER B N 1
ATOM 3768 C CA . SER B 1 132 ? 15.164 12.609 8.242 1 98.62 132 SER B CA 1
ATOM 3769 C C . SER B 1 132 ? 15.469 11.812 9.508 1 98.62 132 SER B C 1
ATOM 3771 O O . SER B 1 132 ? 16.625 11.539 9.805 1 98.62 132 SER B O 1
ATOM 3773 N N . PHE B 1 133 ? 14.367 11.453 10.242 1 98.38 133 PHE B N 1
ATOM 3774 C CA . PHE B 1 133 ? 14.609 10.656 11.438 1 98.38 133 PHE B CA 1
ATOM 3775 C C . PHE B 1 133 ? 14.055 9.242 11.273 1 98.38 133 PHE B C 1
ATOM 3777 O O . PHE B 1 133 ? 14.141 8.422 12.188 1 98.38 133 PHE B O 1
ATOM 3784 N N . GLY B 1 134 ? 13.438 9.008 10.102 1 97.75 134 GLY B N 1
ATOM 3785 C CA . GLY B 1 134 ? 12.938 7.656 9.914 1 97.75 134 GLY B CA 1
ATOM 3786 C C . GLY B 1 134 ? 11.914 7.551 8.797 1 97.75 134 GLY B C 1
ATOM 3787 O O . GLY B 1 134 ? 11.797 8.453 7.965 1 97.75 134 GLY B O 1
ATOM 3788 N N . ALA B 1 135 ? 11.148 6.461 8.773 1 96.94 135 ALA B N 1
ATOM 3789 C CA . ALA B 1 135 ? 10.203 6.125 7.711 1 96.94 135 ALA B CA 1
ATOM 3790 C C . ALA B 1 135 ? 8.977 7.02 7.77 1 96.94 135 ALA B C 1
ATOM 3792 O O . ALA B 1 135 ? 8.477 7.336 8.852 1 96.94 135 ALA B O 1
ATOM 3793 N N . PRO B 1 136 ? 8.484 7.395 6.625 1 98 136 PRO B N 1
ATOM 3794 C CA . PRO B 1 136 ? 7.258 8.203 6.598 1 98 136 PRO B CA 1
ATOM 3795 C C . PRO B 1 136 ? 6.012 7.398 6.961 1 98 136 PRO B C 1
ATOM 3797 O O . PRO B 1 136 ? 6.074 6.172 7.066 1 98 136 PRO B O 1
ATOM 3800 N N . ASN B 1 137 ? 5.004 8.133 7.254 1 96.5 137 ASN B N 1
ATOM 3801 C CA . ASN B 1 137 ? 3.668 7.547 7.23 1 96.5 137 ASN B CA 1
ATOM 3802 C C . ASN B 1 137 ? 3.17 7.34 5.805 1 96.5 137 ASN B C 1
ATOM 3804 O O . ASN B 1 137 ? 3.439 8.156 4.922 1 96.5 137 ASN B O 1
ATOM 3808 N N . TYR B 1 138 ? 2.51 6.254 5.562 1 95.62 138 TYR B N 1
ATOM 3809 C CA . TYR B 1 138 ? 1.899 6 4.262 1 95.62 138 TYR B CA 1
ATOM 3810 C C . TYR B 1 138 ? 0.379 6.055 4.352 1 95.62 138 TYR B C 1
ATOM 3812 O O . TYR B 1 138 ? -0.212 5.52 5.293 1 95.62 138 TYR B O 1
ATOM 3820 N N . THR B 1 139 ? -0.179 6.746 3.461 1 94.44 139 THR B N 1
ATOM 3821 C CA . THR B 1 139 ? -1.635 6.805 3.385 1 94.44 139 THR B CA 1
ATOM 3822 C C . THR B 1 139 ? -2.121 6.367 2.006 1 94.44 139 THR B C 1
ATOM 3824 O O . THR B 1 139 ? -1.639 6.863 0.986 1 94.44 139 THR B O 1
ATOM 3827 N N . GLU B 1 140 ? -3.027 5.379 1.987 1 94.25 140 GLU B N 1
ATOM 3828 C CA . GLU B 1 140 ? -3.822 5.07 0.802 1 94.25 140 GLU B CA 1
ATOM 3829 C C . GLU B 1 140 ? -5.129 5.855 0.793 1 94.25 140 GLU B C 1
ATOM 3831 O O . GLU B 1 140 ? -6.043 5.562 1.569 1 94.25 140 GLU B O 1
ATOM 3836 N N . ALA B 1 141 ? -5.129 6.863 0.019 1 89.75 141 ALA B N 1
ATOM 3837 C CA . ALA B 1 141 ? -6.324 7.695 -0.095 1 89.75 141 ALA B CA 1
ATOM 3838 C C . ALA B 1 141 ? -7.23 7.203 -1.222 1 89.75 141 ALA B C 1
ATOM 3840 O O . ALA B 1 141 ? -7.043 7.574 -2.383 1 89.75 141 ALA B O 1
ATOM 3841 N N . VAL B 1 142 ? -8.234 6.457 -0.895 1 91.62 142 VAL B N 1
ATOM 3842 C CA . VAL B 1 142 ? -9.148 5.871 -1.871 1 91.62 142 VAL B CA 1
ATOM 3843 C C . VAL B 1 142 ? -10.336 6.805 -2.098 1 91.62 142 VAL B C 1
ATOM 3845 O O . VAL B 1 142 ? -11.117 7.055 -1.18 1 91.62 142 VAL B O 1
ATOM 3848 N N . GLU B 1 143 ? -10.5 7.309 -3.271 1 85.19 143 GLU B N 1
ATOM 3849 C CA . GLU B 1 143 ? -11.477 8.352 -3.578 1 85.19 143 GLU B CA 1
ATOM 3850 C C . GLU B 1 143 ? -12.75 7.762 -4.18 1 85.19 143 GLU B C 1
ATOM 3852 O O . GLU B 1 143 ? -12.688 6.895 -5.055 1 85.19 143 GLU B O 1
ATOM 3857 N N . PHE B 1 144 ? -13.859 8.133 -3.66 1 87.94 144 PHE B N 1
ATOM 3858 C CA . PHE B 1 144 ? -15.195 7.836 -4.172 1 87.94 144 PHE B CA 1
ATOM 3859 C C . PHE B 1 144 ? -16.016 9.109 -4.328 1 87.94 144 PHE B C 1
ATOM 3861 O O . PHE B 1 144 ? -15.609 10.172 -3.848 1 87.94 144 PHE B O 1
ATOM 3868 N N . ASP B 1 145 ? -17.078 9.086 -5.07 1 82.62 145 ASP B N 1
ATOM 3869 C CA . ASP B 1 145 ? -17.938 10.242 -5.27 1 82.62 145 ASP B CA 1
ATOM 3870 C C . ASP B 1 145 ? -18.641 10.641 -3.971 1 82.62 145 ASP B C 1
ATOM 3872 O O . ASP B 1 145 ? -18.922 11.82 -3.748 1 82.62 145 ASP B O 1
ATOM 3876 N N . ASP B 1 146 ? -18.938 9.695 -3.119 1 81.12 146 ASP B N 1
ATOM 3877 C CA . ASP B 1 146 ? -19.719 9.938 -1.919 1 81.12 146 ASP B CA 1
ATOM 3878 C C . ASP B 1 146 ? -18.859 9.914 -0.667 1 81.12 146 ASP B C 1
ATOM 3880 O O . ASP B 1 146 ? -19.359 9.797 0.449 1 81.12 146 ASP B O 1
ATOM 3884 N N . GLY B 1 147 ? -17.547 9.938 -0.823 1 78.06 147 GLY B N 1
ATOM 3885 C CA . GLY B 1 147 ? -16.656 9.953 0.327 1 78.06 147 GLY B CA 1
ATOM 3886 C C . GLY B 1 147 ? -15.25 9.5 -0.005 1 78.06 147 GLY B C 1
ATOM 3887 O O . GLY B 1 147 ? -14.891 9.398 -1.178 1 78.06 147 GLY B O 1
ATOM 3888 N N . LYS B 1 148 ? -14.414 9.375 1.094 1 83.31 148 LYS B N 1
ATOM 3889 C CA . LYS B 1 148 ? -13.031 8.93 0.969 1 83.31 148 LYS B CA 1
ATOM 3890 C C . LYS B 1 148 ? -12.68 7.902 2.045 1 83.31 148 LYS B C 1
ATOM 3892 O O . LYS B 1 148 ? -13.172 7.992 3.174 1 83.31 148 LYS B O 1
ATOM 3897 N N . LEU B 1 149 ? -11.992 6.902 1.624 1 88.19 149 LEU B N 1
ATOM 3898 C CA . LEU B 1 149 ? -11.398 5.945 2.547 1 88.19 149 LEU B CA 1
ATOM 3899 C C . LEU B 1 149 ? -9.891 6.164 2.658 1 88.19 149 LEU B C 1
ATOM 3901 O O . LEU B 1 149 ? -9.164 6.008 1.676 1 88.19 149 LEU B O 1
ATOM 3905 N N . LEU B 1 150 ? -9.477 6.59 3.822 1 87.44 150 LEU B N 1
ATOM 3906 C CA . LEU B 1 150 ? -8.055 6.746 4.09 1 87.44 150 LEU B CA 1
ATOM 3907 C C . LEU B 1 150 ? -7.527 5.574 4.918 1 87.44 150 LEU B C 1
ATOM 3909 O O . LEU B 1 150 ? -8.016 5.316 6.02 1 87.44 150 LEU B O 1
ATOM 3913 N N . VAL B 1 151 ? -6.617 4.832 4.355 1 93.19 151 VAL B N 1
ATOM 3914 C CA . VAL B 1 151 ? -5.949 3.758 5.078 1 93.19 151 VAL B CA 1
ATOM 3915 C C . VAL B 1 151 ? -4.496 4.141 5.352 1 93.19 151 VAL B C 1
ATOM 3917 O O . VAL B 1 151 ? -3.723 4.367 4.414 1 93.19 151 VAL B O 1
ATOM 3920 N N . THR B 1 152 ? -4.145 4.152 6.645 1 92.62 152 THR B N 1
ATOM 3921 C CA . THR B 1 152 ? -2.844 4.727 6.973 1 92.62 152 THR B CA 1
ATOM 3922 C C . THR B 1 152 ? -1.964 3.705 7.684 1 92.62 152 THR B C 1
ATOM 3924 O O . THR B 1 152 ? -2.445 2.938 8.523 1 92.62 152 THR B O 1
ATOM 3927 N N . GLU B 1 153 ? -0.726 3.621 7.273 1 93.94 153 GLU B N 1
ATOM 3928 C CA . GLU B 1 153 ? 0.35 2.918 7.969 1 93.94 153 GLU B CA 1
ATOM 3929 C C . GLU B 1 153 ? 1.315 3.898 8.625 1 93.94 153 GLU B C 1
ATOM 3931 O O . GLU B 1 153 ? 1.919 4.734 7.949 1 93.94 153 GLU B O 1
ATOM 3936 N N . THR B 1 154 ? 1.485 3.754 9.898 1 92 154 THR B N 1
ATOM 3937 C CA . THR B 1 154 ? 2.314 4.707 10.625 1 92 154 THR B CA 1
ATOM 3938 C C . THR B 1 154 ? 3.791 4.328 10.523 1 92 154 THR B C 1
ATOM 3940 O O . THR B 1 154 ? 4.133 3.146 10.531 1 92 154 THR B O 1
ATOM 3943 N N . GLY B 1 155 ? 4.605 5.316 10.414 1 94.06 155 GLY B N 1
ATOM 3944 C CA . GLY B 1 155 ? 6.051 5.141 10.398 1 94.06 155 GLY B CA 1
ATOM 3945 C C . GLY B 1 155 ? 6.719 5.543 11.695 1 94.06 155 GLY B C 1
ATOM 3946 O O . GLY B 1 155 ? 6.25 5.191 12.781 1 94.06 155 GLY B O 1
ATOM 3947 N N . ALA B 1 156 ? 7.809 6.273 11.539 1 96.06 156 ALA B N 1
ATOM 3948 C CA . ALA B 1 156 ? 8.68 6.605 12.664 1 96.06 156 ALA B CA 1
ATOM 3949 C C . ALA B 1 156 ? 7.996 7.59 13.609 1 96.06 156 ALA B C 1
ATOM 3951 O O . ALA B 1 156 ? 8.398 7.727 14.773 1 96.06 156 ALA B O 1
ATOM 3952 N N . THR B 1 157 ? 6.969 8.312 13.156 1 95.75 157 THR B N 1
ATOM 3953 C CA . THR B 1 157 ? 6.32 9.328 13.984 1 95.75 157 THR B CA 1
ATOM 3954 C C . THR B 1 157 ? 5.613 8.68 15.172 1 95.75 157 THR B C 1
ATOM 3956 O O . THR B 1 157 ? 5.484 9.289 16.234 1 95.75 157 THR B O 1
ATOM 3959 N N . ARG B 1 158 ? 5.254 7.512 15.039 1 91.56 158 ARG B N 1
ATOM 3960 C CA . ARG B 1 158 ? 4.492 6.82 16.078 1 91.56 158 ARG B CA 1
ATOM 3961 C C . ARG B 1 158 ? 5.309 6.68 17.359 1 91.56 158 ARG B C 1
ATOM 3963 O O . ARG B 1 158 ? 4.762 6.766 18.453 1 91.56 158 ARG B O 1
ATOM 3970 N N . THR B 1 159 ? 6.582 6.496 17.156 1 91.88 159 THR B N 1
ATOM 3971 C CA . THR B 1 159 ? 7.438 6.277 18.312 1 91.88 159 THR B CA 1
ATOM 3972 C C . THR B 1 159 ? 8.406 7.441 18.5 1 91.88 159 THR B C 1
ATOM 3974 O O . THR B 1 159 ? 9.398 7.32 19.219 1 91.88 159 THR B O 1
ATOM 3977 N N . LEU B 1 160 ? 8.109 8.477 17.844 1 96.44 160 LEU B N 1
ATOM 3978 C CA . LEU B 1 160 ? 9.008 9.617 17.953 1 96.44 160 LEU B CA 1
ATOM 3979 C C . LEU B 1 160 ? 8.891 10.266 19.328 1 96.44 160 LEU B C 1
ATOM 3981 O O . LEU B 1 160 ? 7.789 10.633 19.75 1 96.44 160 LEU B O 1
ATOM 3985 N N . ASP B 1 161 ? 9.93 10.297 20 1 97.12 161 ASP B N 1
ATOM 3986 C CA . ASP B 1 161 ? 10.102 11.086 21.219 1 97.12 161 ASP B CA 1
ATOM 3987 C C . ASP B 1 161 ? 11.414 11.867 21.188 1 97.12 161 ASP B C 1
ATOM 3989 O O . ASP B 1 161 ? 12.102 11.898 20.172 1 97.12 161 ASP B O 1
ATOM 3993 N N . TRP B 1 162 ? 11.688 12.578 22.234 1 98.38 162 TRP B N 1
ATOM 3994 C CA . TRP B 1 162 ? 12.891 13.414 22.25 1 98.38 162 TRP B CA 1
ATOM 3995 C C . TRP B 1 162 ? 14.141 12.57 22.016 1 98.38 162 TRP B C 1
ATOM 3997 O O . TRP B 1 162 ? 15.008 12.953 21.219 1 98.38 162 TRP B O 1
ATOM 4007 N N . GLU B 1 163 ? 14.188 11.414 22.656 1 98.12 163 GLU B N 1
ATOM 4008 C CA . GLU B 1 163 ? 15.367 10.562 22.547 1 98.12 163 GLU B CA 1
ATOM 4009 C C . GLU B 1 163 ? 15.578 10.062 21.125 1 98.12 163 GLU B C 1
ATOM 4011 O O . GLU B 1 163 ? 16.672 10.156 20.578 1 98.12 163 GLU B O 1
ATOM 4016 N N . THR B 1 164 ? 14.492 9.617 20.516 1 97.5 164 THR B N 1
ATOM 4017 C CA . THR B 1 164 ? 14.617 9.086 19.156 1 97.5 164 THR B CA 1
ATOM 4018 C C . THR B 1 164 ? 14.906 10.211 18.172 1 97.5 164 THR B C 1
ATOM 4020 O O . THR B 1 164 ? 15.625 10.008 17.188 1 97.5 164 THR B O 1
ATOM 4023 N N . LEU B 1 165 ? 14.406 11.414 18.406 1 98.5 165 LEU B N 1
ATOM 4024 C CA . LEU B 1 165 ? 14.672 12.562 17.547 1 98.5 165 LEU B CA 1
ATOM 4025 C C . LEU B 1 165 ? 16.141 12.961 17.609 1 98.5 165 LEU B C 1
ATOM 4027 O O . LEU B 1 165 ? 16.781 13.148 16.562 1 98.5 165 LEU B O 1
ATOM 4031 N N . THR B 1 166 ? 16.703 12.984 18.812 1 98.44 166 THR B N 1
ATOM 4032 C CA . THR B 1 166 ? 18.078 13.469 18.953 1 98.44 166 THR B CA 1
ATOM 4033 C C . THR B 1 166 ? 19.078 12.383 18.547 1 98.44 166 THR B C 1
ATOM 4035 O O . THR B 1 166 ? 20.188 12.695 18.109 1 98.44 166 THR B O 1
ATOM 4038 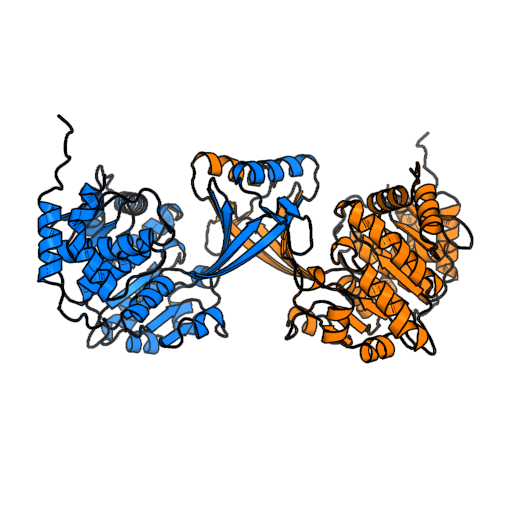N N . ASP B 1 167 ? 18.656 11.133 18.688 1 98.06 167 ASP B N 1
ATOM 4039 C CA . ASP B 1 167 ? 19.5 10.047 18.188 1 98.06 167 ASP B CA 1
ATOM 4040 C C . ASP B 1 167 ? 19.672 10.141 16.672 1 98.06 167 ASP B C 1
ATOM 4042 O O . ASP B 1 167 ? 20.734 9.859 16.141 1 98.06 167 ASP B O 1
ATOM 4046 N N . ALA B 1 168 ? 18.609 10.586 16 1 98 168 ALA B N 1
ATOM 4047 C CA . ALA B 1 168 ? 18.609 10.578 14.547 1 98 168 ALA B CA 1
ATOM 4048 C C . ALA B 1 168 ? 19.156 11.898 13.992 1 98 168 ALA B C 1
ATOM 4050 O O . ALA B 1 168 ? 19.938 11.914 13.039 1 98 168 ALA B O 1
ATOM 4051 N N . VAL B 1 169 ? 18.781 13.07 14.539 1 97.88 169 VAL B N 1
ATOM 4052 C CA . VAL B 1 169 ? 19.062 14.383 13.961 1 97.88 169 VAL B CA 1
ATOM 4053 C C . VAL B 1 169 ? 20.141 15.086 14.781 1 97.88 169 VAL B C 1
ATOM 4055 O O . VAL B 1 169 ? 21 15.773 14.219 1 97.88 169 VAL B O 1
ATOM 4058 N N . GLY B 1 170 ? 20.047 14.898 16.156 1 98.25 170 GLY B N 1
ATOM 4059 C CA . GLY B 1 170 ? 21.016 15.531 17.031 1 98.25 170 GLY B CA 1
ATOM 4060 C C . GLY B 1 170 ? 20.562 16.875 17.562 1 98.25 170 GLY B C 1
ATOM 4061 O O . GLY B 1 170 ? 19.922 17.641 16.844 1 98.25 170 GLY B O 1
ATOM 4062 N N . VAL B 1 171 ? 20.969 17.219 18.766 1 98.56 171 VAL B N 1
ATOM 4063 C CA . VAL B 1 171 ? 20.609 18.453 19.438 1 98.56 171 VAL B CA 1
ATOM 4064 C C . VAL B 1 171 ? 21.281 19.641 18.75 1 98.56 171 VAL B C 1
ATOM 4066 O O . VAL B 1 171 ? 20.672 20.688 18.562 1 98.56 171 VAL B O 1
ATOM 4069 N N . GLU B 1 172 ? 22.5 19.422 18.344 1 98.38 172 GLU B N 1
ATOM 4070 C CA . GLU B 1 172 ? 23.25 20.484 17.703 1 98.38 172 GLU B CA 1
ATOM 4071 C C . GLU B 1 172 ? 22.641 20.875 16.359 1 98.38 172 GLU B C 1
ATOM 4073 O O . GLU B 1 172 ? 22.578 22.062 16.016 1 98.38 172 GLU B O 1
ATOM 4078 N N . THR B 1 173 ? 22.219 19.906 15.664 1 98.62 173 THR B N 1
ATOM 4079 C CA . THR B 1 173 ? 21.594 20.156 14.375 1 98.62 173 THR B CA 1
ATOM 4080 C C . THR B 1 173 ? 20.281 20.922 14.555 1 98.62 173 THR B C 1
ATOM 4082 O O . THR B 1 173 ? 19.984 21.844 13.781 1 98.62 173 THR B O 1
ATOM 4085 N N . LEU B 1 174 ? 19.531 20.531 15.562 1 98.75 174 LEU B N 1
ATOM 4086 C CA . LEU B 1 174 ? 18.297 21.25 15.867 1 98.75 174 LEU B CA 1
ATOM 4087 C C . LEU B 1 174 ? 18.578 22.703 16.234 1 98.75 174 LEU B C 1
ATOM 4089 O O . LEU B 1 174 ? 17.922 23.609 15.742 1 98.75 174 LEU B O 1
ATOM 4093 N N . ALA B 1 175 ? 19.562 22.891 17.078 1 98.75 175 ALA B N 1
ATOM 4094 C CA . ALA B 1 175 ? 19.938 24.234 17.516 1 98.75 175 ALA B CA 1
ATOM 4095 C C . ALA B 1 175 ? 20.422 25.094 16.344 1 98.75 175 ALA B C 1
ATOM 4097 O O . ALA B 1 175 ? 20.031 26.25 16.203 1 98.75 175 ALA B O 1
ATOM 4098 N N . ASP B 1 176 ? 21.203 24.484 15.508 1 98.56 176 ASP B N 1
ATOM 4099 C CA . ASP B 1 176 ? 21.719 25.188 14.336 1 98.56 176 ASP B CA 1
ATOM 4100 C C . ASP B 1 176 ? 20.578 25.594 13.398 1 98.56 176 ASP B C 1
ATOM 4102 O O . ASP B 1 176 ? 20.625 26.688 12.805 1 98.56 176 ASP B O 1
ATOM 4106 N N . ALA B 1 177 ? 19.609 24.75 13.258 1 98.56 177 ALA B N 1
ATOM 4107 C CA . ALA B 1 177 ? 18.469 25.031 12.383 1 98.56 177 ALA B CA 1
ATOM 4108 C C . ALA B 1 177 ? 17.609 26.172 12.945 1 98.56 177 ALA B C 1
ATOM 4110 O O . ALA B 1 177 ? 17.125 27.016 12.188 1 98.56 177 ALA B O 1
ATOM 4111 N N . LEU B 1 178 ? 17.5 26.156 14.227 1 98.62 178 LEU B N 1
ATOM 4112 C CA . LEU B 1 178 ? 16.531 27.062 14.859 1 98.62 178 LEU B CA 1
ATOM 4113 C C . LEU B 1 178 ? 17.172 28.422 15.125 1 98.62 178 LEU B C 1
ATOM 4115 O O . LEU B 1 178 ? 16.484 29.453 15.125 1 98.62 178 LEU B O 1
ATOM 4119 N N . ASP B 1 179 ? 18.5 28.453 15.391 1 98.62 179 ASP B N 1
ATOM 4120 C CA . ASP B 1 179 ? 19.156 29.703 15.703 1 98.62 179 ASP B CA 1
ATOM 4121 C C . ASP B 1 179 ? 19.141 30.656 14.5 1 98.62 179 ASP B C 1
ATOM 4123 O O . ASP B 1 179 ? 19.672 30.312 13.438 1 98.62 179 ASP B O 1
ATOM 4127 N N . GLY B 1 180 ? 18.5 31.75 14.641 1 97.56 180 GLY B N 1
ATOM 4128 C CA . GLY B 1 180 ? 18.406 32.719 13.562 1 97.56 180 GLY B CA 1
ATOM 4129 C C . GLY B 1 180 ? 17.188 32.5 12.68 1 97.56 180 GLY B C 1
ATOM 4130 O O . GLY B 1 180 ? 16.938 33.312 11.781 1 97.56 180 GLY B O 1
ATOM 4131 N N . ALA B 1 181 ? 16.438 31.453 12.914 1 97.81 181 ALA B N 1
ATOM 4132 C CA . ALA B 1 181 ? 15.195 31.25 12.164 1 97.81 181 ALA B CA 1
ATOM 4133 C C . ALA B 1 181 ? 14.133 32.281 12.578 1 97.81 181 ALA B C 1
ATOM 4135 O O . ALA B 1 181 ? 14.109 32.719 13.727 1 97.81 181 ALA B O 1
ATOM 4136 N N . ASP B 1 182 ? 13.266 32.594 11.633 1 96.94 182 ASP B N 1
ATOM 4137 C CA . ASP B 1 182 ? 12.164 33.5 11.922 1 96.94 182 ASP B CA 1
ATOM 4138 C C . ASP B 1 182 ? 10.992 32.75 12.562 1 96.94 182 ASP B C 1
ATOM 4140 O O . ASP B 1 182 ? 10.25 33.344 13.359 1 96.94 182 ASP B O 1
ATOM 4144 N N . ALA B 1 183 ? 10.906 31.484 12.117 1 97.69 183 ALA B N 1
ATOM 4145 C CA . ALA B 1 183 ? 9.703 30.766 12.531 1 97.69 183 ALA B CA 1
ATOM 4146 C C . ALA B 1 183 ? 9.969 29.266 12.625 1 97.69 183 ALA B C 1
ATOM 4148 O O . ALA B 1 183 ? 10.797 28.734 11.883 1 97.69 183 ALA B O 1
ATOM 4149 N N . LEU B 1 184 ? 9.234 28.609 13.57 1 98.62 184 LEU B N 1
ATOM 4150 C CA . LEU B 1 184 ? 9.188 27.172 13.727 1 98.62 184 LEU B CA 1
ATOM 4151 C C . LEU B 1 184 ? 7.754 26.656 13.602 1 98.62 184 LEU B C 1
ATOM 4153 O O . LEU B 1 184 ? 6.852 27.141 14.273 1 98.62 184 LEU B O 1
ATOM 4157 N N . GLY B 1 185 ? 7.539 25.797 12.617 1 98.62 185 GLY B N 1
ATOM 4158 C CA . GLY B 1 185 ? 6.27 25.094 12.508 1 98.62 185 GLY B CA 1
ATOM 4159 C C . GLY B 1 185 ? 6.336 23.656 12.977 1 98.62 185 GLY B C 1
ATOM 4160 O O . GLY B 1 185 ? 7.203 22.891 12.531 1 98.62 185 GLY B O 1
ATOM 4161 N N . ILE B 1 186 ? 5.395 23.266 13.852 1 98.5 186 ILE B N 1
ATOM 4162 C CA . ILE B 1 186 ? 5.395 21.922 14.438 1 98.5 186 ILE B CA 1
ATOM 4163 C C . ILE B 1 186 ? 4.059 21.234 14.164 1 98.5 186 ILE B C 1
ATOM 4165 O O . ILE B 1 186 ? 3 21.781 14.492 1 98.5 186 ILE B O 1
ATOM 4169 N N . GLY B 1 187 ? 4.055 20.172 13.602 1 94.12 187 GLY B N 1
ATOM 4170 C CA . GLY B 1 187 ? 2.896 19.312 13.414 1 94.12 187 GLY B CA 1
ATOM 4171 C C . GLY B 1 187 ? 3.236 17.844 13.461 1 94.12 187 GLY B C 1
ATOM 4172 O O . GLY B 1 187 ? 4.41 17.469 13.398 1 94.12 187 GLY B O 1
ATOM 4173 N N . TYR B 1 188 ? 2.26 16.906 13.648 1 94.56 188 TYR B N 1
ATOM 4174 C CA . TYR B 1 188 ? 0.966 16.922 14.328 1 94.56 188 TYR B CA 1
ATOM 4175 C C . TYR B 1 188 ? 1.006 16.094 15.609 1 94.56 188 TYR B C 1
ATOM 4177 O O . TYR B 1 188 ? 1.488 14.969 15.602 1 94.56 188 TYR B O 1
ATOM 4185 N N . TRP B 1 189 ? 0.447 16.672 16.625 1 93.88 189 TRP B N 1
ATOM 4186 C CA . TRP B 1 189 ? 0.391 15.953 17.891 1 93.88 189 TRP B CA 1
ATOM 4187 C C . TRP B 1 189 ? -0.321 14.609 17.719 1 93.88 189 TRP B C 1
ATOM 4189 O O . TRP B 1 189 ? 0.114 13.594 18.266 1 93.88 189 TRP B O 1
ATOM 4199 N N . VAL B 1 190 ? -1.328 14.523 16.906 1 89.69 190 VAL B N 1
ATOM 4200 C CA . VAL B 1 190 ? -2.143 13.328 16.75 1 89.69 190 VAL B CA 1
ATOM 4201 C C . VAL B 1 190 ? -1.296 12.203 16.141 1 89.69 190 VAL B C 1
ATOM 4203 O O . VAL B 1 190 ? -1.554 11.023 16.391 1 89.69 190 VAL B O 1
ATOM 4206 N N . VAL B 1 191 ? -0.228 12.578 15.414 1 91.25 191 VAL B N 1
ATOM 4207 C CA . VAL B 1 191 ? 0.599 11.602 14.711 1 91.25 191 VAL B CA 1
ATOM 4208 C C . VAL B 1 191 ? 1.826 11.266 15.555 1 91.25 191 VAL B C 1
ATOM 4210 O O . VAL B 1 191 ? 2.465 10.234 15.344 1 91.25 191 VAL B O 1
ATOM 4213 N N . ILE B 1 192 ? 2.102 12.133 16.5 1 94.62 192 ILE B N 1
ATOM 4214 C CA . ILE B 1 192 ? 3.238 11.984 17.406 1 94.62 192 ILE B CA 1
ATOM 4215 C C . ILE B 1 192 ? 2.752 11.977 18.844 1 94.62 192 ILE B C 1
ATOM 4217 O O . ILE B 1 192 ? 2.869 12.984 19.547 1 94.62 192 ILE B O 1
ATOM 4221 N N . PRO B 1 193 ? 2.328 10.859 19.297 1 89.94 193 PRO B N 1
ATOM 4222 C CA . PRO B 1 193 ? 1.766 10.828 20.656 1 89.94 193 PRO B CA 1
ATOM 4223 C C . PRO B 1 193 ? 2.725 11.383 21.703 1 89.94 193 PRO B C 1
ATOM 4225 O O . PRO B 1 193 ? 2.287 11.977 22.688 1 89.94 193 PRO B O 1
ATOM 4228 N N . GLU B 1 194 ? 4.02 11.234 21.5 1 94.19 194 GLU B N 1
ATOM 4229 C CA . GLU B 1 194 ? 5.012 11.711 22.453 1 94.19 194 GLU B CA 1
ATOM 4230 C C . GLU B 1 194 ? 5.555 13.078 22.062 1 94.19 194 GLU B C 1
ATOM 4232 O O . GLU B 1 194 ? 6.68 13.438 22.422 1 94.19 194 GLU B O 1
ATOM 4237 N N . LEU B 1 195 ? 4.723 13.844 21.328 1 95.94 195 LEU B N 1
ATOM 4238 C CA . LEU B 1 195 ? 5.125 15.195 20.969 1 95.94 195 LEU B CA 1
ATOM 4239 C C . LEU B 1 195 ? 5.461 16.016 22.203 1 95.94 195 LEU B C 1
ATOM 4241 O O . LEU B 1 195 ? 6.383 16.828 22.188 1 95.94 195 LEU B O 1
ATOM 4245 N N . PRO B 1 196 ? 4.746 15.859 23.328 1 95.88 196 PRO B N 1
ATOM 4246 C CA . PRO B 1 196 ? 5.094 16.594 24.547 1 95.88 196 PRO B CA 1
ATOM 4247 C C . PRO B 1 196 ? 6.543 16.375 24.969 1 95.88 196 PRO B C 1
ATOM 4249 O O . PRO B 1 196 ? 7.191 17.297 25.469 1 95.88 196 PRO B O 1
ATOM 4252 N N . SER B 1 197 ? 7.012 15.164 24.766 1 97.44 197 SER B N 1
ATOM 4253 C CA . SER B 1 197 ? 8.406 14.891 25.078 1 97.44 197 SER B CA 1
ATOM 4254 C C . SER B 1 197 ? 9.344 15.711 24.188 1 97.44 197 SER B C 1
ATOM 4256 O O . SER B 1 197 ? 10.367 16.203 24.656 1 97.44 197 SER B O 1
ATOM 4258 N N . VAL B 1 198 ? 9.023 15.898 22.969 1 98.5 198 VAL B N 1
ATOM 4259 C CA . VAL B 1 198 ? 9.805 16.688 22.016 1 98.5 198 VAL B CA 1
ATOM 4260 C C . VAL B 1 198 ? 9.812 18.141 22.453 1 98.5 198 VAL B C 1
ATOM 4262 O O . VAL B 1 198 ? 10.867 18.797 22.453 1 98.5 198 VAL B O 1
ATOM 4265 N N . LEU B 1 199 ? 8.672 18.672 22.875 1 98.5 199 LEU B N 1
ATOM 4266 C CA . LEU B 1 199 ? 8.57 20.047 23.312 1 98.5 199 LEU B CA 1
ATOM 4267 C C . LEU B 1 199 ? 9.398 20.281 24.578 1 98.5 199 LEU B C 1
ATOM 4269 O O . LEU B 1 199 ? 10.047 21.312 24.719 1 98.5 199 LEU B O 1
ATOM 4273 N N . THR B 1 200 ? 9.359 19.297 25.438 1 98.69 200 THR B N 1
ATOM 4274 C CA . THR B 1 200 ? 10.164 19.359 26.641 1 98.69 200 THR B CA 1
ATOM 4275 C C . THR B 1 200 ? 11.656 19.391 26.312 1 98.69 200 THR B C 1
ATOM 4277 O O . THR B 1 200 ? 12.406 20.203 26.859 1 98.69 200 THR B O 1
ATOM 4280 N N . GLY B 1 201 ? 12.023 18.531 25.438 1 98.75 201 GLY B N 1
ATOM 4281 C CA . GLY B 1 201 ? 13.406 18.5 25 1 98.75 201 GLY B CA 1
ATOM 4282 C C . GLY B 1 201 ? 13.859 19.797 24.344 1 98.75 201 GLY B C 1
ATOM 4283 O O . GLY B 1 201 ? 14.953 20.297 24.625 1 98.75 201 GLY B O 1
ATOM 4284 N N . LEU B 1 202 ? 13.039 20.359 23.484 1 98.75 202 LEU B N 1
ATOM 4285 C CA . LEU B 1 202 ? 13.352 21.641 22.859 1 98.75 202 LEU B CA 1
ATOM 4286 C C . LEU B 1 202 ? 13.539 22.734 23.906 1 98.75 202 LEU B C 1
ATOM 4288 O O . LEU B 1 202 ? 14.492 23.516 23.828 1 98.75 202 LEU B O 1
ATOM 4292 N N . ARG B 1 203 ? 12.648 22.75 24.859 1 98.69 203 ARG B N 1
ATOM 4293 C CA . ARG B 1 203 ? 12.672 23.75 25.922 1 98.69 203 ARG B CA 1
ATOM 4294 C C . ARG B 1 203 ? 13.961 23.656 26.734 1 98.69 203 ARG B C 1
ATOM 4296 O O . ARG B 1 203 ? 14.602 24.672 27.016 1 98.69 203 ARG B O 1
ATOM 4303 N N . GLU B 1 204 ? 14.336 22.438 27.016 1 98.62 204 GLU B N 1
ATOM 4304 C CA . GLU B 1 204 ? 15.391 22.219 28 1 98.62 204 GLU B CA 1
ATOM 4305 C C . GLU B 1 204 ? 16.766 22.172 27.344 1 98.62 204 GLU B C 1
ATOM 4307 O O . GLU B 1 204 ? 17.75 22.625 27.938 1 98.62 204 GLU B O 1
ATOM 4312 N N . SER B 1 205 ? 16.797 21.656 26.156 1 98.56 205 SER B N 1
ATOM 4313 C CA . SER B 1 205 ? 18.094 21.312 25.609 1 98.56 205 SER B CA 1
ATOM 4314 C C . SER B 1 205 ? 18.453 22.203 24.406 1 98.56 205 SER B C 1
ATOM 4316 O O . SER B 1 205 ? 19.609 22.297 24.016 1 98.56 205 SER B O 1
ATOM 4318 N N . VAL B 1 206 ? 17.5 22.875 23.812 1 98.69 206 VAL B N 1
ATOM 4319 C CA . VAL B 1 206 ? 17.781 23.594 22.578 1 98.69 206 VAL B CA 1
ATOM 4320 C C . VAL B 1 206 ? 17.594 25.094 22.812 1 98.69 206 VAL B C 1
ATOM 4322 O O . VAL B 1 206 ? 18.516 25.891 22.562 1 98.69 206 VAL B O 1
ATOM 4325 N N . TRP B 1 207 ? 16.469 25.516 23.359 1 98.38 207 TRP B N 1
ATOM 4326 C CA . TRP B 1 207 ? 16.078 26.922 23.453 1 98.38 207 TRP B CA 1
ATOM 4327 C C . TRP B 1 207 ? 17.125 27.719 24.219 1 98.38 207 TRP B C 1
ATOM 4329 O O . TRP B 1 207 ? 17.5 28.828 23.812 1 98.38 207 TRP B O 1
ATOM 4339 N N . PRO B 1 208 ? 17.734 27.078 25.312 1 98.06 208 PRO B N 1
ATOM 4340 C CA . PRO B 1 208 ? 18.719 27.844 26.094 1 98.06 208 PRO B CA 1
ATOM 4341 C C . PRO B 1 208 ? 20.016 28.094 25.312 1 98.06 208 PRO B C 1
ATOM 4343 O O . PRO B 1 208 ? 20.812 28.953 25.703 1 98.06 208 PRO B O 1
ATOM 4346 N N . THR B 1 209 ? 20.188 27.375 24.297 1 98.06 209 THR B N 1
ATOM 4347 C CA . THR B 1 209 ? 21.422 27.484 23.531 1 98.06 209 THR B CA 1
ATOM 4348 C C . THR B 1 209 ? 21.281 28.484 22.391 1 98.06 209 THR B C 1
ATOM 4350 O O . THR B 1 209 ? 22.266 28.859 21.766 1 98.06 209 THR B O 1
ATOM 4353 N N . LEU B 1 210 ? 20.109 28.984 22.125 1 98.5 210 LEU B N 1
ATOM 4354 C CA . LEU B 1 210 ? 19.859 29.844 20.969 1 98.5 210 LEU B CA 1
ATOM 4355 C C . LEU B 1 210 ? 20.219 31.281 21.266 1 98.5 210 LEU B C 1
ATOM 4357 O O . LEU B 1 210 ? 19.781 31.844 22.281 1 98.5 210 LEU B O 1
ATOM 4361 N N . ALA B 1 211 ? 21 31.875 20.438 1 98.31 211 ALA B N 1
ATOM 4362 C CA . ALA B 1 211 ? 21.312 33.312 20.531 1 98.31 211 ALA B CA 1
ATOM 4363 C C . ALA B 1 211 ? 20.156 34.125 19.984 1 98.31 211 ALA B C 1
ATOM 4365 O O . ALA B 1 211 ? 19.859 35.219 20.516 1 98.31 211 ALA B O 1
ATOM 4366 N N . ASP B 1 212 ? 19.516 33.656 19.016 1 98.06 212 ASP B N 1
ATOM 4367 C CA . ASP B 1 212 ? 18.438 34.344 18.312 1 98.06 212 ASP B CA 1
ATOM 4368 C C . ASP B 1 212 ? 17.297 33.375 18 1 98.06 212 ASP B C 1
ATOM 4370 O O . ASP B 1 212 ? 17.141 32.938 16.859 1 98.06 212 ASP B O 1
ATOM 4374 N N . PRO B 1 213 ? 16.422 33.031 19.016 1 98 213 PRO B N 1
ATOM 4375 C CA . PRO B 1 213 ? 15.344 32.062 18.812 1 98 213 PRO B CA 1
ATOM 4376 C C . PRO B 1 213 ? 14.234 32.594 17.891 1 98 213 PRO B C 1
ATOM 4378 O O . PRO B 1 213 ? 14.07 33.812 17.75 1 98 213 PRO B O 1
ATOM 4381 N N . PRO B 1 214 ? 13.508 31.672 17.25 1 97.62 214 PRO B N 1
ATOM 4382 C CA . PRO B 1 214 ? 12.375 32.094 16.438 1 97.62 214 PRO B CA 1
ATOM 4383 C C . PRO B 1 214 ? 11.367 32.938 17.234 1 97.62 214 PRO B C 1
ATOM 4385 O O . PRO B 1 214 ? 11.094 32.656 18.391 1 97.62 214 PRO B O 1
ATOM 4388 N N . GLU B 1 215 ? 10.852 33.875 16.547 1 95.06 215 GLU B N 1
ATOM 4389 C CA . GLU B 1 215 ? 9.875 34.75 17.188 1 95.06 215 GLU B CA 1
ATOM 4390 C C . GLU B 1 215 ? 8.453 34.281 16.969 1 95.06 215 GLU B C 1
ATOM 4392 O O . GLU B 1 215 ? 7.504 34.844 17.516 1 95.06 215 GLU B O 1
ATOM 4397 N N . THR B 1 216 ? 8.375 33.281 16.203 1 95.69 216 THR B N 1
ATOM 4398 C CA . THR B 1 216 ? 7.074 32.688 15.938 1 95.69 216 THR B CA 1
ATOM 4399 C C . THR B 1 216 ? 7.176 31.156 15.945 1 95.69 216 THR B C 1
ATOM 4401 O O . THR B 1 216 ? 7.977 30.578 15.219 1 95.69 216 THR B O 1
ATOM 4404 N N . VAL B 1 217 ? 6.355 30.516 16.797 1 98.38 217 VAL B N 1
ATOM 4405 C CA . VAL B 1 217 ? 6.246 29.062 16.844 1 98.38 217 VAL B CA 1
ATOM 4406 C C . VAL B 1 217 ? 4.797 28.656 16.594 1 98.38 217 VAL B C 1
ATOM 4408 O O . VAL B 1 217 ? 3.906 29 17.375 1 98.38 217 VAL B O 1
ATOM 4411 N N . LEU B 1 218 ? 4.602 28 15.492 1 98.69 218 LEU B N 1
ATOM 4412 C CA . LEU B 1 218 ? 3.277 27.484 15.172 1 98.69 218 LEU B CA 1
ATOM 4413 C C . LEU B 1 218 ? 3.152 26.016 15.562 1 98.69 218 LEU B C 1
ATOM 4415 O O . LEU B 1 218 ? 4.012 25.203 15.219 1 98.69 218 LEU B O 1
ATOM 4419 N N . LEU B 1 219 ? 2.156 25.672 16.312 1 98.56 219 LEU B N 1
ATOM 4420 C CA . LEU B 1 219 ? 1.839 24.312 16.703 1 98.56 219 LEU B CA 1
ATOM 4421 C C . LEU B 1 219 ? 0.472 23.891 16.172 1 98.56 219 LEU B C 1
ATOM 4423 O O . LEU B 1 219 ? -0.545 24.5 16.516 1 98.56 219 LEU B O 1
ATOM 4427 N N . ASP B 1 220 ? 0.464 22.969 15.297 1 98.06 220 ASP B N 1
ATOM 4428 C CA . ASP B 1 220 ? -0.765 22.344 14.812 1 98.06 220 ASP B CA 1
ATOM 4429 C C . ASP B 1 220 ? -0.95 20.953 15.398 1 98.06 220 ASP B C 1
ATOM 4431 O O . ASP B 1 220 ? -0.23 20.016 15.031 1 98.06 220 ASP B O 1
ATOM 4435 N N . PRO B 1 221 ? -1.904 20.781 16.234 1 95.81 221 PRO B N 1
ATOM 4436 C CA . PRO B 1 221 ? -2.049 19.484 16.906 1 95.81 221 PRO B CA 1
ATOM 4437 C C . PRO B 1 221 ? -2.631 18.406 15.984 1 95.81 221 PRO B C 1
ATOM 4439 O O . PRO B 1 221 ? -2.553 17.219 16.297 1 95.81 221 PRO B O 1
ATOM 4442 N N . GLY B 1 222 ? -3.229 18.828 14.859 1 92.31 222 GLY B N 1
ATOM 4443 C CA . GLY B 1 222 ? -3.977 17.875 14.055 1 92.31 222 GLY B CA 1
ATOM 4444 C C . GLY B 1 222 ? -5.262 17.422 14.711 1 92.31 222 GLY B C 1
ATOM 4445 O O . GLY B 1 222 ? -5.77 18.078 15.625 1 92.31 222 GLY B O 1
ATOM 4446 N N . ASP B 1 223 ? -5.855 16.328 14.25 1 86.81 223 ASP B N 1
ATOM 4447 C CA . ASP B 1 223 ? -7.164 15.875 14.719 1 86.81 223 ASP B CA 1
ATOM 4448 C C . ASP B 1 223 ? -7.066 15.25 16.109 1 86.81 223 ASP B C 1
ATOM 4450 O O . ASP B 1 223 ? -7.227 14.039 16.266 1 86.81 223 ASP B O 1
ATOM 4454 N N . VAL B 1 224 ? -6.973 16.047 17.109 1 88.5 224 VAL B N 1
ATOM 4455 C CA . VAL B 1 224 ? -6.77 15.648 18.5 1 88.5 224 VAL B CA 1
ATOM 4456 C C . VAL B 1 224 ? -8.008 14.914 19.016 1 88.5 224 VAL B C 1
ATOM 4458 O O . VAL B 1 224 ? -8.008 14.391 20.125 1 88.5 224 VAL B O 1
ATOM 4461 N N . ARG B 1 225 ? -9.125 14.836 18.328 1 78 225 ARG B N 1
ATOM 4462 C CA . ARG B 1 225 ? -10.289 14.039 18.703 1 78 225 ARG B CA 1
ATOM 4463 C C . ARG B 1 225 ? -9.938 12.555 18.766 1 78 225 ARG B C 1
ATOM 4465 O O . ARG B 1 225 ? -10.633 11.773 19.422 1 78 225 ARG B O 1
ATOM 4472 N N . GLN B 1 226 ? -8.828 12.242 18.078 1 77 226 GLN B N 1
ATOM 4473 C CA . GLN B 1 226 ? -8.414 10.852 17.984 1 77 226 GLN B CA 1
ATOM 4474 C C . GLN B 1 226 ? -7.508 10.461 19.156 1 77 226 GLN B C 1
ATOM 4476 O O . GLN B 1 226 ? -7.188 9.289 19.328 1 77 226 GLN B O 1
ATOM 4481 N N . LEU B 1 227 ? -7.078 11.461 19.906 1 83.5 227 LEU B N 1
ATOM 4482 C CA . LEU B 1 227 ? -6.242 11.18 21.078 1 83.5 227 LEU B CA 1
ATOM 4483 C C . LEU B 1 227 ? -7.098 10.836 22.281 1 83.5 227 LEU B C 1
ATOM 4485 O O . LEU B 1 227 ? -8.172 11.406 22.469 1 83.5 227 LEU B O 1
ATOM 4489 N N . SER B 1 228 ? -6.617 9.938 23.094 1 83.88 228 SER B N 1
ATOM 4490 C CA . SER B 1 228 ? -7.301 9.633 24.344 1 83.88 228 SER B CA 1
ATOM 4491 C C . SER B 1 228 ? -7.238 10.82 25.297 1 83.88 228 SER B C 1
ATOM 4493 O O . SER B 1 228 ? -6.375 11.688 25.172 1 83.88 228 SER B O 1
ATOM 4495 N N . ASP B 1 229 ? -8.109 10.789 26.219 1 87.31 229 ASP B N 1
ATOM 4496 C CA . ASP B 1 229 ? -8.133 11.836 27.234 1 87.31 229 ASP B CA 1
ATOM 4497 C C . ASP B 1 229 ? -6.824 11.867 28.016 1 87.31 229 ASP B C 1
ATOM 4499 O O . ASP B 1 229 ? -6.344 12.93 28.406 1 87.31 229 ASP B O 1
ATOM 4503 N N . ASP B 1 230 ? -6.27 10.727 28.172 1 87.56 230 ASP B N 1
ATOM 4504 C CA . ASP B 1 230 ? -5.035 10.625 28.938 1 87.56 230 ASP B CA 1
ATOM 4505 C C . ASP B 1 230 ? -3.869 11.281 28.203 1 87.56 230 ASP B C 1
ATOM 4507 O O . ASP B 1 230 ? -3.082 12.016 28.797 1 87.56 230 ASP B O 1
ATOM 4511 N N . ILE B 1 231 ? -3.82 11.07 26.938 1 85.62 231 ILE B N 1
ATOM 4512 C CA . ILE B 1 231 ? -2.738 11.633 26.141 1 85.62 231 ILE B CA 1
ATOM 4513 C C . ILE B 1 231 ? -2.881 13.156 26.078 1 85.62 231 ILE B C 1
ATOM 4515 O O . ILE B 1 231 ? -1.895 13.883 26.203 1 85.62 231 ILE B O 1
ATOM 4519 N N . LEU B 1 232 ? -4.066 13.586 25.938 1 90.25 232 LEU B N 1
ATOM 4520 C CA . LEU B 1 232 ? -4.32 15.016 25.875 1 90.25 232 LEU B CA 1
ATOM 4521 C C . LEU B 1 232 ? -3.953 15.695 27.203 1 90.25 232 LEU B C 1
ATOM 4523 O O . LEU B 1 232 ? -3.314 16.75 27.203 1 90.25 232 LEU B O 1
ATOM 4527 N N . ALA B 1 233 ? -4.348 15.047 28.234 1 91.38 233 ALA B N 1
ATOM 4528 C CA . ALA B 1 233 ? -4.07 15.602 29.562 1 91.38 233 ALA B CA 1
ATOM 4529 C C . ALA B 1 233 ? -2.566 15.672 29.812 1 91.38 233 ALA B C 1
ATOM 4531 O O . ALA B 1 233 ? -2.076 16.656 30.391 1 91.38 233 ALA B O 1
ATOM 4532 N N . GLU B 1 234 ? -1.885 14.711 29.391 1 91.19 234 GLU B N 1
ATOM 4533 C CA . GLU B 1 234 ? -0.446 14.625 29.625 1 91.19 234 GLU B CA 1
ATOM 4534 C C . GLU B 1 234 ? 0.312 15.664 28.797 1 91.19 234 GLU B C 1
ATOM 4536 O O . GLU B 1 234 ? 1.445 16.016 29.141 1 91.19 234 GLU B O 1
ATOM 4541 N N . GLY B 1 235 ? -0.296 16.125 27.797 1 94.75 235 GLY B N 1
ATOM 4542 C CA . GLY B 1 235 ? 0.381 17.062 26.922 1 94.75 235 GLY B CA 1
ATOM 4543 C C . GLY B 1 235 ? 0.219 18.516 27.344 1 94.75 235 GLY B C 1
ATOM 4544 O O . GLY B 1 235 ? 0.953 19.391 26.891 1 94.75 235 GLY B O 1
ATOM 4545 N N . ILE B 1 236 ? -0.684 18.797 28.297 1 95 236 ILE B N 1
ATOM 4546 C CA . ILE B 1 236 ? -1.038 20.156 28.672 1 95 236 ILE B CA 1
ATOM 4547 C C . ILE B 1 236 ? 0.164 20.844 29.328 1 95 236 ILE B C 1
ATOM 4549 O O . ILE B 1 236 ? 0.603 21.906 28.859 1 95 236 ILE B O 1
ATOM 4553 N N . ASP B 1 237 ? 0.761 20.25 30.266 1 96.94 237 ASP B N 1
ATOM 4554 C CA . ASP B 1 237 ? 1.836 20.875 31.031 1 96.94 237 ASP B CA 1
ATOM 4555 C C . ASP B 1 237 ? 3.078 21.078 30.172 1 96.94 237 ASP B C 1
ATOM 4557 O O . ASP B 1 237 ? 3.68 22.156 30.172 1 96.94 237 ASP B O 1
ATOM 4561 N N . PRO B 1 238 ? 3.441 20.047 29.406 1 97.88 238 PRO B N 1
ATOM 4562 C CA . PRO B 1 238 ? 4.594 20.25 28.516 1 97.88 238 PRO B CA 1
ATOM 4563 C C . PRO B 1 238 ? 4.383 21.391 27.531 1 97.88 238 PRO B C 1
ATOM 4565 O O . PRO B 1 238 ? 5.312 22.156 27.234 1 97.88 238 PRO B O 1
ATOM 4568 N N . ILE B 1 239 ? 3.215 21.531 27.016 1 97.88 239 ILE B N 1
ATOM 4569 C CA . ILE B 1 239 ? 2.918 22.609 26.078 1 97.88 239 ILE B CA 1
ATOM 4570 C C . ILE B 1 239 ? 3.006 23.953 26.781 1 97.88 239 ILE B C 1
ATOM 4572 O O . ILE B 1 239 ? 3.619 24.906 26.281 1 97.88 239 ILE B O 1
ATOM 4576 N N . ARG B 1 240 ? 2.457 24.016 27.969 1 98 240 ARG B N 1
ATOM 4577 C CA . ARG B 1 240 ? 2.52 25.234 28.781 1 98 240 ARG B CA 1
ATOM 4578 C C . ARG B 1 240 ? 3.965 25.625 29.062 1 98 240 ARG B C 1
ATOM 4580 O O . ARG B 1 240 ? 4.34 26.781 28.922 1 98 240 ARG B O 1
ATOM 4587 N N . ALA B 1 241 ? 4.68 24.625 29.484 1 98.5 241 ALA B N 1
ATOM 4588 C CA . ALA B 1 241 ? 6.078 24.875 29.844 1 98.5 241 ALA B CA 1
ATOM 4589 C C . ALA B 1 241 ? 6.859 25.375 28.625 1 98.5 241 ALA B C 1
ATOM 4591 O O . ALA B 1 241 ? 7.691 26.281 28.766 1 98.5 241 ALA B O 1
ATOM 4592 N N . PHE B 1 242 ? 6.625 24.844 27.531 1 98.69 242 PHE B N 1
ATOM 4593 C CA . PHE B 1 242 ? 7.297 25.297 26.328 1 98.69 242 PHE B CA 1
ATOM 4594 C C . PHE B 1 242 ? 6.859 26.703 25.953 1 98.69 242 PHE B C 1
ATOM 4596 O O . PHE B 1 242 ? 7.684 27.531 25.547 1 98.69 242 PHE B O 1
ATOM 4603 N N . ALA B 1 243 ? 5.594 26.969 26.125 1 98.31 243 ALA B N 1
ATOM 4604 C CA . ALA B 1 243 ? 5.035 28.281 25.812 1 98.31 243 ALA B CA 1
ATOM 4605 C C . ALA B 1 243 ? 5.605 29.359 26.719 1 98.31 243 ALA B C 1
ATOM 4607 O O . ALA B 1 243 ? 5.57 30.547 26.375 1 98.31 243 ALA B O 1
ATOM 4608 N N . ASP B 1 244 ? 6.176 28.969 27.812 1 97.62 244 ASP B N 1
ATOM 4609 C CA . ASP B 1 244 ? 6.809 29.906 28.734 1 97.62 244 ASP B CA 1
ATOM 4610 C C . ASP B 1 244 ? 8.102 30.484 28.141 1 97.62 244 ASP B C 1
ATOM 4612 O O . ASP B 1 244 ? 8.547 31.562 28.531 1 97.62 244 ASP B O 1
ATOM 4616 N N . VAL B 1 245 ? 8.68 29.734 27.219 1 97.69 245 VAL B N 1
ATOM 4617 C CA . VAL B 1 245 ? 9.992 30.172 26.75 1 97.69 245 VAL B CA 1
ATOM 4618 C C . VAL B 1 245 ? 9.914 30.516 25.266 1 97.69 245 VAL B C 1
ATOM 4620 O O . VAL B 1 245 ? 10.805 31.188 24.734 1 97.69 245 VAL B O 1
ATOM 4623 N N . ALA B 1 246 ? 8.891 30.125 24.562 1 97.81 246 ALA B N 1
ATOM 4624 C CA . ALA B 1 246 ? 8.727 30.344 23.125 1 97.81 246 ALA B CA 1
ATOM 4625 C C . ALA B 1 246 ? 7.363 30.969 22.828 1 97.81 246 ALA B C 1
ATOM 4627 O O . ALA B 1 246 ? 6.375 30.672 23.5 1 97.81 246 ALA B O 1
ATOM 4628 N N . PRO B 1 247 ? 7.27 31.828 21.859 1 97.81 247 PRO B N 1
ATOM 4629 C CA . PRO B 1 247 ? 5.996 32.438 21.484 1 97.81 247 PRO B CA 1
ATOM 4630 C C . PRO B 1 247 ? 5.109 31.516 20.656 1 97.81 247 PRO B C 1
ATOM 4632 O O . PRO B 1 247 ? 5.008 31.672 19.438 1 97.81 247 PRO B O 1
ATOM 4635 N N . VAL B 1 248 ? 4.34 30.641 21.328 1 98.62 248 VAL B N 1
ATOM 4636 C CA . VAL B 1 248 ? 3.604 29.562 20.672 1 98.62 248 VAL B CA 1
ATOM 4637 C C . VAL B 1 248 ? 2.246 30.078 20.203 1 98.62 248 VAL B C 1
ATOM 4639 O O . VAL B 1 248 ? 1.505 30.688 20.969 1 98.62 248 VAL B O 1
ATOM 4642 N N . THR B 1 249 ? 1.987 29.938 18.953 1 98.75 249 THR B N 1
ATOM 4643 C CA . THR B 1 249 ? 0.673 30.078 18.328 1 98.75 249 THR B CA 1
ATOM 4644 C C . THR B 1 249 ? 0.103 28.703 17.969 1 98.75 249 THR B C 1
ATOM 4646 O O . THR B 1 249 ? 0.66 28 17.125 1 98.75 249 THR B O 1
ATOM 4649 N N . LEU B 1 250 ? -0.962 28.328 18.594 1 98.69 250 LEU B N 1
ATOM 4650 C CA . LEU B 1 250 ? -1.624 27.062 18.266 1 98.69 250 LEU B CA 1
ATOM 4651 C C . LEU B 1 250 ? -2.719 27.281 17.234 1 98.69 250 LEU B C 1
ATOM 4653 O O . LEU B 1 250 ? -3.525 28.203 17.359 1 98.69 250 LEU B O 1
ATOM 4657 N N . SER B 1 251 ? -2.686 26.531 16.188 1 98.5 251 SER B N 1
ATOM 4658 C CA . SER B 1 251 ? -3.656 26.609 15.102 1 98.5 251 SER B CA 1
ATOM 4659 C C . SER B 1 251 ? -4.445 25.312 14.961 1 98.5 251 SER B C 1
ATOM 4661 O O . SER B 1 251 ? -3.857 24.234 14.836 1 98.5 251 SER B O 1
ATOM 4663 N N . ALA B 1 252 ? -5.762 25.391 14.977 1 96.62 252 ALA B N 1
ATOM 4664 C CA . ALA B 1 252 ? -6.633 24.219 14.898 1 96.62 252 ALA B CA 1
ATOM 4665 C C . ALA B 1 252 ? -7.953 24.562 14.227 1 96.62 252 ALA B C 1
ATOM 4667 O O . ALA B 1 252 ? -8.352 25.734 14.18 1 96.62 252 ALA B O 1
ATOM 4668 N N . ASN B 1 253 ? -8.602 23.547 13.664 1 92.75 253 ASN B N 1
ATOM 4669 C CA . ASN B 1 253 ? -9.945 23.812 13.148 1 92.75 253 ASN B CA 1
ATOM 4670 C C . ASN B 1 253 ? -10.977 23.828 14.273 1 92.75 253 ASN B C 1
ATOM 4672 O O . ASN B 1 253 ? -10.633 23.688 15.445 1 92.75 253 ASN B O 1
ATOM 4676 N N . ARG B 1 254 ? -12.195 24.062 13.891 1 92.12 254 ARG B N 1
ATOM 4677 C CA . ARG B 1 254 ? -13.266 24.266 14.859 1 92.12 254 ARG B CA 1
ATOM 4678 C C . ARG B 1 254 ? -13.391 23.078 15.797 1 92.12 254 ARG B C 1
ATOM 4680 O O . ARG B 1 254 ? -13.422 23.25 17.016 1 92.12 254 ARG B O 1
ATOM 4687 N N . ALA B 1 255 ? -13.453 21.891 15.219 1 88.38 255 ALA B N 1
ATOM 4688 C CA . ALA B 1 255 ? -13.648 20.688 16.016 1 88.38 255 ALA B CA 1
ATOM 4689 C C . ALA B 1 255 ? -12.453 20.422 16.922 1 88.38 255 ALA B C 1
ATOM 4691 O O . ALA B 1 255 ? -12.617 20.062 18.094 1 88.38 255 ALA B O 1
ATOM 4692 N N . GLU B 1 256 ? -11.266 20.656 16.406 1 91.38 256 GLU B N 1
ATOM 4693 C CA . GLU B 1 256 ? -10.031 20.469 17.156 1 91.38 256 GLU B CA 1
ATOM 4694 C C . GLU B 1 256 ? -9.938 21.484 18.297 1 91.38 256 GLU B C 1
ATOM 4696 O O . GLU B 1 256 ? -9.562 21.125 19.422 1 91.38 256 GLU B O 1
ATOM 4701 N N . MET B 1 257 ? -10.297 22.719 18.031 1 95 257 MET B N 1
ATOM 4702 C CA . MET B 1 257 ? -10.266 23.781 19.047 1 95 257 MET B CA 1
ATOM 4703 C C . MET B 1 257 ? -11.242 23.484 20.172 1 95 257 MET B C 1
ATOM 4705 O O . MET B 1 257 ? -10.93 23.703 21.344 1 95 257 MET B O 1
ATOM 4709 N N . GLY B 1 258 ? -12.398 23 19.797 1 94.12 258 GLY B N 1
ATOM 4710 C CA . GLY B 1 258 ? -13.367 22.594 20.797 1 94.12 258 GLY B CA 1
ATOM 4711 C C . GLY B 1 258 ? -12.852 21.5 21.719 1 94.12 258 GLY B C 1
ATOM 4712 O O . GLY B 1 258 ? -13.039 21.547 22.922 1 94.12 258 GLY B O 1
ATOM 4713 N N . ARG B 1 259 ? -12.203 20.531 21.109 1 92.56 259 ARG B N 1
ATOM 4714 C CA . ARG B 1 259 ? -11.633 19.422 21.859 1 92.56 259 ARG B CA 1
ATOM 4715 C C . ARG B 1 259 ? -10.547 19.906 22.812 1 92.56 259 ARG B C 1
ATOM 4717 O O . ARG B 1 259 ? -10.469 19.438 23.953 1 92.56 259 ARG B O 1
ATOM 4724 N N . LEU B 1 260 ? -9.742 20.812 22.391 1 95.31 260 LEU B N 1
ATOM 4725 C CA . LEU B 1 260 ? -8.68 21.375 23.219 1 95.31 260 LEU B CA 1
ATOM 4726 C C . LEU B 1 260 ? -9.258 22.219 24.359 1 95.31 260 LEU B C 1
ATOM 4728 O O . LEU B 1 260 ? -8.773 22.172 25.484 1 95.31 260 LEU B O 1
ATOM 4732 N N . ALA B 1 261 ? -10.273 23 24.016 1 96 261 ALA B N 1
ATOM 4733 C CA . ALA B 1 261 ? -10.938 23.797 25.031 1 96 261 ALA B CA 1
ATOM 4734 C C . ALA B 1 261 ? -11.484 22.922 26.156 1 96 261 ALA B C 1
ATOM 4736 O O . ALA B 1 261 ? -11.336 23.234 27.344 1 96 261 ALA B O 1
ATOM 4737 N N . ALA B 1 262 ? -12.047 21.844 25.766 1 93.88 262 ALA B N 1
ATOM 4738 C CA . ALA B 1 262 ? -12.57 20.891 26.75 1 93.88 262 ALA B CA 1
ATOM 4739 C C . ALA B 1 262 ? -11.445 20.328 27.609 1 93.88 262 ALA B C 1
ATOM 4741 O O . ALA B 1 262 ? -11.617 20.125 28.812 1 93.88 262 ALA B O 1
ATOM 4742 N N . ALA B 1 263 ? -10.383 20.047 27.031 1 92.69 263 ALA B N 1
ATOM 4743 C CA . ALA B 1 263 ? -9.25 19.438 27.719 1 92.69 263 ALA B CA 1
ATOM 4744 C C . ALA B 1 263 ? -8.688 20.375 28.781 1 92.69 263 ALA B C 1
ATOM 4746 O O . ALA B 1 263 ? -8.133 19.938 29.781 1 92.69 263 ALA B O 1
ATOM 4747 N N . VAL B 1 264 ? -8.859 21.656 28.562 1 93 264 VAL B N 1
ATOM 4748 C CA . VAL B 1 264 ? -8.344 22.609 29.531 1 93 264 VAL B CA 1
ATOM 4749 C C . VAL B 1 264 ? -9.469 23.047 30.469 1 93 264 VAL B C 1
ATOM 4751 O O . VAL B 1 264 ? -9.312 24 31.234 1 93 264 VAL B O 1
ATOM 4754 N N . GLY B 1 265 ? -10.586 22.391 30.406 1 86.19 265 GLY B N 1
ATOM 4755 C CA . GLY B 1 265 ? -11.617 22.516 31.422 1 86.19 265 GLY B CA 1
ATOM 4756 C C . GLY B 1 265 ? -12.711 23.484 31.047 1 86.19 265 GLY B C 1
ATOM 4757 O O . GLY B 1 265 ? -13.422 23.984 31.922 1 86.19 265 GLY B O 1
ATOM 4758 N N . THR B 1 266 ? -12.859 23.891 29.812 1 84.56 266 THR B N 1
ATOM 4759 C CA . THR B 1 266 ? -13.867 24.859 29.406 1 84.56 266 THR B CA 1
ATOM 4760 C C . THR B 1 266 ? -14.734 24.328 28.281 1 84.56 266 THR B C 1
ATOM 4762 O O . THR B 1 266 ? -14.211 23.859 27.266 1 84.56 266 THR B O 1
ATOM 4765 N N . GLU B 1 267 ? -15.961 24.219 28.531 1 81.19 267 GLU B N 1
ATOM 4766 C CA . GLU B 1 267 ? -16.891 23.953 27.438 1 81.19 267 GLU B CA 1
ATOM 4767 C C . GLU B 1 267 ? -17.312 25.25 26.75 1 81.19 267 GLU B C 1
ATOM 4769 O O . GLU B 1 267 ? -17.672 26.234 27.406 1 81.19 267 GLU B O 1
ATOM 4774 N N . SER B 1 268 ? -16.984 25.266 25.531 1 72.69 268 SER B N 1
ATOM 4775 C CA . SER B 1 268 ? -17.172 26.562 24.891 1 72.69 268 SER B CA 1
ATOM 4776 C C . SER B 1 268 ? -18.359 26.547 23.938 1 72.69 268 SER B C 1
ATOM 4778 O O . SER B 1 268 ? -18.609 25.531 23.266 1 72.69 268 SER B O 1
ATOM 4780 N N . SER B 1 269 ? -18.938 27.625 23.938 1 80.06 269 SER B N 1
ATOM 4781 C CA . SER B 1 269 ? -20.156 27.844 23.172 1 80.06 269 SER B CA 1
ATOM 4782 C C . SER B 1 269 ? -19.859 28.484 21.812 1 80.06 269 SER B C 1
ATOM 4784 O O . SER B 1 269 ? -20.703 28.484 20.922 1 80.06 269 SER B O 1
ATOM 4786 N N . SER B 1 270 ? -18.766 29.062 21.688 1 90.19 270 SER B N 1
ATOM 4787 C CA . SER B 1 270 ? -18.391 29.719 20.438 1 90.19 270 SER B CA 1
ATOM 4788 C C . SER B 1 270 ? -16.922 29.484 20.109 1 90.19 270 SER B C 1
ATOM 4790 O O . SER B 1 270 ? -16.141 29.062 20.969 1 90.19 270 SER B O 1
ATOM 4792 N N . LEU B 1 271 ? -16.625 29.766 18.938 1 94.19 271 LEU B N 1
ATOM 4793 C CA . LEU B 1 271 ? -15.266 29.578 18.469 1 94.19 271 LEU B CA 1
ATOM 4794 C C . LEU B 1 271 ? -14.312 30.531 19.172 1 94.19 271 LEU B C 1
ATOM 4796 O O . LEU B 1 271 ? -13.188 30.156 19.531 1 94.19 271 LEU B O 1
ATOM 4800 N N . SER B 1 272 ? -14.773 31.797 19.391 1 94.75 272 SER B N 1
ATOM 4801 C CA . SER B 1 272 ? -13.977 32.781 20.094 1 94.75 272 SER B CA 1
ATOM 4802 C C . SER B 1 272 ? -13.719 32.375 21.531 1 94.75 272 SER B C 1
ATOM 4804 O O . SER B 1 272 ? -12.609 32.531 22.047 1 94.75 272 SER B O 1
ATOM 4806 N N . ALA B 1 273 ? -14.734 31.875 22.141 1 95.12 273 ALA B N 1
ATOM 4807 C CA . ALA B 1 273 ? -14.594 31.422 23.531 1 95.12 273 ALA B CA 1
ATOM 4808 C C . ALA B 1 273 ? -13.633 30.234 23.625 1 95.12 273 ALA B C 1
ATOM 4810 O O . ALA B 1 273 ? -12.836 30.141 24.547 1 95.12 273 ALA B O 1
ATOM 4811 N N . ALA B 1 274 ? -13.734 29.375 22.703 1 96.19 274 ALA B N 1
ATOM 4812 C CA . ALA B 1 274 ? -12.859 28.219 22.688 1 96.19 274 ALA B CA 1
ATOM 4813 C C . ALA B 1 274 ? -11.398 28.641 22.5 1 96.19 274 ALA B C 1
ATOM 4815 O O . ALA B 1 274 ? -10.516 28.156 23.203 1 96.19 274 ALA B O 1
ATOM 4816 N N . ALA B 1 275 ? -11.18 29.516 21.562 1 97.44 275 ALA B N 1
ATOM 4817 C CA . ALA B 1 275 ? -9.828 30 21.297 1 97.44 275 ALA B CA 1
ATOM 4818 C C . ALA B 1 275 ? -9.25 30.688 22.531 1 97.44 275 ALA B C 1
ATOM 4820 O O . ALA B 1 275 ? -8.086 30.484 22.875 1 97.44 275 ALA B O 1
ATOM 4821 N N . THR B 1 276 ? -10.094 31.469 23.172 1 96.69 276 THR B N 1
ATOM 4822 C CA . THR B 1 276 ? -9.656 32.156 24.375 1 96.69 276 THR B CA 1
ATOM 4823 C C . THR B 1 276 ? -9.328 31.172 25.484 1 96.69 276 THR B C 1
ATOM 4825 O O . THR B 1 276 ? -8.312 31.312 26.156 1 96.69 276 THR B O 1
ATOM 4828 N N . ALA B 1 277 ? -10.211 30.219 25.625 1 96.62 277 ALA B N 1
ATOM 4829 C CA . ALA B 1 277 ? -9.992 29.203 26.656 1 96.62 277 ALA B CA 1
ATOM 4830 C C . ALA B 1 277 ? -8.68 28.469 26.422 1 96.62 277 ALA B C 1
ATOM 4832 O O . ALA B 1 277 ? -7.93 28.203 27.359 1 96.62 277 ALA B O 1
ATOM 4833 N N . VAL B 1 278 ? -8.398 28.125 25.234 1 97.75 278 VAL B N 1
ATOM 4834 C CA . VAL B 1 278 ? -7.195 27.391 24.891 1 97.75 278 VAL B CA 1
ATOM 4835 C C . VAL B 1 278 ? -5.965 28.266 25.078 1 97.75 278 VAL B C 1
ATOM 4837 O O . VAL B 1 278 ? -4.945 27.828 25.609 1 97.75 278 VAL B O 1
ATOM 4840 N N . GLN B 1 279 ? -6.094 29.516 24.625 1 98 279 GLN B N 1
ATOM 4841 C CA . GLN B 1 279 ? -4.992 30.453 24.812 1 98 279 GLN B CA 1
ATOM 4842 C C . GLN B 1 279 ? -4.621 30.594 26.281 1 98 279 GLN B C 1
ATOM 4844 O O . GLN B 1 279 ? -3.451 30.453 26.656 1 98 279 GLN B O 1
ATOM 4849 N N . ASP B 1 280 ? -5.645 30.797 27.078 1 96.44 280 ASP B N 1
ATOM 4850 C CA . ASP B 1 280 ? -5.438 30.969 28.5 1 96.44 280 ASP B CA 1
ATOM 4851 C C . ASP B 1 280 ? -5.008 29.656 29.156 1 96.44 280 ASP B C 1
ATOM 4853 O O . ASP B 1 280 ? -4.074 29.625 29.969 1 96.44 280 ASP B O 1
ATOM 4857 N N . GLY B 1 281 ? -5.699 28.672 28.859 1 95.94 281 GLY B N 1
ATOM 4858 C CA . GLY B 1 281 ? -5.504 27.375 29.5 1 95.94 281 GLY B CA 1
ATOM 4859 C C . GLY B 1 281 ? -4.141 26.766 29.219 1 95.94 281 GLY B C 1
ATOM 4860 O O . GLY B 1 281 ? -3.592 26.047 30.062 1 95.94 281 GLY B O 1
ATOM 4861 N N . LEU B 1 282 ? -3.553 27.078 28.062 1 97.19 282 LEU B N 1
ATOM 4862 C CA . LEU B 1 282 ? -2.26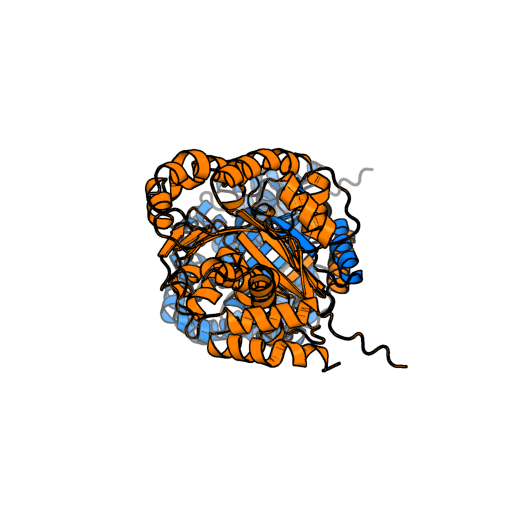4 26.5 27.688 1 97.19 282 LEU B CA 1
ATOM 4863 C C . LEU B 1 282 ? -1.159 27.547 27.781 1 97.19 282 LEU B C 1
ATOM 4865 O O . LEU B 1 282 ? 0.009 27.25 27.516 1 97.19 282 LEU B O 1
ATOM 4869 N N . GLY B 1 283 ? -1.492 28.766 28.156 1 97.06 283 GLY B N 1
ATOM 4870 C CA . GLY B 1 283 ? -0.502 29.828 28.312 1 97.06 283 GLY B CA 1
ATOM 4871 C C . GLY B 1 283 ? 0.161 30.219 27 1 97.06 283 GLY B C 1
ATOM 4872 O O . GLY B 1 283 ? 1.362 30.484 26.969 1 97.06 283 GLY B O 1
ATOM 4873 N N . LEU B 1 284 ? -0.598 30.219 25.953 1 98.5 284 LEU B N 1
ATOM 4874 C CA . LEU B 1 284 ? -0.066 30.453 24.609 1 98.5 284 LEU B CA 1
ATOM 4875 C C . LEU B 1 284 ? -0.008 31.953 24.312 1 98.5 284 LEU B C 1
ATOM 4877 O O . LEU B 1 284 ? -0.784 32.719 24.875 1 98.5 284 LEU B O 1
ATOM 4881 N N . ARG B 1 285 ? 0.893 32.344 23.422 1 98.25 285 ARG B N 1
ATOM 4882 C CA . ARG B 1 285 ? 0.828 33.688 22.875 1 98.25 285 ARG B CA 1
ATOM 4883 C C . ARG B 1 285 ? -0.474 33.906 22.109 1 98.25 285 ARG B C 1
ATOM 4885 O O . ARG B 1 285 ? -1.094 34.969 22.234 1 98.25 285 ARG B O 1
ATOM 4892 N N . ARG B 1 286 ? -0.825 32.844 21.266 1 98.44 286 ARG B N 1
ATOM 4893 C CA . ARG B 1 286 ?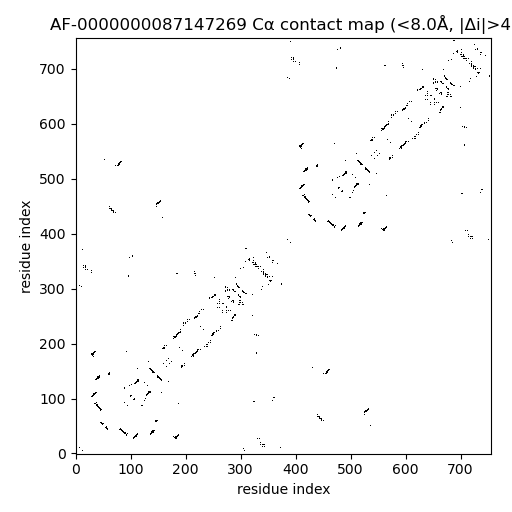 -2.047 32.906 20.469 1 98.44 286 ARG B CA 1
ATOM 4894 C C . ARG B 1 286 ? -2.68 31.531 20.328 1 98.44 286 ARG B C 1
ATOM 4896 O O . ARG B 1 286 ? -1.975 30.516 20.281 1 98.44 286 ARG B O 1
ATOM 4903 N N . ALA B 1 287 ? -3.99 31.5 20.312 1 98.62 287 ALA B N 1
ATOM 4904 C CA . ALA B 1 287 ? -4.77 30.375 19.812 1 98.62 287 ALA B CA 1
ATOM 4905 C C . ALA B 1 287 ? -5.637 30.781 18.625 1 98.62 287 ALA B C 1
ATOM 4907 O O . ALA B 1 287 ? -6.426 31.719 18.719 1 98.62 287 ALA B O 1
ATOM 4908 N N . VAL B 1 288 ? -5.406 30.094 17.547 1 98.69 288 VAL B N 1
ATOM 4909 C CA . VAL B 1 288 ? -6.094 30.453 16.312 1 98.69 288 VAL B CA 1
ATOM 4910 C C . VAL B 1 288 ? -6.984 29.312 15.859 1 98.69 288 VAL B C 1
ATOM 4912 O O . VAL B 1 288 ? -6.523 28.172 15.727 1 98.69 288 VAL B O 1
ATOM 4915 N N . ALA B 1 289 ? -8.242 29.578 15.625 1 97.38 289 ALA B N 1
ATOM 4916 C CA . ALA B 1 289 ? -9.219 28.625 15.094 1 97.38 289 ALA B CA 1
ATOM 4917 C C . ALA B 1 289 ? -9.617 28.984 13.672 1 97.38 289 ALA B C 1
ATOM 4919 O O . ALA B 1 289 ? -10.109 30.094 13.422 1 97.38 289 ALA B O 1
ATOM 4920 N N . HIS B 1 290 ? -9.328 28.078 12.781 1 94.94 290 HIS B N 1
ATOM 4921 C CA . HIS B 1 290 ? -9.719 28.328 11.398 1 94.94 290 HIS B CA 1
ATOM 4922 C C . HIS B 1 290 ? -10.922 27.484 11.008 1 94.94 290 HIS B C 1
ATOM 4924 O O . HIS B 1 290 ? -10.938 26.266 11.258 1 94.94 290 HIS B O 1
ATOM 4930 N N . GLY B 1 291 ? -11.953 28.125 10.523 1 88.31 291 GLY B N 1
ATOM 4931 C CA . GLY B 1 291 ? -13.172 27.469 10.094 1 88.31 291 GLY B CA 1
ATOM 4932 C C . GLY B 1 291 ? -13.547 27.781 8.656 1 88.31 291 GLY B C 1
ATOM 4933 O O . GLY B 1 291 ? -12.812 28.484 7.961 1 88.31 291 GLY B O 1
ATOM 4934 N N . ASP B 1 292 ? -14.695 27.219 8.203 1 86.56 292 ASP B N 1
ATOM 4935 C CA . ASP B 1 292 ? -15.172 27.375 6.836 1 86.56 292 ASP B CA 1
ATOM 4936 C C . ASP B 1 292 ? -15.859 28.719 6.648 1 86.56 292 ASP B C 1
ATOM 4938 O O . ASP B 1 292 ? -15.938 29.234 5.531 1 86.56 292 ASP B O 1
ATOM 4942 N N . ASP B 1 293 ? -16.297 29.328 7.754 1 91.06 293 ASP B N 1
ATOM 4943 C CA . ASP B 1 293 ? -17.062 30.562 7.645 1 91.06 293 ASP B CA 1
ATOM 4944 C C . ASP B 1 293 ? -16.344 31.719 8.336 1 91.06 293 ASP B C 1
ATOM 4946 O O . ASP B 1 293 ? -16.562 32.875 8 1 91.06 293 ASP B O 1
ATOM 4950 N N . VAL B 1 294 ? -15.555 31.359 9.367 1 95.12 294 VAL B N 1
ATOM 4951 C CA . VAL B 1 294 ? -14.852 32.375 10.133 1 95.12 294 VAL B CA 1
ATOM 4952 C C . VAL B 1 294 ? -13.578 31.797 10.734 1 95.12 294 VAL B C 1
ATOM 4954 O O . VAL B 1 294 ? -13.523 30.609 11.078 1 95.12 294 VAL B O 1
ATOM 4957 N N . SER B 1 295 ? -12.562 32.594 10.797 1 97.38 295 SER B N 1
ATOM 4958 C CA . SER B 1 295 ? -11.352 32.312 11.547 1 97.38 295 SER B CA 1
ATOM 4959 C C . SER B 1 295 ? -11.141 33.281 12.688 1 97.38 295 SER B C 1
ATOM 4961 O O . SER B 1 295 ? -11.414 34.5 12.539 1 97.38 295 SER B O 1
ATOM 4963 N N . VAL B 1 296 ? -10.641 32.719 13.789 1 97.62 296 VAL B N 1
ATOM 4964 C CA . VAL B 1 296 ? -10.539 33.531 15.008 1 97.62 296 VAL B CA 1
ATOM 4965 C C . VAL B 1 296 ? -9.148 33.375 15.617 1 97.62 296 VAL B C 1
ATOM 4967 O O . VAL B 1 296 ? -8.602 32.25 15.625 1 97.62 296 VAL B O 1
ATOM 4970 N N . ALA B 1 297 ? -8.617 34.5 16.109 1 98.31 297 ALA B N 1
ATOM 4971 C CA . ALA B 1 297 ? -7.387 34.469 16.891 1 98.31 297 ALA B CA 1
ATOM 4972 C C . ALA B 1 297 ? -7.574 35.125 18.25 1 98.31 297 ALA B C 1
ATOM 4974 O O . ALA B 1 297 ? -8.016 36.281 18.328 1 98.31 297 ALA B O 1
ATOM 4975 N N . ALA B 1 298 ? -7.367 34.344 19.266 1 98.06 298 ALA B N 1
ATOM 4976 C CA . ALA B 1 298 ? -7.191 34.906 20.594 1 98.06 298 ALA B CA 1
ATOM 4977 C C . ALA B 1 298 ? -5.723 35.188 20.891 1 98.06 298 ALA B C 1
ATOM 4979 O O . ALA B 1 298 ? -4.887 34.281 20.828 1 98.06 298 ALA B O 1
ATOM 4980 N N . GLY B 1 299 ? -5.391 36.438 21.109 1 96.62 299 GLY B N 1
ATOM 4981 C CA . GLY B 1 299 ? -4.008 36.812 21.328 1 96.62 299 GLY B CA 1
ATOM 4982 C C . GLY B 1 299 ? -3.846 37.875 22.406 1 96.62 299 GLY B C 1
ATOM 4983 O O . GLY B 1 299 ? -4.777 38.156 23.172 1 96.62 299 GLY B O 1
ATOM 4984 N N . PRO B 1 300 ? -2.607 38.406 22.469 1 93.94 300 PRO B N 1
ATOM 4985 C CA . PRO B 1 300 ? -2.305 39.406 23.516 1 93.94 300 PRO B CA 1
ATOM 4986 C C . PRO B 1 300 ? -3.162 40.656 23.406 1 93.94 300 PRO B C 1
ATOM 4988 O O . PRO B 1 300 ? -3.439 41.312 24.422 1 93.94 300 PRO B O 1
ATOM 4991 N N . ASP B 1 301 ? -3.686 40.906 22.188 1 93.81 301 ASP B N 1
ATOM 4992 C CA . ASP B 1 301 ? -4.418 42.156 21.969 1 93.81 301 ASP B CA 1
ATOM 4993 C C . ASP B 1 301 ? -5.922 41.906 21.906 1 93.81 301 ASP B C 1
ATOM 4995 O O . ASP B 1 301 ? -6.695 42.781 21.531 1 93.81 301 ASP B O 1
ATOM 4999 N N . GLY B 1 302 ? -6.27 40.75 22.219 1 95.5 302 GLY B N 1
ATOM 5000 C CA . GLY B 1 302 ? -7.684 40.406 22.188 1 95.5 302 GLY B CA 1
ATOM 5001 C C . GLY B 1 302 ? -8.055 39.438 21.078 1 95.5 302 GLY B C 1
ATOM 5002 O O . GLY B 1 302 ? -7.238 38.594 20.703 1 95.5 302 GLY B O 1
ATOM 5003 N N . ILE B 1 303 ? -9.32 39.531 20.672 1 96.88 303 ILE B N 1
ATOM 5004 C CA . ILE B 1 303 ? -9.852 38.594 19.703 1 96.88 303 ILE B CA 1
ATOM 5005 C C . ILE B 1 303 ? -9.906 39.219 18.312 1 96.88 303 ILE B C 1
ATOM 5007 O O . ILE B 1 303 ? -10.367 40.344 18.172 1 96.88 303 ILE B O 1
ATOM 5011 N N . ALA B 1 304 ? -9.344 38.594 17.375 1 97.25 304 ALA B N 1
ATOM 5012 C CA . ALA B 1 304 ? -9.523 38.938 15.961 1 97.25 304 ALA B CA 1
ATOM 5013 C C . ALA B 1 304 ? -10.43 37.906 15.273 1 97.25 304 ALA B C 1
ATOM 5015 O O . ALA B 1 304 ? -10.234 36.688 15.422 1 97.25 304 ALA B O 1
ATOM 5016 N N . SER B 1 305 ? -11.43 38.375 14.617 1 96.81 305 SER B N 1
ATOM 5017 C CA . SER B 1 305 ? -12.375 37.531 13.898 1 96.81 305 SER B CA 1
ATOM 5018 C C . SER B 1 305 ? -12.5 37.969 12.438 1 96.81 305 SER B C 1
ATOM 5020 O O . SER B 1 305 ? -12.797 39.125 12.156 1 96.81 305 SER B O 1
ATOM 5022 N N . VAL B 1 306 ? -12.219 37.062 11.57 1 97.44 306 VAL B N 1
ATOM 5023 C CA . VAL B 1 306 ? -12.242 37.375 10.141 1 97.44 306 VAL B CA 1
ATOM 5024 C C . VAL B 1 306 ? -13.125 36.375 9.406 1 97.44 306 VAL B C 1
ATOM 5026 O O . VAL B 1 306 ? -12.875 35.156 9.453 1 97.44 306 VAL B O 1
ATOM 5029 N N . ALA B 1 307 ? -14.102 36.844 8.68 1 96.44 307 ALA B N 1
ATOM 5030 C CA . ALA B 1 307 ? -14.992 36 7.914 1 96.44 307 ALA B CA 1
ATOM 5031 C C . ALA B 1 307 ? -14.258 35.312 6.75 1 96.44 307 ALA B C 1
ATOM 5033 O O . ALA B 1 307 ? -13.312 35.906 6.207 1 96.44 307 ALA B O 1
ATOM 5034 N N . VAL B 1 308 ? -14.672 34.125 6.375 1 94.81 308 VAL B N 1
ATOM 5035 C CA . VAL B 1 308 ? -14.078 33.344 5.289 1 94.81 308 VAL B CA 1
ATOM 5036 C C . VAL B 1 308 ? -15.07 33.25 4.129 1 94.81 308 VAL B C 1
ATOM 5038 O O . VAL B 1 308 ? -16.219 32.844 4.324 1 94.81 308 VAL B O 1
ATOM 5041 N N . PRO B 1 309 ? -14.656 33.625 2.949 1 89.38 309 PRO B N 1
ATOM 5042 C CA . PRO B 1 309 ? -15.578 33.469 1.819 1 89.38 309 PRO B CA 1
ATOM 5043 C C . PRO B 1 309 ? -15.867 32.031 1.488 1 89.38 309 PRO B C 1
ATOM 5045 O O . PRO B 1 309 ? -14.945 31.188 1.489 1 89.38 309 PRO B O 1
ATOM 5048 N N . THR B 1 310 ? -17.062 31.672 1.216 1 81.56 310 THR B N 1
ATOM 5049 C CA . THR B 1 310 ? -17.5 30.297 0.92 1 81.56 310 THR B CA 1
ATOM 5050 C C . THR B 1 310 ? -17.062 29.891 -0.485 1 81.56 310 THR B C 1
ATOM 5052 O O . THR B 1 310 ? -16.938 30.734 -1.372 1 81.56 310 THR B O 1
ATOM 5055 N N . VAL B 1 311 ? -16.766 28.703 -0.641 1 81.81 311 VAL B N 1
ATOM 5056 C CA . VAL B 1 311 ? -16.438 28.109 -1.932 1 81.81 311 VAL B CA 1
ATOM 5057 C C . VAL B 1 311 ? -17.453 27.016 -2.273 1 81.81 311 VAL B C 1
ATOM 5059 O O . VAL B 1 311 ? -17.562 26.016 -1.559 1 81.81 311 VAL B O 1
ATOM 5062 N N . ASP B 1 312 ? -18.203 27.078 -3.355 1 77.81 312 ASP B N 1
ATOM 5063 C CA . ASP B 1 312 ? -19.266 26.141 -3.727 1 77.81 312 ASP B CA 1
ATOM 5064 C C . ASP B 1 312 ? -18.688 24.844 -4.289 1 77.81 312 ASP B C 1
ATOM 5066 O O . ASP B 1 312 ? -19.156 23.75 -3.961 1 77.81 312 ASP B O 1
ATOM 5070 N N . ASP B 1 313 ? -17.688 24.953 -5.172 1 81.06 313 ASP B N 1
ATOM 5071 C CA . ASP B 1 313 ? -17.094 23.797 -5.824 1 81.06 313 ASP B CA 1
ATOM 5072 C C . ASP B 1 313 ? -15.586 23.766 -5.602 1 81.06 313 ASP B C 1
ATOM 5074 O O . ASP B 1 313 ? -14.812 24.031 -6.523 1 81.06 313 ASP B O 1
ATOM 5078 N N . PRO B 1 314 ? -15.281 23.406 -4.375 1 81.5 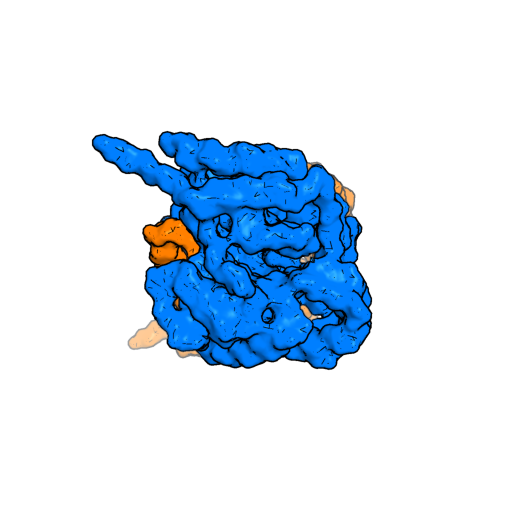314 PRO B N 1
ATOM 5079 C CA . PRO B 1 314 ? -13.844 23.406 -4.09 1 81.5 314 PRO B CA 1
ATOM 5080 C C . PRO B 1 314 ? -13.078 22.375 -4.918 1 81.5 314 PRO B C 1
ATOM 5082 O O . PRO B 1 314 ? -13.578 21.281 -5.168 1 81.5 314 PRO B O 1
ATOM 5085 N N . ALA B 1 315 ? -11.922 22.75 -5.375 1 76.56 315 ALA B N 1
ATOM 5086 C CA . ALA B 1 315 ? -11.016 21.844 -6.082 1 76.56 315 ALA B CA 1
ATOM 5087 C C . ALA B 1 315 ? -10.336 20.891 -5.113 1 76.56 315 ALA B C 1
ATOM 5089 O O . ALA B 1 315 ? -10.102 19.719 -5.445 1 76.56 315 ALA B O 1
ATOM 5090 N N . MET B 1 316 ? -9.992 21.391 -3.924 1 76.94 316 MET B N 1
ATOM 5091 C CA . MET B 1 316 ? -9.281 20.609 -2.922 1 76.94 316 MET B CA 1
ATOM 5092 C C . MET B 1 316 ? -9.594 21.109 -1.515 1 76.94 316 MET B C 1
ATOM 5094 O O . MET B 1 316 ? -9.477 22.297 -1.236 1 76.94 316 MET B O 1
ATOM 5098 N N . THR B 1 317 ? -9.961 20.188 -0.72 1 75.44 317 THR B N 1
ATOM 5099 C CA . THR B 1 317 ? -10.258 20.609 0.645 1 75.44 317 THR B CA 1
ATOM 5100 C C . THR B 1 317 ? -9.273 19.984 1.631 1 75.44 317 THR B C 1
ATOM 5102 O O . THR B 1 317 ? -9.023 20.547 2.701 1 75.44 317 THR B O 1
ATOM 5105 N N . THR B 1 318 ? -8.727 18.859 1.14 1 76.06 318 THR B N 1
ATOM 5106 C CA . THR B 1 318 ? -7.742 18.203 2 1 76.06 318 THR B CA 1
ATOM 5107 C C . THR B 1 318 ? -6.504 19.078 2.17 1 76.06 318 THR B C 1
ATOM 5109 O O . THR B 1 318 ? -5.961 19.594 1.188 1 76.06 318 THR B O 1
ATOM 5112 N N . SER B 1 319 ? -6.078 19.484 3.381 1 87.19 319 SER B N 1
ATOM 5113 C CA . SER B 1 319 ? -4.895 20.234 3.764 1 87.19 319 SER B CA 1
ATOM 5114 C C . SER B 1 319 ? -5.152 21.734 3.701 1 87.19 319 SER B C 1
ATOM 5116 O O . SER B 1 319 ? -4.211 22.531 3.652 1 87.19 319 SER B O 1
ATOM 5118 N N . ALA B 1 320 ? -6.469 22.141 3.557 1 90.06 320 ALA B N 1
ATOM 5119 C CA . ALA B 1 320 ? -6.793 23.562 3.602 1 90.06 320 ALA B CA 1
ATOM 5120 C C . ALA B 1 320 ? -6.254 24.219 4.875 1 90.06 320 ALA B C 1
ATOM 5122 O O . ALA B 1 320 ? -5.77 25.344 4.844 1 90.06 320 ALA B O 1
ATOM 5123 N N . GLY B 1 321 ? -6.34 23.484 5.957 1 93.94 321 GLY B N 1
ATOM 5124 C CA . GLY B 1 321 ? -5.82 23.984 7.223 1 93.94 321 GLY B CA 1
ATOM 5125 C C . GLY B 1 321 ? -4.328 24.234 7.191 1 93.94 321 GLY B C 1
ATOM 5126 O O . GLY B 1 321 ? -3.854 25.234 7.75 1 93.94 321 GLY B O 1
ATOM 5127 N N . ASP B 1 322 ? -3.594 23.391 6.559 1 95.81 322 ASP B N 1
ATOM 5128 C CA . ASP B 1 322 ? -2.152 23.578 6.43 1 95.81 322 ASP B CA 1
ATOM 5129 C C . ASP B 1 322 ? -1.836 24.828 5.605 1 95.81 322 ASP B C 1
ATOM 5131 O O . ASP B 1 322 ? -0.838 25.5 5.855 1 95.81 322 ASP B O 1
ATOM 5135 N N . HIS B 1 323 ? -2.654 25.062 4.645 1 97.06 323 HIS B N 1
ATOM 5136 C CA . HIS B 1 323 ? -2.424 26.25 3.824 1 97.06 323 HIS B CA 1
ATOM 5137 C C . HIS B 1 323 ? -2.838 27.516 4.559 1 97.06 323 HIS B C 1
ATOM 5139 O O . HIS B 1 323 ? -2.227 28.578 4.379 1 97.06 323 HIS B O 1
ATOM 5145 N N . PHE B 1 324 ? -3.877 27.406 5.379 1 97.81 324 PHE B N 1
ATOM 5146 C CA . PHE B 1 324 ? -4.129 28.484 6.324 1 97.81 324 PHE B CA 1
ATOM 5147 C C . PHE B 1 324 ? -2.893 28.766 7.172 1 97.81 324 PHE B C 1
ATOM 5149 O O . PHE B 1 324 ? -2.494 29.922 7.336 1 97.81 324 PHE B O 1
ATOM 5156 N N . ASN B 1 325 ? -2.27 27.734 7.656 1 98.31 325 ASN B N 1
ATOM 5157 C CA . ASN B 1 325 ? -1.083 27.844 8.5 1 98.31 325 ASN B CA 1
ATOM 5158 C C . ASN B 1 325 ? 0.07 28.516 7.762 1 98.31 325 ASN B C 1
ATOM 5160 O O . ASN B 1 325 ? 0.872 29.219 8.367 1 98.31 325 ASN B O 1
ATOM 5164 N N . VAL B 1 326 ? 0.157 28.297 6.465 1 97.69 326 VAL B N 1
ATOM 5165 C CA . VAL B 1 326 ? 1.179 28.953 5.66 1 97.69 326 VAL B CA 1
ATOM 5166 C C . VAL B 1 326 ? 0.991 30.469 5.734 1 97.69 326 VAL B C 1
ATOM 5168 O O . VAL B 1 326 ? 1.936 31.203 6.031 1 97.69 326 VAL B O 1
ATOM 5171 N N . GLY B 1 327 ? -0.264 30.922 5.461 1 97.62 327 GLY B N 1
ATOM 5172 C CA . GLY B 1 327 ? -0.552 32.344 5.512 1 97.62 327 GLY B CA 1
ATOM 5173 C C . GLY B 1 327 ? -0.372 32.938 6.895 1 97.62 327 GLY B C 1
ATOM 5174 O O . GLY B 1 327 ? 0.189 34.031 7.043 1 97.62 327 GLY B O 1
ATOM 5175 N N . LEU B 1 328 ? -0.848 32.219 7.883 1 98.12 328 LEU B N 1
ATOM 5176 C CA . LEU B 1 328 ? -0.73 32.656 9.266 1 98.12 328 LEU B CA 1
ATOM 5177 C C . LEU B 1 328 ? 0.733 32.812 9.664 1 98.12 328 LEU B C 1
ATOM 5179 O O . LEU B 1 328 ? 1.133 33.844 10.203 1 98.12 328 LEU B O 1
ATOM 5183 N N . LEU B 1 329 ? 1.486 31.797 9.414 1 97.31 329 LEU B N 1
ATOM 5184 C CA . LEU B 1 329 ? 2.896 31.781 9.789 1 97.31 329 LEU B CA 1
ATOM 5185 C C . LEU B 1 329 ? 3.662 32.875 9.047 1 97.31 329 LEU B C 1
ATOM 5187 O O . LEU B 1 329 ? 4.508 33.562 9.633 1 97.31 329 LEU B O 1
ATOM 5191 N N . LEU B 1 330 ? 3.387 33.031 7.777 1 95.88 330 LEU B N 1
ATOM 5192 C CA . LEU B 1 330 ? 4 34.094 6.984 1 95.88 330 LEU B CA 1
ATOM 5193 C C . LEU B 1 330 ? 3.697 35.438 7.582 1 95.88 330 LEU B C 1
ATOM 5195 O O . LEU B 1 330 ? 4.605 36.25 7.785 1 95.88 330 LEU B O 1
ATOM 5199 N N . GLY B 1 331 ? 2.412 35.719 7.828 1 96.38 331 GLY B N 1
ATOM 5200 C CA . GLY B 1 331 ? 2.002 37 8.391 1 96.38 331 GLY B CA 1
ATOM 5201 C C . GLY B 1 331 ? 2.656 37.281 9.727 1 96.38 331 GLY B C 1
ATOM 5202 O O . GLY B 1 331 ? 3.186 38.375 9.93 1 96.38 331 GLY B O 1
ATOM 5203 N N . LEU B 1 332 ? 2.717 36.312 10.578 1 96.12 332 LEU B N 1
ATOM 5204 C CA . LEU B 1 332 ? 3.301 36.5 11.898 1 96.12 332 LEU B CA 1
ATOM 5205 C C . LEU B 1 332 ? 4.809 36.719 11.805 1 96.12 332 LEU B C 1
ATOM 5207 O O . LEU B 1 332 ? 5.383 37.531 12.531 1 96.12 332 LEU B O 1
ATOM 5211 N N . ALA B 1 333 ? 5.41 36 10.953 1 93.56 333 ALA B N 1
ATOM 5212 C CA . ALA B 1 333 ? 6.859 36.062 10.797 1 93.56 333 ALA B CA 1
ATOM 5213 C C . ALA B 1 333 ? 7.289 37.438 10.297 1 93.56 333 ALA B C 1
ATOM 5215 O O . ALA B 1 333 ? 8.383 37.906 10.625 1 93.56 333 ALA B O 1
ATOM 5216 N N . VAL B 1 334 ? 6.414 38.094 9.508 1 91.5 334 VAL B N 1
ATOM 5217 C CA . VAL B 1 334 ? 6.781 39.375 8.977 1 91.5 334 VAL B CA 1
ATOM 5218 C C . VAL B 1 334 ? 6.191 40.5 9.844 1 91.5 334 VAL B C 1
ATOM 5220 O O . VAL B 1 334 ? 6.25 41.688 9.492 1 91.5 334 VAL B O 1
ATOM 5223 N N . GLY B 1 335 ? 5.504 40.125 10.898 1 93.12 335 GLY B N 1
ATOM 5224 C CA . GLY B 1 335 ? 5.133 41.062 11.93 1 93.12 335 GLY B CA 1
ATOM 5225 C C . GLY B 1 335 ? 3.738 41.656 11.734 1 93.12 335 GLY B C 1
ATOM 5226 O O . GLY B 1 335 ? 3.432 42.719 12.234 1 93.12 335 GLY B O 1
ATOM 5227 N N . LEU B 1 336 ? 2.875 41 11.062 1 96.19 336 LEU B N 1
ATOM 5228 C CA . LEU B 1 336 ? 1.503 41.469 10.898 1 96.19 336 LEU B CA 1
ATOM 5229 C C . LEU B 1 336 ? 0.746 41.406 12.227 1 96.19 336 LEU B C 1
ATOM 5231 O O . LEU B 1 336 ? 1.062 40.594 13.086 1 96.19 336 LEU B O 1
ATOM 5235 N N . SER B 1 337 ? -0.246 42.312 12.328 1 97.5 337 SER B N 1
ATOM 5236 C CA . SER B 1 337 ? -1.185 42.219 13.445 1 97.5 337 SER B CA 1
ATOM 5237 C C . SER B 1 337 ? -2.021 40.938 13.367 1 97.5 337 SER B C 1
ATOM 5239 O O . SER B 1 337 ? -2.068 40.281 12.32 1 97.5 337 SER B O 1
ATOM 5241 N N . ASP B 1 338 ? -2.664 40.625 14.461 1 97.88 338 ASP B N 1
ATOM 5242 C CA . ASP B 1 338 ? -3.428 39.375 14.516 1 97.88 338 ASP B CA 1
ATOM 5243 C C . ASP B 1 338 ? -4.531 39.375 13.461 1 97.88 338 ASP B C 1
ATOM 5245 O O . ASP B 1 338 ? -4.672 38.406 12.711 1 97.88 338 ASP B O 1
ATOM 5249 N N . PRO B 1 339 ? -5.336 40.5 13.328 1 97.94 339 PRO B N 1
ATOM 5250 C CA . PRO B 1 339 ? -6.371 40.469 12.297 1 97.94 339 PRO B CA 1
ATOM 5251 C C . PRO B 1 339 ? -5.797 40.312 10.891 1 97.94 339 PRO B C 1
ATOM 5253 O O . PRO B 1 339 ? -6.344 39.562 10.078 1 97.94 339 PRO B O 1
ATOM 5256 N N . ALA B 1 340 ? -4.68 40.969 10.633 1 98.12 340 ALA B N 1
ATOM 5257 C CA . ALA B 1 340 ? -4.047 40.906 9.32 1 98.12 340 ALA B CA 1
ATOM 5258 C C . ALA B 1 340 ? -3.494 39.5 9.055 1 98.12 340 ALA B C 1
ATOM 5260 O O . ALA B 1 340 ? -3.609 38.969 7.945 1 98.12 340 ALA B O 1
ATOM 5261 N N . ALA B 1 341 ? -2.883 38.906 10.078 1 98.12 341 ALA B N 1
ATOM 5262 C CA . ALA B 1 341 ? -2.309 37.562 9.945 1 98.12 341 ALA B CA 1
ATOM 5263 C C . ALA B 1 341 ? -3.396 36.5 9.695 1 98.12 341 ALA B C 1
ATOM 5265 O O . ALA B 1 341 ? -3.23 35.625 8.867 1 98.12 341 ALA B O 1
ATOM 5266 N N . VAL B 1 342 ? -4.516 36.594 10.367 1 98.5 342 VAL B N 1
ATOM 5267 C CA . VAL B 1 342 ? -5.645 35.688 10.18 1 98.5 342 VAL B CA 1
ATOM 5268 C C . VAL B 1 342 ? -6.215 35.875 8.773 1 98.5 342 VAL B C 1
ATOM 5270 O O . VAL B 1 342 ? -6.527 34.875 8.109 1 98.5 342 VAL B O 1
ATOM 5273 N N . CYS B 1 343 ? -6.301 37.125 8.375 1 98.19 343 CYS B N 1
ATOM 5274 C CA . CYS B 1 343 ? -6.762 37.375 7.02 1 98.19 343 CYS B CA 1
ATOM 5275 C C . CYS B 1 343 ? -5.855 36.719 5.992 1 98.19 343 CYS B C 1
ATOM 5277 O O . CYS B 1 343 ? -6.336 36.094 5.055 1 98.19 343 CYS B O 1
ATOM 5279 N N . LEU B 1 344 ? -4.555 36.875 6.199 1 97.75 344 LEU B N 1
ATOM 5280 C CA . LEU B 1 344 ? -3.605 36.281 5.266 1 97.75 344 LEU B CA 1
ATOM 5281 C C . LEU B 1 344 ? -3.732 34.75 5.254 1 97.75 344 LEU B C 1
ATOM 5283 O O . LEU B 1 344 ? -3.598 34.125 4.203 1 97.75 344 LEU B O 1
ATOM 5287 N N . GLY B 1 345 ? -3.957 34.125 6.43 1 98.31 345 GLY B N 1
ATOM 5288 C CA . GLY B 1 345 ? -4.27 32.688 6.48 1 98.31 345 GLY B CA 1
ATOM 5289 C C . GLY B 1 345 ? -5.461 32.312 5.621 1 98.31 345 GLY B C 1
ATOM 5290 O O . GLY B 1 345 ? -5.387 31.375 4.844 1 98.31 345 GLY B O 1
ATOM 5291 N N . ASN B 1 346 ? -6.531 33.094 5.707 1 97.69 346 ASN B N 1
ATOM 5292 C CA . ASN B 1 346 ? -7.723 32.875 4.895 1 97.69 346 ASN B CA 1
ATOM 5293 C C . ASN B 1 346 ? -7.422 33.031 3.406 1 97.69 346 ASN B C 1
ATOM 5295 O O . ASN B 1 346 ? -7.977 32.281 2.582 1 97.69 346 ASN B O 1
ATOM 5299 N N . VAL B 1 347 ? -6.586 33.938 3.111 1 97.44 347 VAL B N 1
ATOM 5300 C CA . VAL B 1 347 ? -6.242 34.25 1.724 1 97.44 347 VAL B CA 1
ATOM 5301 C C . VAL B 1 347 ? -5.535 33.031 1.104 1 97.44 347 VAL B C 1
ATOM 5303 O O . VAL B 1 347 ? -5.922 32.562 0.029 1 97.44 347 VAL B O 1
ATOM 5306 N N . VAL B 1 348 ? -4.523 32.531 1.797 1 97.12 348 VAL B N 1
ATOM 5307 C CA . VAL B 1 348 ? -3.746 31.406 1.263 1 97.12 348 VAL B CA 1
ATOM 5308 C C . VAL B 1 348 ? -4.621 30.156 1.183 1 97.12 348 VAL B C 1
ATOM 5310 O O . VAL B 1 348 ? -4.652 29.484 0.153 1 97.12 348 VAL B O 1
ATOM 5313 N N . ALA B 1 349 ? -5.363 29.844 2.221 1 96.38 349 ALA B N 1
ATOM 5314 C CA . ALA B 1 349 ? -6.258 28.688 2.217 1 96.38 349 ALA B CA 1
ATOM 5315 C C . ALA B 1 349 ? -7.328 28.828 1.141 1 96.38 349 ALA B C 1
ATOM 5317 O O . ALA B 1 349 ? -7.656 27.859 0.452 1 96.38 349 ALA B O 1
ATOM 5318 N N . GLY B 1 350 ? -7.875 30.031 1.021 1 94.44 350 GLY B N 1
ATOM 5319 C CA . GLY B 1 350 ? -8.898 30.281 0.022 1 94.44 350 GLY B CA 1
ATOM 5320 C C . GLY B 1 350 ? -8.422 30.047 -1.397 1 94.44 350 GLY B C 1
ATOM 5321 O O . GLY B 1 350 ? -9.141 29.469 -2.211 1 94.44 350 GLY B O 1
ATOM 5322 N N . HIS B 1 351 ? -7.27 30.578 -1.666 1 95.56 351 HIS B N 1
ATOM 5323 C CA . HIS B 1 351 ? -6.688 30.328 -2.98 1 95.56 351 HIS B CA 1
ATOM 5324 C C . HIS B 1 351 ? -6.5 28.828 -3.215 1 95.56 351 HIS B C 1
ATOM 5326 O O . HIS B 1 351 ? -6.844 28.312 -4.281 1 95.56 351 HIS B O 1
ATOM 5332 N N . PHE B 1 352 ? -5.973 28.109 -2.303 1 94.38 352 PHE B N 1
ATOM 5333 C CA . PHE B 1 352 ? -5.672 26.688 -2.412 1 94.38 352 PHE B CA 1
ATOM 5334 C C . PHE B 1 352 ? -6.938 25.891 -2.684 1 94.38 352 PHE B C 1
ATOM 5336 O O . PHE B 1 352 ? -6.961 25.031 -3.57 1 94.38 352 PHE B O 1
ATOM 5343 N N . VAL B 1 353 ? -7.941 26.141 -1.931 1 91.88 353 VAL B N 1
ATOM 5344 C CA . VAL B 1 353 ? -9.18 25.375 -2.053 1 91.88 353 VAL B CA 1
ATOM 5345 C C . VAL B 1 353 ? -9.773 25.578 -3.447 1 91.88 353 VAL B C 1
ATOM 5347 O O . VAL B 1 353 ? -10.375 24.656 -4.012 1 91.88 353 VAL B O 1
ATOM 5350 N N . ARG B 1 354 ? -9.578 26.719 -4.031 1 91.38 354 ARG B N 1
ATOM 5351 C CA . ARG B 1 354 ? -10.156 27.047 -5.328 1 91.38 354 ARG B CA 1
ATOM 5352 C C . ARG B 1 354 ? -9.273 26.547 -6.465 1 91.38 354 ARG B C 1
ATOM 5354 O O . ARG B 1 354 ? -9.773 26.219 -7.547 1 91.38 354 ARG B O 1
ATOM 5361 N N . ASN B 1 355 ? -7.945 26.406 -6.242 1 92.81 355 ASN B N 1
ATOM 5362 C CA . ASN B 1 355 ? -7.027 26.156 -7.344 1 92.81 355 ASN B CA 1
ATOM 5363 C C . ASN B 1 355 ? -6.293 24.828 -7.176 1 92.81 355 ASN B C 1
ATOM 5365 O O . ASN B 1 355 ? -5.699 24.312 -8.125 1 92.81 355 ASN B O 1
ATOM 5369 N N . GLY B 1 356 ? -6.23 24.281 -5.957 1 90.12 356 GLY B N 1
ATOM 5370 C CA . GLY B 1 356 ? -5.59 23 -5.703 1 90.12 356 GLY B CA 1
ATOM 5371 C C . GLY B 1 356 ? -4.086 23.109 -5.535 1 90.12 356 GLY B C 1
ATOM 5372 O O . GLY B 1 356 ? -3.385 22.094 -5.484 1 90.12 356 GLY B O 1
ATOM 5373 N N . ALA B 1 357 ? -3.625 24.312 -5.527 1 92.75 357 ALA B N 1
ATOM 5374 C CA . ALA B 1 357 ? -2.199 24.578 -5.348 1 92.75 357 ALA B CA 1
ATOM 5375 C C . ALA B 1 357 ? -1.976 25.859 -4.531 1 92.75 357 ALA B C 1
ATOM 5377 O O . ALA B 1 357 ? -2.799 26.766 -4.562 1 92.75 357 ALA B O 1
ATOM 5378 N N . PRO B 1 358 ? -0.88 25.875 -3.783 1 94.88 358 PRO B N 1
ATOM 5379 C CA . PRO B 1 358 ? -0.596 27.109 -3.039 1 94.88 358 PRO B CA 1
ATOM 5380 C C . PRO B 1 358 ? -0.282 28.281 -3.953 1 94.88 358 PRO B C 1
ATOM 5382 O O . PRO B 1 358 ? 0.237 28.094 -5.059 1 94.88 358 PRO B O 1
ATOM 5385 N N . PRO B 1 359 ? -0.576 29.5 -3.49 1 95 359 PRO B N 1
ATOM 5386 C CA . PRO B 1 359 ? -0.3 30.688 -4.305 1 95 359 PRO B CA 1
ATOM 5387 C C . PRO B 1 359 ? 1.17 31.094 -4.266 1 95 359 PRO B C 1
ATOM 5389 O O . PRO B 1 359 ? 1.833 30.938 -3.24 1 95 359 PRO B O 1
ATOM 5392 N N . ASP B 1 360 ? 1.58 31.594 -5.41 1 93.94 360 ASP B N 1
ATOM 5393 C CA . ASP B 1 360 ? 2.783 32.438 -5.355 1 93.94 360 ASP B CA 1
ATOM 5394 C C . ASP B 1 360 ? 2.459 33.844 -4.879 1 93.94 360 ASP B C 1
ATOM 5396 O O . ASP B 1 360 ? 1.325 34.125 -4.484 1 93.94 360 ASP B O 1
ATOM 5400 N N . GLU B 1 361 ? 3.486 34.656 -4.852 1 93.5 361 GLU B N 1
ATOM 5401 C CA . GLU B 1 361 ? 3.295 36 -4.293 1 93.5 361 GLU B CA 1
ATOM 5402 C C . GLU B 1 361 ? 2.238 36.781 -5.074 1 93.5 361 GLU B C 1
ATOM 5404 O O . GLU B 1 361 ? 1.377 37.438 -4.484 1 93.5 361 GLU B O 1
ATOM 5409 N N . ALA B 1 362 ? 2.312 36.688 -6.41 1 94.56 362 ALA B N 1
ATOM 5410 C CA . ALA B 1 362 ? 1.362 37.438 -7.25 1 94.56 362 ALA B CA 1
ATOM 5411 C C . ALA B 1 362 ? -0.065 36.938 -7.004 1 94.56 362 ALA B C 1
ATOM 5413 O O . ALA B 1 362 ? -0.987 37.75 -6.879 1 94.56 362 ALA B O 1
ATOM 5414 N N . ALA B 1 363 ? -0.229 35.688 -6.953 1 95.75 363 ALA B N 1
ATOM 5415 C CA . ALA B 1 363 ? -1.551 35.094 -6.742 1 95.75 363 ALA B CA 1
ATOM 5416 C C . ALA B 1 363 ? -2.082 35.438 -5.348 1 95.75 363 ALA B C 1
ATOM 5418 O O . ALA B 1 363 ? -3.277 35.656 -5.18 1 95.75 363 ALA B O 1
ATOM 5419 N N . LEU B 1 364 ? -1.226 35.406 -4.418 1 94.69 364 LEU B N 1
ATOM 5420 C CA . LEU B 1 364 ? -1.571 35.781 -3.045 1 94.69 364 LEU B CA 1
ATOM 5421 C C . LEU B 1 364 ? -2.096 37.188 -2.965 1 94.69 364 LEU B C 1
ATOM 5423 O O . LEU B 1 364 ? -3.15 37.438 -2.375 1 94.69 364 LEU B O 1
ATOM 5427 N N . ARG B 1 365 ? -1.476 38.094 -3.568 1 95.38 365 ARG B N 1
ATOM 5428 C CA . ARG B 1 365 ? -1.865 39.5 -3.543 1 95.38 365 ARG B CA 1
ATOM 5429 C C . ARG B 1 365 ? -3.164 39.719 -4.309 1 95.38 365 ARG B C 1
ATOM 5431 O O . ARG B 1 365 ? -4.008 40.531 -3.895 1 95.38 365 ARG B O 1
ATOM 5438 N N . ALA B 1 366 ? -3.234 39.031 -5.41 1 95.94 366 ALA B N 1
ATOM 5439 C CA . ALA B 1 366 ? -4.461 39.156 -6.195 1 95.94 366 ALA B CA 1
ATOM 5440 C C . ALA B 1 366 ? -5.672 38.688 -5.387 1 95.94 366 ALA B C 1
ATOM 5442 O O . ALA B 1 366 ? -6.727 39.344 -5.426 1 95.94 366 ALA B O 1
ATOM 5443 N N . PHE B 1 367 ? -5.504 37.625 -4.699 1 96.06 367 PHE B N 1
ATOM 5444 C CA . PHE B 1 367 ? -6.613 37.125 -3.893 1 96.06 367 PHE B CA 1
ATOM 5445 C C . PHE B 1 367 ? -6.91 38.094 -2.74 1 96.06 367 PHE B C 1
ATOM 5447 O O . PHE B 1 367 ? -8.07 38.312 -2.41 1 96.06 367 PHE B O 1
ATOM 5454 N N . LEU B 1 368 ? -5.891 38.594 -2.115 1 96.69 368 LEU B N 1
ATOM 5455 C CA . LEU B 1 368 ? -6.066 39.562 -1.037 1 96.69 368 LEU B CA 1
ATOM 5456 C C . LEU B 1 368 ? -6.82 40.812 -1.526 1 96.69 368 LEU B C 1
ATOM 5458 O O . LEU B 1 368 ? -7.73 41.281 -0.85 1 96.69 368 LEU B O 1
ATOM 5462 N N . ASP B 1 369 ? -6.496 41.25 -2.709 1 95.38 369 ASP B N 1
ATOM 5463 C CA . ASP B 1 369 ? -7.133 42.406 -3.287 1 95.38 369 ASP B CA 1
ATOM 5464 C C . ASP B 1 369 ? -8.617 42.188 -3.547 1 95.38 369 ASP B C 1
ATOM 5466 O O . ASP B 1 369 ? -9.438 43.094 -3.408 1 95.38 369 ASP B O 1
ATOM 5470 N N . GLY B 1 370 ? -8.898 40.969 -3.924 1 94.25 370 GLY B N 1
ATOM 5471 C CA . GLY B 1 370 ? -10.273 40.625 -4.242 1 94.25 370 GLY B CA 1
ATOM 5472 C C . GLY B 1 370 ? -11 39.938 -3.088 1 94.25 370 GLY B C 1
ATOM 5473 O O . GLY B 1 370 ? -12.094 39.406 -3.266 1 94.25 370 GLY B O 1
ATOM 5474 N N . TYR B 1 371 ? -10.43 39.969 -1.892 1 95.06 371 TYR B N 1
ATOM 5475 C CA . TYR B 1 371 ? -10.938 39.156 -0.783 1 95.06 371 TYR B CA 1
ATOM 5476 C C . TYR B 1 371 ? -12.383 39.531 -0.465 1 95.06 371 TYR B C 1
ATOM 5478 O O . TYR B 1 371 ? -13.234 38.656 -0.283 1 95.06 371 TYR B O 1
ATOM 5486 N N . LEU B 1 372 ? -12.742 40.812 -0.457 1 91.88 372 LEU B N 1
ATOM 5487 C CA . LEU B 1 372 ? -14.078 41.281 -0.088 1 91.88 372 LEU B CA 1
ATOM 5488 C C . LEU B 1 372 ? -15.078 41 -1.202 1 91.88 372 LEU B C 1
ATOM 5490 O O . LEU B 1 372 ? -16.266 40.75 -0.936 1 91.88 372 LEU B O 1
ATOM 5494 N N . ASP B 1 373 ? -14.578 40.938 -2.422 1 89.06 373 ASP B N 1
ATOM 5495 C CA . ASP B 1 373 ? -15.43 40.625 -3.566 1 89.06 373 ASP B CA 1
ATOM 5496 C C . ASP B 1 373 ? -15.867 39.156 -3.543 1 89.06 373 ASP B C 1
ATOM 5498 O O . ASP B 1 373 ? -16.891 38.812 -4.137 1 89.06 373 ASP B O 1
ATOM 5502 N N . ALA B 1 374 ? -15.125 38.375 -2.898 1 83.94 374 ALA B N 1
ATOM 5503 C CA . ALA B 1 374 ? -15.375 36.938 -2.881 1 83.94 374 ALA B CA 1
ATOM 5504 C C . ALA B 1 374 ? -16.609 36.594 -2.059 1 83.94 374 ALA B C 1
ATOM 5506 O O . ALA B 1 374 ? -17.141 35.5 -2.146 1 83.94 374 ALA B O 1
ATOM 5507 N N . PHE B 1 375 ? -17.094 37.5 -1.231 1 84.56 375 PHE B N 1
ATOM 5508 C CA . PHE B 1 375 ? -18.297 37.281 -0.438 1 84.56 375 PHE B CA 1
ATOM 5509 C C . PHE B 1 375 ? -19.547 37.594 -1.262 1 84.56 375 PHE B C 1
ATOM 5511 O O . PHE B 1 375 ? -20.641 37.156 -0.909 1 84.56 375 PHE B O 1
ATOM 5518 N N . SER B 1 376 ? -19.469 38.531 -2.201 1 66.31 376 SER B N 1
ATOM 5519 C CA . SER B 1 376 ? -20.594 38.969 -3.008 1 66.31 376 SER B CA 1
ATOM 5520 C C . SER B 1 376 ? -20.938 37.938 -4.086 1 66.31 376 SER B C 1
ATOM 5522 O O . SER B 1 376 ? -22.047 37.938 -4.625 1 66.31 376 SER B O 1
ATOM 5524 N N . ASP B 1 377 ? -20.016 37.125 -4.547 1 52.41 377 ASP B N 1
ATOM 5525 C CA . ASP B 1 377 ? -20.328 36.188 -5.621 1 52.41 377 ASP B CA 1
ATOM 5526 C C . ASP B 1 377 ? -21.297 35.094 -5.145 1 52.41 377 ASP B C 1
ATOM 5528 O O . ASP B 1 377 ? -21.453 34.062 -5.793 1 52.41 377 ASP B O 1
ATOM 5532 N N . ARG B 1 378 ? -22.109 35.469 -4.102 1 44.69 378 ARG B N 1
ATOM 5533 C CA . ARG B 1 378 ? -23.266 34.594 -3.869 1 44.69 378 ARG B CA 1
ATOM 5534 C C . ARG B 1 378 ? -24.453 35.031 -4.723 1 44.69 378 ARG B C 1
ATOM 5536 O O . ARG B 1 378 ? -24.672 36.219 -4.961 1 44.69 378 ARG B O 1
#

InterPro domains:
  IPR029056 Ribokinase-like [G3DSA:3.40.1190.20] (67-369)
  IPR029056 Ribokinase-like [SSF53613] (83-355)
  IPR057621 Ketohexokinase, prokaryotic [PF25270] (7-371)

pLDDT: mean 91.77, std 10.7, range [23.36, 98.88]

Nearest PDB structures (foldseek):
  3uqe-assembly1_A-2  TM=7.381E-01  e=3.449E-13  Escherichia coli K-12
  3uqe-assembly1_B-2  TM=7.490E-01  e=9.803E-13  Escherichia coli K-12
  2c4e-assembly1_A  TM=7.210E-01  e=6.530E-13  Methanocaldococcus jannaschii
  3uqd-assembly1_C  TM=7.382E-01  e=1.236E-12  Escherichia coli K-12
  2qhp-assembly1_A  TM=7.597E-01  e=8.048E-08  Bacteroides thetaiotaomicron VPI-5482

Sequence (756 aa):
MSQETSLDEATRDAVAACRRELPASVRPPRTVLGFDGFVDNVRRVIDERTTAESFEPMTELGAFGERIAASADDRSSITVEWTREGTRTGGLTCHLARAFIGLGASPVMIGAYGNPELDVFADEFATATRHSFGAPNYTEAVEFDDGKLLVTETGATRTLDWETLTDAVGVETLADALDGADALGIGYWVVIPELPSVLTGLRESVWPTLADPPETVLLDPGDVRQLSDDILAEGIDPIRAFADVAPVTLSANRAEMGRLAAAVGTESSSLSAAATAVQDGLGLRRAVAHGDDVSVAAGPDGIASVAVPTVDDPAMTTSAGDHFNVGLLLGLAVGLSDPAAVCLGNVVAGHFVRNGAPPDEAALRAFLDGYLDAFSDRMSQETSLDEATRDAVAACRRELPASVRPPRTVLGFDGFVDNVRRVIDERTTAESFEPMTELGAFGERIAASADDRSSITVEWTREGTRTGGLTCHLARAFIGLGASPVMIGAYGNPELDVFADEFATATRHSFGAPNYTEAVEFDDGKLLVTETGATRTLDWETLTDAVGVETLADALDGADALGIGYWVVIPELPSVLTGLRESVWPTLADPPETVLLDPGDVRQLSDDILAEGIDPIRAFADVAPVTLSANRAEMGRLAAAVGTESSSLSAAATAVQDGLGLRRAVAHGDDVSVAAGPDGIASVAVPTVDDPAMTTSAGDHFNVGLLLGLAVGLSDPAAVCLGNVVAGHFVRNGAPPDEAALRAFLDGYLDAFSDR

Secondary structure (DSSP, 8-state):
--------HHHHHHHHHHHHHS-SS-PPP-EEEES--EEEEEEEEEEEE-SSS-EEEP--HHHHHHHHHHHHHTT-EEEEEEEEEEEEEESHHHHHHHHHHHTT---EEEE--BTTBPHHHHHHTTTSEEEE-SPPEEEEEEEETTEEEEEEE--GGGG--HHHHHHHT-HHHHHHHHTT-SEEEEE-GGG-TTHHHHHHHIIIIIGGG-SS--SEEEEE---GGGS-HHHHHHHHHHHHHHHTTS-EEEEEEHHHHHHHHHHTT---SSHHHHHHHHHHHHT-SEEEEE-SSEEEEEETTEEEEEE----SS-S--TTHHHHHHHHHHHHHHTT--HHHHHHHHHHHHHHHHHHSS---HHHHHHHHHTTGGGGT--/--------HHHHHHHHHHHHHS-SS-PPP-EEEES--EEEEEEEEEEEE-SSS-EEEP--HHHHHHHHHHHHHTT-EEEEEEEEEEEEEESHHHHHHHHHHHTT---EEEE--BTTBPHHHHHHTTTSEEEE-SPPEEEEEEEETTEEEEEEE--GGGG--HHHHHHHT-HHHHHHHHTT-SEEEEE-GGG-TTHHHHHHHIIIIIGGG-SS--SEEEEE---GGGS-HHHHHHHHHHHHHHHTTS-EEEEEEHHHHHHHHHHTT---SSHHHHHHHHHHHHT-SEEEEE-SSEEEEEETTEEEEEE----SS-S--TTHHHHHHHHHHHHHHTT--HHHHHHHHHHHHHHHHHHSS---HHHHHHHHHTTGGGGT--

Foldseek 3Di:
DPPPVPFDPLQVVLLVLLVVQQDPQQDQFAEEEDEAKEKEWEKWWFPAADDPVDTDTDADPVVVVVVVVVCVVVVDDDDIDMDTPDIAMDDLQRQLLLQSVLQVDAYEYHYAQAVVGDPRCCVSRVRHHYFHLHHHKYWYWYHHNHDIDIDIDAMPLAVDALVSSCVRQNLVNVLVSFAPGQEYEYDECLNRLRVLRNLQCCLPRRLVVHPHGHQYYEYEHPPCVNPDLVSLLVNLVSLLSSQVRYQYEYEYEQNSLQVQLVSLPDRDDDSQRSFQSNCVSSVHQWYWYDYQFWIWIQHPVGIRIHTAQHDPDWPDDPCLRSQLVSQLRSCVSSPRDPSSSNLRSSLQSVVCRRPVGGDYPVSSVVSSVCVVVSNVVD/DPPPVPFDPLQVVLLVLLVVQQDPQQDQFAEEEDEAKEKEWEKWWFPAADDPVDTDTDADPVVVVVVVVVCVVVVDDDDIDMDTPDIAMDDLQRQLLLQSVLQVDAYEYHYAQAVVGDPRCCVSRVRHHYFHLHHHKYWYWYHHNHDIDIDIDAMPLAVDALVSSCVRQNLVNVLVSFAPGQEYEYDECLNRLRVLRNLQCCLPRRLVVHPHGHQYYEYEHPPCVNPDLVSLLVNLVSLLSSQVRYQYEYEYEQNSLQVQLVSLPDRDDDSQRSFQSNCVSSVHQWYWYDYQFWIWIQHPVGIRIHTAQHDPDWPDDPCLSSQLVSQLRSCVSSPRDPSSSNLRSSLQSVVCRRPVDGDYPVSSVVSSVCVVVSNVVD

Organism: NCBI:txid1816183